Protein AF-K2DJ58-F1 (afdb_monomer_lite)

Structure (mmCIF, N/CA/C/O backbone):
data_AF-K2DJ58-F1
#
_entry.id   AF-K2DJ58-F1
#
loop_
_atom_site.group_PDB
_atom_site.id
_atom_site.type_symbol
_atom_site.label_atom_id
_atom_site.label_alt_id
_atom_site.label_comp_id
_atom_site.label_asym_id
_atom_site.label_entity_id
_atom_site.label_seq_id
_atom_site.pdbx_PDB_ins_code
_atom_site.Cartn_x
_atom_site.Cartn_y
_atom_site.Cartn_z
_atom_site.occupancy
_atom_site.B_iso_or_equiv
_atom_site.auth_seq_id
_atom_site.auth_comp_id
_atom_site.auth_asym_id
_atom_site.auth_atom_id
_atom_site.pdbx_PDB_model_num
ATOM 1 N N . ALA A 1 1 ? 18.257 40.905 2.271 1.00 40.22 1 ALA A N 1
ATOM 2 C CA . ALA A 1 1 ? 16.933 41.544 2.166 1.00 40.22 1 ALA A CA 1
ATOM 3 C C . ALA A 1 1 ? 17.021 42.927 2.792 1.00 40.22 1 ALA A C 1
ATOM 5 O O . ALA A 1 1 ? 17.542 43.051 3.895 1.00 40.22 1 ALA A O 1
ATOM 6 N N . GLU A 1 2 ? 16.616 43.940 2.031 1.00 38.38 2 GLU A N 1
ATOM 7 C CA . GLU A 1 2 ? 16.628 45.363 2.374 1.00 38.38 2 GLU A CA 1
ATOM 8 C C . GLU A 1 2 ? 15.677 45.686 3.536 1.00 38.38 2 GLU A C 1
ATOM 10 O O . GLU A 1 2 ? 14.542 45.213 3.573 1.00 38.38 2 GLU A O 1
ATOM 15 N N . TYR A 1 3 ? 16.120 46.540 4.460 1.00 45.69 3 TYR A N 1
ATOM 16 C CA . TYR A 1 3 ? 15.270 47.139 5.487 1.00 45.69 3 TYR A CA 1
ATOM 17 C C . TYR A 1 3 ? 14.525 48.346 4.899 1.00 45.69 3 TYR A C 1
ATOM 19 O O . TYR A 1 3 ? 15.061 49.452 4.859 1.00 45.69 3 TYR A O 1
ATOM 27 N N . GLN A 1 4 ? 13.278 48.155 4.461 1.00 46.12 4 GLN A N 1
ATOM 28 C CA . GLN A 1 4 ? 12.361 49.263 4.170 1.00 46.12 4 GLN A CA 1
ATOM 29 C C . GLN A 1 4 ? 11.369 49.472 5.329 1.00 46.12 4 GLN A C 1
ATOM 31 O O . GLN A 1 4 ? 10.474 48.657 5.537 1.00 46.12 4 GLN A O 1
ATOM 36 N N . GLY A 1 5 ? 11.491 50.592 6.059 1.00 51.78 5 GLY A N 1
ATOM 37 C CA . GLY A 1 5 ? 10.432 51.097 6.950 1.00 51.78 5 GLY A CA 1
ATOM 38 C C . GLY A 1 5 ? 10.895 52.035 8.079 1.00 51.78 5 GLY A C 1
ATOM 39 O O . GLY A 1 5 ? 11.454 51.590 9.071 1.00 51.78 5 GLY A O 1
ATOM 40 N N . VAL A 1 6 ? 10.580 53.336 7.985 1.00 56.66 6 VAL A N 1
ATOM 41 C CA . VAL A 1 6 ? 10.892 54.397 8.982 1.00 56.66 6 VAL A CA 1
ATOM 42 C C . VAL A 1 6 ? 9.810 54.502 10.080 1.00 56.66 6 VAL A C 1
ATOM 44 O O . VAL A 1 6 ? 9.378 55.590 10.459 1.00 56.66 6 VAL A O 1
ATOM 47 N N . LYS A 1 7 ? 9.309 53.376 10.599 1.00 59.19 7 LYS A N 1
ATOM 48 C CA . LYS A 1 7 ? 8.430 53.376 11.784 1.00 59.19 7 LYS A CA 1
ATOM 49 C C . LYS A 1 7 ? 9.218 52.861 12.982 1.00 59.19 7 LYS A C 1
ATOM 51 O O . LYS A 1 7 ? 9.812 51.793 12.908 1.00 59.19 7 LYS A O 1
ATOM 56 N N . ARG A 1 8 ? 9.215 53.624 14.084 1.00 61.03 8 ARG A N 1
ATOM 57 C CA . ARG A 1 8 ? 9.726 53.177 15.392 1.00 61.03 8 ARG A CA 1
ATOM 58 C C . ARG A 1 8 ? 9.075 51.822 15.688 1.00 61.03 8 ARG A C 1
ATOM 60 O O . ARG A 1 8 ? 7.845 51.761 15.685 1.00 61.03 8 ARG A O 1
ATOM 67 N N . GLU A 1 9 ? 9.867 50.766 15.880 1.00 60.75 9 GLU A N 1
ATOM 68 C CA . GLU A 1 9 ? 9.327 49.453 16.250 1.00 60.75 9 GLU A CA 1
ATOM 69 C C . GLU A 1 9 ? 8.385 49.628 17.443 1.00 60.75 9 GLU A C 1
ATOM 71 O O . GLU A 1 9 ? 8.731 50.285 18.433 1.00 60.75 9 GLU A O 1
ATOM 76 N N . ALA A 1 10 ? 7.167 49.098 17.325 1.00 69.38 10 ALA A N 1
ATOM 77 C CA . ALA A 1 10 ? 6.226 49.123 18.429 1.00 69.38 10 ALA A CA 1
ATOM 78 C C . ALA A 1 10 ? 6.877 48.402 19.617 1.00 69.38 10 ALA A C 1
ATOM 80 O O . ALA A 1 10 ? 7.250 47.233 19.507 1.00 69.38 10 ALA A O 1
ATOM 81 N N . GLN A 1 11 ? 7.030 49.091 20.751 1.00 75.44 11 GLN A N 1
ATOM 82 C CA . GLN A 1 11 ? 7.457 48.437 21.983 1.00 75.44 11 GLN A CA 1
ATOM 83 C C . GLN A 1 11 ? 6.322 47.526 22.444 1.00 75.44 11 GLN A C 1
ATOM 85 O O . GLN A 1 11 ? 5.367 47.974 23.078 1.00 75.44 11 GLN A O 1
ATOM 90 N N . LEU A 1 12 ? 6.410 46.249 22.076 1.00 80.56 12 LEU A N 1
ATOM 91 C CA . LEU A 1 12 ? 5.490 45.231 22.556 1.00 80.56 12 LEU A CA 1
ATOM 92 C C . LEU A 1 12 ? 5.605 45.133 24.079 1.00 80.56 12 LEU A C 1
ATOM 94 O O . LEU A 1 12 ? 6.701 45.229 24.642 1.00 80.56 12 LEU A O 1
ATOM 98 N N . TRP A 1 13 ? 4.462 44.953 24.741 1.00 87.12 13 TRP A N 1
ATOM 99 C CA . TRP A 1 13 ? 4.420 44.747 26.184 1.00 87.12 13 TRP A CA 1
ATOM 100 C C . TRP A 1 13 ? 5.291 43.543 26.572 1.00 87.12 13 TRP A C 1
ATOM 102 O O . TRP A 1 13 ? 5.230 42.491 25.935 1.00 87.12 13 TRP A O 1
ATOM 112 N N . LYS A 1 14 ? 6.102 43.707 27.623 1.00 83.31 14 LYS A N 1
ATOM 113 C CA . LYS A 1 14 ? 6.908 42.645 28.235 1.00 83.31 14 LYS A CA 1
ATOM 114 C C . LYS A 1 14 ? 6.635 42.634 29.741 1.00 83.31 14 LYS A C 1
ATOM 116 O O . LYS A 1 14 ? 6.695 43.709 30.345 1.00 83.31 14 LYS A O 1
ATOM 121 N N . PRO A 1 15 ? 6.357 41.469 30.350 1.00 88.00 15 PRO A N 1
ATOM 122 C CA . PRO A 1 15 ? 6.132 41.387 31.787 1.00 88.00 15 PRO A CA 1
ATOM 123 C C . PRO A 1 15 ? 7.414 41.748 32.540 1.00 88.00 15 PRO A C 1
ATOM 125 O O . PRO A 1 15 ? 8.502 41.288 32.186 1.00 88.00 15 PRO A O 1
ATOM 128 N N . LYS A 1 16 ? 7.295 42.544 33.605 1.00 90.19 16 LYS A N 1
ATOM 129 C CA . LYS A 1 16 ? 8.421 42.838 34.507 1.00 90.19 16 LYS A CA 1
ATOM 130 C C . LYS A 1 16 ? 8.625 41.742 35.548 1.00 90.19 16 LYS A C 1
ATOM 132 O O . LYS A 1 16 ? 9.720 41.594 36.080 1.00 90.19 16 LYS A O 1
ATOM 137 N N . THR A 1 17 ? 7.571 40.987 35.851 1.00 92.88 17 THR A N 1
ATOM 138 C CA . THR A 1 17 ? 7.582 39.891 36.826 1.00 92.88 17 THR A CA 1
ATOM 139 C C . THR A 1 17 ? 6.774 38.703 36.312 1.00 92.88 17 THR A C 1
ATOM 141 O O . THR A 1 17 ? 5.880 38.863 35.481 1.00 92.88 17 THR A O 1
ATOM 144 N N . TYR A 1 18 ? 7.030 37.509 36.854 1.00 88.62 18 TYR A N 1
ATOM 145 C CA . TYR A 1 18 ? 6.173 36.346 36.597 1.00 88.62 18 TYR A CA 1
ATOM 146 C C . TYR A 1 18 ? 4.722 36.578 37.045 1.00 88.62 18 TYR A C 1
ATOM 148 O O . TYR A 1 18 ? 3.810 36.079 36.399 1.00 88.62 18 TYR A O 1
ATOM 156 N N . GLY A 1 19 ? 4.493 37.392 38.083 1.00 91.19 19 GLY A N 1
ATOM 157 C CA . GLY A 1 19 ? 3.147 37.781 38.508 1.00 91.19 19 GLY A CA 1
ATOM 158 C C . GLY A 1 19 ? 2.387 38.556 37.429 1.00 91.19 19 GLY A C 1
ATOM 159 O O . GLY A 1 19 ? 1.254 38.201 37.123 1.00 91.19 19 GLY A O 1
ATOM 160 N N . GLU A 1 20 ? 3.030 39.541 36.789 1.00 92.88 20 GLU A N 1
ATOM 161 C CA . GLU A 1 20 ? 2.435 40.283 35.664 1.00 92.88 20 GLU A CA 1
ATOM 162 C C . GLU A 1 20 ? 2.131 39.372 34.464 1.00 92.88 20 GLU A C 1
ATOM 164 O O . GLU A 1 20 ? 1.127 39.565 33.778 1.00 92.88 20 GLU A O 1
ATOM 169 N N . LEU A 1 21 ? 2.974 38.362 34.218 1.00 92.25 21 LEU A N 1
ATOM 170 C CA . LEU A 1 21 ? 2.737 37.362 33.176 1.00 92.25 21 LEU A CA 1
ATOM 171 C C . LEU A 1 21 ? 1.533 36.467 33.506 1.00 92.25 21 LEU A C 1
ATOM 173 O O . LEU A 1 21 ? 0.671 36.260 32.654 1.00 92.25 21 LEU A O 1
ATOM 177 N N . TRP A 1 22 ? 1.441 35.961 34.738 1.00 93.38 22 TRP A N 1
ATOM 178 C CA . TRP A 1 22 ? 0.315 35.129 35.170 1.00 93.38 22 TRP A CA 1
ATOM 179 C C . TRP A 1 22 ? -1.002 35.905 35.175 1.00 93.38 22 TRP A C 1
ATOM 181 O O . TRP A 1 22 ? -2.020 35.359 34.762 1.00 93.38 22 TRP A O 1
ATOM 191 N N . ASP A 1 23 ? -0.982 37.186 35.551 1.00 92.88 23 ASP A N 1
ATOM 192 C CA . ASP A 1 23 ? -2.152 38.065 35.461 1.00 92.88 23 ASP A CA 1
ATOM 193 C C . ASP A 1 23 ? -2.607 38.258 34.008 1.00 92.88 23 ASP A C 1
ATOM 195 O O . ASP A 1 23 ? -3.807 38.322 33.734 1.00 92.88 23 ASP A O 1
ATOM 199 N N . ALA A 1 24 ? -1.668 38.335 33.059 1.00 93.06 24 ALA A N 1
ATOM 200 C CA . ALA A 1 24 ? -1.991 38.408 31.637 1.00 93.06 24 ALA A CA 1
ATOM 201 C C . ALA A 1 24 ? -2.627 37.101 31.127 1.00 93.06 24 ALA A C 1
ATOM 203 O O . ALA A 1 24 ? -3.622 37.152 30.398 1.00 93.06 24 ALA A O 1
ATOM 204 N N . TYR A 1 25 ? -2.112 35.939 31.547 1.00 94.75 25 TYR A N 1
ATOM 205 C CA . TYR A 1 25 ? -2.727 34.643 31.239 1.00 94.75 25 TYR A CA 1
ATOM 206 C C . TYR A 1 25 ? -4.127 34.518 31.836 1.00 94.75 25 TYR A C 1
ATOM 208 O O . TYR A 1 25 ? -5.053 34.158 31.113 1.00 94.75 25 TYR A O 1
ATOM 216 N N . GLN A 1 26 ? -4.300 34.889 33.108 1.00 95.06 26 GLN A N 1
ATOM 217 C CA . GLN A 1 26 ? -5.599 34.886 33.778 1.00 95.06 26 GLN A CA 1
ATOM 218 C C . GLN A 1 26 ? -6.618 35.735 33.011 1.00 95.06 26 GLN A C 1
ATOM 220 O O . GLN A 1 26 ? -7.676 35.236 32.640 1.00 95.06 26 GLN A O 1
ATOM 225 N N . LYS A 1 27 ? -6.273 36.988 32.690 1.00 94.88 27 LYS A N 1
ATOM 226 C CA . LYS A 1 27 ? -7.163 37.897 31.949 1.00 94.88 27 LYS A CA 1
ATOM 227 C C . LYS A 1 27 ? -7.537 37.359 30.572 1.00 94.88 27 LYS A C 1
ATOM 229 O O . LYS A 1 27 ? -8.680 37.501 30.150 1.00 94.88 27 LYS A O 1
ATOM 234 N N . THR A 1 28 ? -6.582 36.758 29.865 1.00 94.31 28 THR A N 1
ATOM 235 C CA . THR A 1 28 ? -6.824 36.194 28.529 1.00 94.31 28 THR A CA 1
ATOM 236 C C . THR A 1 28 ? -7.753 34.983 28.610 1.00 94.31 28 THR A C 1
ATOM 238 O O . THR A 1 28 ? -8.706 34.882 27.837 1.00 94.31 28 THR A O 1
ATOM 241 N N . TRP A 1 29 ? -7.522 34.106 29.589 1.00 96.56 29 TRP A N 1
ATOM 242 C CA . TRP A 1 29 ? -8.370 32.951 29.867 1.00 96.56 29 TRP A CA 1
ATOM 243 C C . TRP A 1 29 ? -9.799 33.366 30.230 1.00 96.56 29 TRP A C 1
ATOM 245 O O . TRP A 1 29 ? -10.753 32.889 29.620 1.00 96.56 29 TRP A O 1
ATOM 255 N N . GLU A 1 30 ? -9.959 34.290 31.180 1.00 96.19 30 GLU A N 1
ATOM 256 C CA . GLU A 1 30 ? -11.260 34.814 31.614 1.00 96.19 30 GLU A CA 1
ATOM 257 C C . GLU A 1 30 ? -12.011 35.509 30.474 1.00 96.19 30 GLU A C 1
ATOM 259 O O . GLU A 1 30 ? -13.229 35.363 30.360 1.00 96.19 30 GLU A O 1
ATOM 264 N N . LEU A 1 31 ? -11.298 36.231 29.602 1.00 95.88 31 LEU A N 1
ATOM 265 C CA . LEU A 1 31 ? -11.890 36.893 28.444 1.00 95.88 31 LEU A CA 1
ATOM 266 C C . LEU A 1 31 ? -12.473 35.882 27.458 1.00 95.88 31 LEU A C 1
ATOM 268 O O . LEU A 1 31 ? -13.620 36.046 27.041 1.00 95.88 31 LEU A O 1
ATOM 272 N N . LEU A 1 32 ? -11.721 34.835 27.110 1.00 95.75 32 LEU A N 1
ATOM 273 C CA . LEU A 1 32 ? -12.227 33.787 26.228 1.00 95.75 32 LEU A CA 1
ATOM 274 C C . LEU A 1 32 ? -13.376 33.027 26.901 1.00 95.75 32 LEU A C 1
ATOM 276 O O . LEU A 1 32 ? -14.474 32.963 26.350 1.00 95.75 32 LEU A O 1
ATOM 280 N N . TYR A 1 33 ? -13.158 32.537 28.125 1.00 95.88 33 TYR A N 1
ATOM 281 C CA . TYR A 1 33 ? -14.137 31.763 28.889 1.00 95.88 33 TYR A CA 1
ATOM 282 C C . TYR A 1 33 ? -15.466 32.509 29.076 1.00 95.88 33 TYR A C 1
ATOM 284 O O . TYR A 1 33 ? -16.543 31.960 28.831 1.00 95.88 33 TYR A O 1
ATOM 292 N N . GLY A 1 34 ? -15.402 33.792 29.443 1.00 94.81 34 GLY A N 1
ATOM 293 C CA . GLY A 1 34 ? -16.573 34.639 29.657 1.00 94.81 34 GLY A CA 1
ATOM 294 C C . GLY A 1 34 ? -17.373 34.932 28.385 1.00 94.81 34 GLY A C 1
ATOM 295 O O . GLY A 1 34 ? -18.539 35.325 28.476 1.00 94.81 34 GLY A O 1
ATOM 296 N N . LYS A 1 35 ? -16.784 34.733 27.200 1.00 95.50 35 LYS A N 1
ATOM 297 C CA . LYS A 1 35 ? -17.430 34.996 25.907 1.00 95.50 35 LYS A CA 1
ATOM 298 C C . LYS A 1 35 ? -18.032 33.757 25.257 1.00 95.50 35 LYS A C 1
ATOM 300 O O . LYS A 1 35 ? -18.937 33.932 24.451 1.00 95.50 35 LYS A O 1
ATOM 305 N N . ILE A 1 36 ? -17.644 32.540 25.650 1.00 94.75 36 ILE A N 1
ATOM 306 C CA . ILE A 1 36 ? -18.090 31.288 24.999 1.00 94.75 36 ILE A CA 1
ATOM 307 C C . ILE A 1 36 ? -19.606 31.251 24.777 1.00 94.75 36 ILE A C 1
ATOM 309 O O . ILE A 1 36 ? -20.074 30.975 23.679 1.00 94.75 36 ILE A O 1
ATOM 313 N N . LYS A 1 37 ? -20.397 31.610 25.793 1.00 93.25 37 LYS A N 1
ATOM 314 C CA . LYS A 1 37 ? -21.868 31.537 25.732 1.00 93.25 37 LYS A CA 1
ATOM 315 C C . LYS A 1 37 ? -22.506 32.378 24.622 1.00 93.25 37 LYS A C 1
ATOM 317 O O . LYS A 1 37 ? -23.626 32.069 24.231 1.00 93.25 37 LYS A O 1
ATOM 322 N N . ILE A 1 38 ? -21.843 33.443 24.172 1.00 94.62 38 ILE A N 1
ATOM 323 C CA . ILE A 1 38 ? -22.365 34.347 23.135 1.00 94.62 38 ILE A CA 1
ATOM 324 C C . ILE A 1 38 ? -21.760 34.084 21.752 1.00 94.62 38 ILE A C 1
ATOM 326 O O . ILE A 1 38 ? -22.155 34.746 20.796 1.00 94.62 38 ILE A O 1
ATOM 330 N N . LEU A 1 39 ? -20.801 33.160 21.654 1.00 93.94 39 LEU A N 1
ATOM 331 C CA . LEU A 1 39 ? -20.204 32.743 20.389 1.00 93.94 39 LEU A CA 1
ATOM 332 C C . LEU A 1 39 ? -21.157 31.829 19.612 1.00 93.94 39 LEU A C 1
ATOM 334 O O . LEU A 1 39 ? -22.042 31.190 20.194 1.00 93.94 39 LEU A O 1
ATOM 338 N N . THR A 1 40 ? -20.953 31.748 18.298 1.00 94.62 40 THR A N 1
ATOM 339 C CA . THR A 1 40 ? -21.620 30.747 17.453 1.00 94.62 40 THR A CA 1
ATOM 340 C C . THR A 1 40 ? -21.160 29.334 17.819 1.00 94.62 40 THR A C 1
ATOM 342 O O . THR A 1 40 ? -20.168 29.165 18.523 1.00 94.62 40 THR A O 1
ATOM 345 N N . ARG A 1 41 ? -21.874 28.290 17.375 1.00 89.94 41 ARG A N 1
ATOM 346 C CA . ARG A 1 41 ? -21.550 26.916 17.788 1.00 89.94 41 ARG A CA 1
ATOM 347 C C . ARG A 1 41 ? -20.129 26.493 17.392 1.00 89.94 41 ARG A C 1
ATOM 349 O O . ARG A 1 41 ? -19.417 25.949 18.229 1.00 89.94 41 ARG A O 1
ATOM 356 N N . ASP A 1 42 ? -19.711 26.805 16.171 1.00 91.12 42 ASP A N 1
ATOM 357 C CA . ASP A 1 42 ? -18.370 26.462 15.684 1.00 91.12 42 ASP A CA 1
ATOM 358 C C . ASP A 1 42 ? -17.285 27.198 16.486 1.00 91.12 42 ASP A C 1
ATOM 360 O O . ASP A 1 42 ? -16.281 26.614 16.890 1.00 91.12 42 ASP A O 1
ATOM 364 N N . GLU A 1 43 ? -17.515 28.476 16.795 1.00 94.62 43 GLU A N 1
ATOM 365 C CA . GLU A 1 43 ? -16.624 29.278 17.637 1.00 94.62 43 GLU A CA 1
ATOM 366 C C . GLU A 1 43 ? -16.625 28.815 19.105 1.00 94.62 43 GLU A C 1
ATOM 368 O O . GLU A 1 43 ? -15.604 28.931 19.778 1.00 94.62 43 GLU A O 1
ATOM 373 N N . GLN A 1 44 ? -17.742 28.281 19.619 1.00 94.38 44 GLN A N 1
ATOM 374 C CA . GLN A 1 44 ? -17.803 27.668 20.950 1.00 94.38 44 GLN A CA 1
ATOM 375 C C . GLN A 1 44 ? -16.897 26.446 21.023 1.00 94.38 44 GLN A C 1
ATOM 377 O O . GLN A 1 44 ? -16.111 26.339 21.963 1.00 94.38 44 GLN A O 1
ATOM 382 N N . ASP A 1 45 ? -16.992 25.553 20.037 1.00 90.50 45 ASP A N 1
ATOM 383 C CA . ASP A 1 45 ? -16.176 24.343 19.991 1.00 90.50 45 ASP A CA 1
ATOM 384 C C . ASP A 1 45 ? -14.681 24.714 19.864 1.00 90.50 45 ASP A C 1
ATOM 386 O O . ASP A 1 45 ? -13.860 24.208 20.631 1.00 90.50 45 ASP A O 1
ATOM 390 N N . GLN A 1 46 ? -14.330 25.694 19.018 1.00 93.88 46 GLN A N 1
ATOM 391 C CA . GLN A 1 46 ? -12.958 26.223 18.929 1.00 93.88 46 GLN A CA 1
ATOM 392 C C . GLN A 1 46 ? -12.474 26.866 20.234 1.00 93.88 46 GLN A C 1
ATOM 394 O O . GLN A 1 46 ? -11.340 26.645 20.656 1.00 93.88 46 GLN A O 1
ATOM 399 N N . ALA A 1 47 ? -13.314 27.667 20.892 1.00 94.69 47 ALA A N 1
ATOM 400 C CA . ALA A 1 47 ? -12.955 28.306 22.153 1.00 94.69 47 ALA A CA 1
ATOM 401 C C . ALA A 1 47 ? -12.708 27.270 23.257 1.00 94.69 47 ALA A C 1
ATOM 403 O O . ALA A 1 47 ? -11.762 27.415 24.032 1.00 94.69 47 ALA A O 1
ATOM 404 N N . VAL A 1 48 ? -13.530 26.218 23.320 1.00 94.44 48 VAL A N 1
ATOM 405 C CA . VAL A 1 48 ? -13.333 25.097 24.246 1.00 94.44 48 VAL A CA 1
ATOM 406 C C . VAL A 1 48 ? -12.025 24.374 23.939 1.00 94.44 48 VAL A C 1
ATOM 408 O O . VAL A 1 48 ? -11.248 24.157 24.866 1.00 94.44 48 VAL A O 1
ATOM 411 N N . ASP A 1 49 ? -11.738 24.073 22.672 1.00 93.62 49 ASP A N 1
ATOM 412 C CA . ASP A 1 49 ? -10.488 23.415 22.274 1.00 93.62 49 ASP A CA 1
ATOM 413 C C . ASP A 1 49 ? -9.263 24.256 22.671 1.00 93.62 49 ASP A C 1
ATOM 415 O O . ASP A 1 49 ? -8.354 23.745 23.324 1.00 93.62 49 ASP A O 1
ATOM 419 N N . VAL A 1 50 ? -9.282 25.572 22.424 1.00 95.12 50 VAL A N 1
ATOM 420 C CA . VAL A 1 50 ? -8.202 26.484 22.842 1.00 95.12 50 VAL A CA 1
ATOM 421 C C . VAL A 1 50 ? -8.007 26.476 24.361 1.00 95.12 50 VAL A C 1
ATOM 423 O O . VAL A 1 50 ? -6.866 26.447 24.832 1.00 95.12 50 VAL A O 1
ATOM 426 N N . LEU A 1 51 ? -9.087 26.495 25.149 1.00 95.50 51 LEU A N 1
ATOM 427 C CA . LEU A 1 51 ? -8.978 26.416 26.608 1.00 95.50 51 LEU A CA 1
ATOM 428 C C . LEU A 1 51 ? -8.406 25.067 27.059 1.00 95.50 51 LEU A C 1
ATOM 430 O O . LEU A 1 51 ? -7.538 25.039 27.930 1.00 95.50 51 LEU A O 1
ATOM 434 N N . LEU A 1 52 ? -8.847 23.953 26.472 1.00 94.56 52 LEU A N 1
ATOM 435 C CA . LEU A 1 52 ? -8.347 22.620 26.813 1.00 94.56 52 LEU A CA 1
ATOM 436 C C . LEU A 1 52 ? -6.880 22.433 26.413 1.00 94.56 52 LEU A C 1
ATOM 438 O O . LEU A 1 52 ? -6.102 21.880 27.187 1.00 94.56 52 LEU A O 1
ATOM 442 N N . ASP A 1 53 ? -6.464 22.938 25.257 1.00 91.69 53 ASP A N 1
ATOM 443 C CA . ASP A 1 53 ? -5.077 22.838 24.805 1.00 91.69 53 ASP A CA 1
ATOM 444 C C . ASP A 1 53 ? -4.116 23.612 25.705 1.00 91.69 53 ASP A C 1
ATOM 446 O O . ASP A 1 53 ? -3.034 23.124 26.042 1.00 91.69 53 ASP A O 1
ATOM 450 N N . ASN A 1 54 ? -4.541 24.788 26.166 1.00 93.44 54 ASN A N 1
ATOM 451 C CA . ASN A 1 54 ? -3.733 25.631 27.042 1.00 93.44 54 ASN A CA 1
ATOM 452 C C . ASN A 1 54 ? -3.853 25.254 28.527 1.00 93.44 54 ASN A C 1
ATOM 454 O O . ASN A 1 54 ? -3.007 25.667 29.326 1.00 93.44 54 ASN A O 1
ATOM 458 N N . SER A 1 55 ? -4.851 24.453 28.921 1.00 92.94 55 SER A N 1
ATOM 459 C CA . SER A 1 55 ? -5.063 24.098 30.328 1.00 92.94 55 SER A CA 1
ATOM 460 C C . SER A 1 55 ? -3.863 23.363 30.911 1.00 92.94 55 SER A C 1
ATOM 462 O O . SER A 1 55 ? -3.472 23.646 32.038 1.00 92.94 55 SER A O 1
ATOM 464 N N . ARG A 1 56 ? -3.210 22.496 30.134 1.00 88.94 56 ARG A N 1
ATOM 465 C CA . ARG A 1 56 ? -2.063 21.698 30.579 1.00 88.94 56 ARG A CA 1
ATOM 466 C C . ARG A 1 56 ? -0.901 22.560 31.085 1.00 88.94 56 ARG A C 1
ATOM 468 O O . ARG A 1 56 ? -0.462 22.415 32.224 1.00 88.94 56 ARG A O 1
ATOM 475 N N . GLY A 1 57 ? -0.453 23.512 30.264 1.00 87.06 57 GLY A N 1
ATOM 476 C CA . GLY A 1 57 ? 0.634 24.425 30.624 1.00 87.06 57 GLY A CA 1
ATOM 477 C C . GLY A 1 57 ? 0.260 25.362 31.773 1.00 87.06 57 GLY A C 1
ATOM 478 O O . GLY A 1 57 ? 1.069 25.604 32.668 1.00 87.06 57 GLY A O 1
ATOM 479 N N . LEU A 1 58 ? -0.983 25.850 31.789 1.00 90.94 58 LEU A N 1
ATOM 480 C CA . LEU A 1 58 ? -1.448 26.775 32.822 1.00 90.94 58 LEU A CA 1
ATOM 481 C C . LEU A 1 58 ? -1.728 26.084 34.170 1.00 90.94 58 LEU A C 1
ATOM 483 O O . LEU A 1 58 ? -1.595 26.717 35.214 1.00 90.94 58 LEU A O 1
ATOM 487 N N . SER A 1 59 ? -2.043 24.786 34.174 1.00 86.50 59 SER A N 1
ATOM 488 C CA . SER A 1 59 ? -2.333 24.008 35.392 1.00 86.50 59 SER A CA 1
ATOM 489 C C . SER A 1 59 ? -1.124 23.843 36.308 1.00 86.50 59 SER A C 1
ATOM 491 O O . SER A 1 59 ? -1.297 23.637 37.509 1.00 86.50 59 SER A O 1
ATOM 493 N N . ARG A 1 60 ? 0.091 23.981 35.760 1.00 84.44 60 ARG A N 1
ATOM 494 C CA . ARG A 1 60 ? 1.355 23.982 36.510 1.00 84.44 60 ARG A CA 1
ATOM 495 C C . ARG A 1 60 ? 1.593 25.287 37.282 1.00 84.44 60 ARG A C 1
ATOM 497 O O . ARG A 1 60 ? 2.521 25.353 38.082 1.00 84.44 60 ARG A O 1
ATOM 504 N N . ILE A 1 61 ? 0.793 26.332 37.045 1.00 88.81 61 ILE A N 1
ATOM 505 C CA . ILE A 1 61 ? 0.920 27.640 37.698 1.00 88.81 61 ILE A CA 1
ATOM 506 C C . ILE A 1 61 ? -0.056 27.689 38.885 1.00 88.81 61 ILE A C 1
ATOM 508 O O . ILE A 1 61 ? -1.249 27.896 38.655 1.00 88.81 61 ILE A O 1
ATOM 512 N N . PRO A 1 62 ? 0.408 27.599 40.152 1.00 86.44 62 PRO A N 1
ATOM 513 C CA . PRO A 1 62 ? -0.480 27.443 41.313 1.00 86.44 62 PRO A CA 1
ATOM 514 C C . PRO A 1 62 ? -1.550 28.534 41.448 1.00 86.44 62 PRO A C 1
ATOM 516 O O . PRO A 1 62 ? -2.658 28.270 41.899 1.00 86.44 62 PRO A O 1
ATOM 519 N N . LYS A 1 63 ? -1.241 29.766 41.013 1.00 89.12 63 LYS A N 1
ATOM 520 C CA . LYS A 1 63 ? -2.179 30.900 41.035 1.00 89.12 63 LYS A CA 1
ATOM 521 C C . LYS A 1 63 ? -3.387 30.706 40.104 1.00 89.12 63 LYS A C 1
ATOM 523 O O . LYS A 1 63 ? -4.435 31.290 40.353 1.00 89.12 63 LYS A O 1
ATOM 528 N N . LEU A 1 64 ? -3.236 29.938 39.024 1.00 91.56 64 LEU A N 1
ATOM 529 C CA . LEU A 1 64 ? -4.255 29.775 37.981 1.00 91.56 64 LEU A CA 1
ATOM 530 C C . LEU A 1 64 ? -5.017 28.452 38.098 1.00 91.56 64 LEU A C 1
ATOM 532 O O . LEU A 1 64 ? -6.124 28.343 37.575 1.00 91.56 64 LEU A O 1
ATOM 536 N N . THR A 1 65 ? -4.447 27.457 38.779 1.00 89.75 65 THR A N 1
ATOM 537 C CA . THR A 1 65 ? -4.967 26.087 38.814 1.00 89.75 65 THR A CA 1
ATOM 538 C C . THR A 1 65 ? -6.427 26.010 39.271 1.00 89.75 65 THR A C 1
ATOM 540 O O . THR A 1 65 ? -7.236 25.393 38.583 1.00 89.75 65 THR A O 1
ATOM 543 N N . ASP A 1 66 ? -6.799 26.658 40.379 1.00 91.38 66 ASP A N 1
ATOM 544 C CA . ASP A 1 66 ? -8.172 26.575 40.902 1.00 91.38 66 ASP A CA 1
ATOM 545 C C . ASP A 1 66 ? -9.204 27.164 39.928 1.00 91.38 66 ASP A C 1
ATOM 547 O O . ASP A 1 66 ? -10.281 26.592 39.737 1.00 91.38 66 ASP A O 1
ATOM 551 N N . MET A 1 67 ? -8.858 28.264 39.252 1.00 94.69 67 MET A N 1
ATOM 552 C CA . MET A 1 67 ? -9.695 28.855 38.205 1.00 94.69 67 MET A CA 1
ATOM 553 C C . MET A 1 67 ? -9.847 27.891 37.022 1.00 94.69 67 MET A C 1
ATOM 555 O O . MET A 1 67 ? -10.950 27.708 36.513 1.00 94.69 67 MET A O 1
ATOM 559 N N . ILE A 1 68 ? -8.756 27.260 36.585 1.00 95.00 68 ILE A N 1
ATOM 560 C CA . ILE A 1 68 ? -8.768 26.332 35.446 1.00 95.00 68 ILE A CA 1
ATOM 561 C C . ILE A 1 68 ? -9.640 25.114 35.752 1.00 95.00 68 ILE A C 1
ATOM 563 O O . ILE A 1 68 ? -10.515 24.785 34.952 1.00 95.00 68 ILE A O 1
ATOM 567 N N . ILE A 1 69 ? -9.445 24.480 36.914 1.00 94.00 69 ILE A N 1
ATOM 568 C CA . ILE A 1 69 ? -10.240 23.320 37.342 1.00 94.00 69 ILE A CA 1
ATOM 569 C C . ILE A 1 69 ? -11.716 23.707 37.433 1.00 94.00 69 ILE A C 1
ATOM 571 O O . ILE A 1 69 ? -12.565 22.988 36.909 1.00 94.00 69 ILE A O 1
ATOM 575 N N . THR A 1 70 ? -12.029 24.859 38.033 1.00 95.25 70 THR A N 1
ATOM 576 C CA . THR A 1 70 ? -13.409 25.353 38.151 1.00 95.25 70 THR A CA 1
ATOM 577 C C . THR A 1 70 ? -14.043 25.552 36.778 1.00 95.25 70 THR A C 1
ATOM 579 O O . THR A 1 70 ? -15.110 25.001 36.511 1.00 95.25 70 THR A O 1
ATOM 582 N N . ASN A 1 71 ? -13.366 26.258 35.872 1.00 94.94 71 ASN A N 1
ATOM 583 C CA . ASN A 1 71 ? -13.898 26.537 34.541 1.00 94.94 71 ASN A CA 1
ATOM 584 C C . ASN A 1 71 ? -14.076 25.252 33.727 1.00 94.94 71 ASN A C 1
ATOM 586 O O . ASN A 1 71 ? -15.101 25.089 33.075 1.00 94.94 71 ASN A O 1
ATOM 590 N N . ILE A 1 72 ? -13.134 24.308 33.784 1.00 94.62 72 ILE A N 1
ATOM 591 C CA . ILE A 1 72 ? -13.258 23.021 33.080 1.00 94.62 72 ILE A CA 1
ATOM 592 C C . ILE A 1 72 ? -14.388 22.171 33.670 1.00 94.62 72 ILE A C 1
ATOM 594 O O . ILE A 1 72 ? -15.169 21.581 32.919 1.00 94.62 72 ILE A O 1
ATOM 598 N N . THR A 1 73 ? -14.532 22.160 34.996 1.00 94.62 73 THR A N 1
ATOM 599 C CA . THR A 1 73 ? -15.663 21.508 35.670 1.00 94.62 73 THR A CA 1
ATOM 600 C C . THR A 1 73 ? -16.979 22.109 35.186 1.00 94.62 73 THR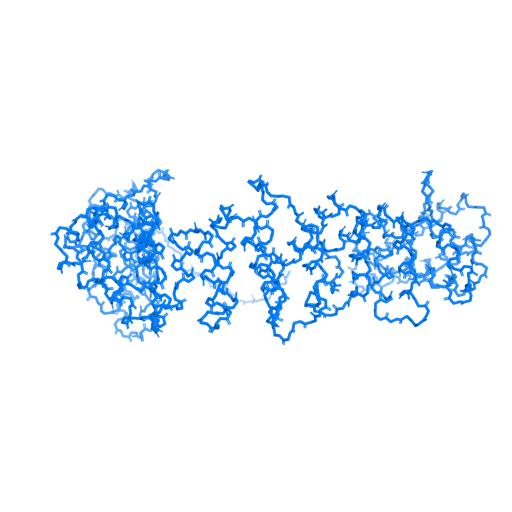 A C 1
ATOM 602 O O . THR A 1 73 ? -17.883 21.382 34.780 1.00 94.62 73 THR A O 1
ATOM 605 N N . GLU A 1 74 ? -17.083 23.436 35.138 1.00 94.19 74 GLU A N 1
ATOM 606 C CA . GLU A 1 74 ? -18.263 24.117 34.616 1.00 94.19 74 GLU A CA 1
ATOM 607 C C . GLU A 1 74 ? -18.522 23.790 33.143 1.00 94.19 74 GLU A C 1
ATOM 609 O O . GLU A 1 74 ? -19.675 23.508 32.804 1.00 94.19 74 GLU A O 1
ATOM 614 N N . LEU A 1 75 ? -17.493 23.776 32.284 1.00 93.94 75 LEU A N 1
ATOM 615 C CA . LEU A 1 75 ? -17.612 23.402 30.869 1.00 93.94 75 LEU A CA 1
ATOM 616 C C . LEU A 1 75 ? -18.228 22.016 30.709 1.00 93.94 75 LEU A C 1
ATOM 618 O O . LEU A 1 75 ? -19.114 21.859 29.875 1.00 93.94 75 LEU A O 1
ATOM 622 N N . SER A 1 76 ? -17.847 21.044 31.542 1.00 92.00 76 SER A N 1
ATOM 623 C CA . SER A 1 76 ? -18.371 19.671 31.465 1.00 92.00 76 SER A CA 1
ATOM 624 C C . SER A 1 76 ? -19.892 19.561 31.654 1.00 92.00 76 SER A C 1
ATOM 626 O O . SER A 1 76 ? -20.509 18.570 31.259 1.00 92.00 76 SER A O 1
ATOM 628 N N . THR A 1 77 ? -20.513 20.594 32.232 1.00 91.50 77 THR A N 1
ATOM 629 C CA . THR A 1 77 ? -21.966 20.684 32.444 1.00 91.50 77 THR A CA 1
ATOM 630 C C . THR A 1 77 ? -22.701 21.402 31.312 1.00 91.50 77 THR A C 1
ATOM 632 O O . THR A 1 77 ? -23.930 21.493 31.338 1.00 91.50 77 THR A O 1
ATOM 635 N N . LYS A 1 78 ? -21.981 21.973 30.338 1.00 91.88 78 LYS A N 1
ATOM 636 C CA . LYS A 1 78 ? -22.569 22.795 29.272 1.00 91.88 78 LYS A CA 1
ATOM 637 C C . LYS A 1 78 ? -22.829 21.975 28.008 1.00 91.88 78 LYS A C 1
ATOM 639 O O . LYS A 1 78 ? -22.026 21.111 27.681 1.00 91.88 78 LYS A O 1
ATOM 644 N N . PRO A 1 79 ? -23.867 22.309 27.215 1.00 87.19 79 PRO A N 1
ATOM 645 C CA . PRO A 1 79 ? -24.134 21.645 25.931 1.00 87.19 79 PRO A CA 1
ATOM 646 C C . PRO A 1 79 ? -23.007 21.777 24.892 1.00 87.19 79 PRO A C 1
ATOM 648 O O . PRO A 1 79 ? -22.958 21.025 23.922 1.00 87.19 79 PRO A O 1
ATOM 651 N N . TYR A 1 80 ? -22.133 22.772 25.045 1.00 88.06 80 TYR A N 1
ATOM 652 C CA . TYR A 1 80 ? -20.947 22.985 24.209 1.00 88.06 80 TYR A CA 1
ATOM 653 C C . TYR A 1 80 ? -19.660 22.426 24.824 1.00 88.06 80 TYR A C 1
ATOM 655 O O . TYR A 1 80 ? -18.616 22.448 24.187 1.00 88.06 80 TYR A O 1
ATOM 663 N N . GLY A 1 81 ? -19.713 21.900 26.049 1.00 87.00 81 GLY A N 1
ATOM 664 C CA . GLY A 1 81 ? -18.598 21.167 26.626 1.00 87.00 81 GLY A CA 1
ATOM 665 C C . GLY A 1 81 ? -18.640 19.717 26.176 1.00 87.00 81 GLY A C 1
ATOM 666 O O . GLY A 1 81 ? -19.499 18.950 26.611 1.00 87.00 81 GLY A O 1
ATOM 667 N N . ASN A 1 82 ? -17.703 19.320 25.320 1.00 89.38 82 ASN A N 1
ATOM 668 C CA . ASN A 1 82 ? -17.538 17.915 24.975 1.00 89.38 82 ASN A CA 1
ATOM 669 C C . ASN A 1 82 ? -16.869 17.179 26.150 1.00 89.38 82 ASN A C 1
ATOM 671 O O . ASN A 1 82 ? -15.674 17.344 26.397 1.00 89.38 82 ASN A O 1
ATOM 675 N N . LYS A 1 83 ? -17.648 16.367 26.875 1.00 90.94 83 LYS A N 1
ATOM 676 C CA . LYS A 1 83 ? -17.173 15.620 28.049 1.00 90.94 83 LYS A CA 1
ATOM 677 C C . LYS A 1 83 ? -16.005 14.684 27.739 1.00 90.94 83 LYS A C 1
ATOM 679 O O . LYS A 1 83 ? -15.098 14.599 28.558 1.00 90.94 83 LYS A O 1
ATOM 684 N N . GLU A 1 84 ? -16.001 14.023 26.582 1.00 90.56 84 GLU A N 1
ATOM 685 C CA . GLU A 1 84 ? -14.920 13.110 26.188 1.00 90.56 84 GLU A CA 1
ATOM 686 C C . GLU A 1 84 ? -13.609 13.870 25.982 1.00 90.56 84 GLU A C 1
ATOM 688 O O . GLU A 1 84 ? -12.599 13.496 26.570 1.00 90.56 84 GLU A O 1
ATOM 693 N N . LYS A 1 85 ? -13.640 14.991 25.245 1.00 92.25 85 LYS A N 1
ATOM 694 C CA . LYS A 1 85 ? -12.462 15.860 25.057 1.00 92.25 85 LYS A CA 1
ATOM 695 C C . LYS A 1 85 ? -11.943 16.422 26.382 1.00 92.25 85 LYS A C 1
ATOM 697 O O . LYS A 1 85 ? -10.737 16.507 26.605 1.00 92.25 85 LYS A O 1
ATOM 702 N N . ILE A 1 86 ? -12.856 16.823 27.269 1.00 95.06 86 ILE A N 1
ATOM 703 C CA . ILE A 1 86 ? -12.497 17.321 28.601 1.00 95.06 86 ILE A CA 1
ATOM 704 C C . ILE A 1 86 ? -11.808 16.214 29.406 1.00 95.06 86 ILE A C 1
ATOM 706 O O . ILE A 1 86 ? -10.750 16.449 29.985 1.00 95.06 86 ILE A O 1
ATOM 710 N N . LEU A 1 87 ? -12.380 15.011 29.424 1.00 95.50 87 LEU A N 1
ATOM 711 C CA . LEU A 1 87 ? -11.836 13.874 30.156 1.00 95.50 87 LEU A CA 1
ATOM 712 C C . LEU A 1 87 ? -10.481 13.424 29.603 1.00 95.50 87 LEU A C 1
ATOM 714 O O . LEU A 1 87 ? -9.557 13.218 30.385 1.00 95.50 87 LEU A O 1
ATOM 718 N N . GLU A 1 88 ? -10.336 13.347 28.281 1.00 94.69 88 GLU A N 1
ATOM 719 C CA . GLU A 1 88 ? -9.056 13.118 27.600 1.00 94.69 88 GLU A CA 1
ATOM 720 C C . GLU A 1 88 ? -7.999 14.116 28.083 1.00 94.69 88 GLU A C 1
ATOM 722 O O . GLU A 1 88 ? -6.920 13.725 28.528 1.00 94.69 88 GLU A O 1
ATOM 727 N N . ARG A 1 89 ? -8.339 15.412 28.117 1.00 95.00 89 ARG A N 1
ATOM 728 C CA . ARG A 1 89 ? -7.416 16.444 28.596 1.00 95.00 89 ARG A CA 1
ATOM 729 C C . ARG A 1 89 ? -7.057 16.287 30.073 1.00 95.00 89 ARG A C 1
ATOM 731 O O . ARG A 1 89 ? -5.896 16.467 30.433 1.00 95.00 89 ARG A O 1
ATOM 738 N N . VAL A 1 90 ? -8.026 15.964 30.928 1.00 95.06 90 VAL A N 1
ATOM 739 C CA . VAL A 1 90 ? -7.791 15.725 32.362 1.00 95.06 90 VAL A CA 1
ATOM 740 C C . VAL A 1 90 ? -6.857 14.528 32.566 1.00 95.06 90 VAL A C 1
ATOM 742 O O . VAL A 1 90 ? -5.927 14.605 33.369 1.00 95.06 90 VAL A O 1
ATOM 745 N N . VAL A 1 91 ? -7.067 13.439 31.821 1.00 94.69 91 VAL A N 1
ATOM 746 C CA . VAL A 1 91 ? -6.204 12.251 31.859 1.00 94.69 91 VAL A CA 1
ATOM 747 C C . VAL A 1 91 ? -4.784 12.598 31.403 1.00 94.69 91 VAL A C 1
ATOM 749 O O . VAL A 1 91 ? -3.834 12.238 32.098 1.00 94.69 91 VAL A O 1
ATOM 752 N N . ALA A 1 92 ? -4.633 13.366 30.321 1.00 93.19 92 ALA A N 1
ATOM 753 C CA . ALA A 1 92 ? -3.333 13.830 29.837 1.00 93.19 92 ALA A CA 1
ATOM 754 C C . ALA A 1 92 ? -2.581 14.681 30.878 1.00 93.19 92 ALA A C 1
ATOM 756 O O . ALA A 1 92 ? -1.390 14.465 31.104 1.00 93.19 92 ALA A O 1
ATOM 757 N N . ILE A 1 93 ? -3.267 15.612 31.558 1.00 92.62 93 ILE A N 1
ATOM 758 C CA . ILE A 1 93 ? -2.673 16.433 32.633 1.00 92.62 93 ILE A CA 1
ATOM 759 C C . ILE A 1 93 ? -2.170 15.547 33.774 1.00 92.62 93 ILE A C 1
ATOM 761 O O . ILE A 1 93 ? -1.032 15.683 34.226 1.00 92.62 93 ILE A O 1
ATOM 765 N N . LEU A 1 94 ? -3.007 14.619 34.242 1.00 92.62 94 LEU A N 1
ATOM 766 C CA . LEU A 1 94 ? -2.641 13.710 35.328 1.00 92.62 94 LEU A CA 1
ATOM 767 C C . LEU A 1 94 ? -1.465 12.808 34.949 1.00 92.62 94 LEU A C 1
ATOM 769 O O . LEU A 1 94 ? -0.606 12.554 35.788 1.00 92.62 94 LEU A O 1
ATOM 773 N N . HIS A 1 95 ? -1.413 12.349 33.700 1.00 91.94 95 HIS A N 1
ATOM 774 C CA . HIS A 1 95 ? -0.367 11.458 33.219 1.00 91.94 95 HIS A CA 1
ATOM 775 C C . HIS A 1 95 ? 0.976 12.172 33.029 1.00 91.94 95 HIS A C 1
ATOM 777 O O . HIS A 1 95 ? 1.990 11.723 33.560 1.00 91.94 95 HIS A O 1
ATOM 783 N N . TYR A 1 96 ? 0.996 13.289 32.297 1.00 90.62 96 TYR A N 1
ATOM 784 C CA . TYR A 1 96 ? 2.250 13.938 31.917 1.00 90.62 96 TYR A CA 1
ATOM 785 C C . TYR A 1 96 ? 2.741 14.994 32.909 1.00 90.62 96 TYR A C 1
ATOM 787 O O . TYR A 1 96 ? 3.937 15.272 32.960 1.00 90.62 96 TYR A O 1
ATOM 795 N N . ASP A 1 97 ? 1.842 15.624 33.666 1.00 89.94 97 ASP A N 1
ATOM 796 C CA . ASP A 1 97 ? 2.191 16.709 34.590 1.00 89.94 97 ASP A CA 1
ATOM 797 C C . ASP A 1 97 ? 1.988 16.309 36.052 1.00 89.94 97 ASP A C 1
ATOM 799 O O . ASP A 1 97 ? 2.484 16.992 36.945 1.00 89.94 97 ASP A O 1
ATOM 803 N N . GLY A 1 98 ? 1.319 15.182 36.321 1.00 86.94 98 GLY A N 1
ATOM 804 C CA . GLY A 1 98 ? 0.931 14.756 37.666 1.00 86.94 98 GLY A CA 1
ATOM 805 C C . GLY A 1 98 ? 2.078 14.643 38.671 1.00 86.94 98 GLY A C 1
ATOM 806 O O . GLY A 1 98 ? 1.842 14.833 39.862 1.00 86.94 98 GLY A O 1
ATOM 807 N N . LYS A 1 99 ? 3.312 14.377 38.220 1.00 86.12 99 LYS A N 1
ATOM 808 C CA . LYS A 1 99 ? 4.519 14.352 39.070 1.00 86.12 99 LYS A CA 1
ATOM 809 C C . LYS A 1 99 ? 4.999 15.748 39.488 1.00 86.12 99 LYS A C 1
ATOM 811 O O . LYS A 1 99 ? 5.615 15.887 40.539 1.00 86.12 99 LYS A O 1
ATOM 816 N N . GLU A 1 100 ? 4.732 16.768 38.675 1.00 87.00 100 GLU A N 1
ATOM 817 C CA . GLU A 1 100 ? 5.110 18.162 38.940 1.00 87.00 100 GLU A CA 1
ATOM 818 C C . GLU A 1 100 ? 4.026 18.927 39.721 1.00 87.00 100 GLU A C 1
ATOM 820 O O . GLU A 1 100 ? 4.294 19.988 40.289 1.00 87.00 100 GLU A O 1
ATOM 825 N N . LEU A 1 101 ? 2.793 18.408 39.757 1.00 87.38 101 LEU A N 1
ATOM 826 C CA . LEU A 1 101 ? 1.680 19.028 40.471 1.00 87.38 101 LEU A CA 1
ATOM 827 C C . LEU A 1 101 ? 1.819 18.871 41.991 1.00 87.38 101 LEU A C 1
ATOM 829 O O . LEU A 1 101 ? 2.197 17.823 42.512 1.00 87.38 101 LEU A O 1
ATOM 833 N N . GLN A 1 102 ? 1.419 19.910 42.727 1.00 87.94 102 GLN A N 1
ATOM 834 C CA . GLN A 1 102 ? 1.267 19.823 44.181 1.00 87.94 102 GLN A CA 1
ATOM 835 C C . GLN A 1 102 ? 0.191 18.792 44.549 1.00 87.94 102 GLN A C 1
ATOM 837 O O . GLN A 1 102 ? -0.819 18.682 43.856 1.00 87.94 102 GLN A O 1
ATOM 842 N N . ALA A 1 103 ? 0.362 18.087 45.672 1.00 88.94 103 ALA A N 1
ATOM 843 C CA . ALA A 1 103 ? -0.522 16.985 46.069 1.00 88.94 103 ALA A CA 1
ATOM 844 C C . ALA A 1 103 ? -2.012 17.378 46.121 1.00 88.94 103 ALA A C 1
ATOM 846 O O . ALA A 1 103 ? -2.855 16.659 45.594 1.00 88.94 103 ALA A O 1
ATOM 847 N N . GLU A 1 104 ? -2.337 18.549 46.681 1.00 89.12 104 GLU A N 1
ATOM 848 C CA . GLU A 1 104 ? -3.716 19.058 46.734 1.00 89.12 104 GLU A CA 1
ATOM 849 C C . GLU A 1 104 ? -4.281 19.335 45.330 1.00 89.12 104 GLU A C 1
ATOM 851 O O . GLU A 1 104 ? -5.432 19.024 45.032 1.00 89.12 104 GLU A O 1
ATOM 856 N N . THR A 1 105 ? -3.454 19.877 44.433 1.00 89.56 105 THR A N 1
ATOM 857 C CA . THR A 1 105 ? -3.834 20.124 43.037 1.00 89.56 105 THR A CA 1
ATOM 858 C C . THR A 1 105 ? -4.059 18.815 42.286 1.00 89.56 105 THR A C 1
ATOM 860 O O . THR A 1 105 ? -5.062 18.678 41.587 1.00 89.56 105 THR A O 1
ATOM 863 N N . LYS A 1 106 ? -3.163 17.834 42.456 1.00 91.88 106 LYS A N 1
ATOM 864 C CA . LYS A 1 106 ? -3.308 16.500 41.863 1.00 91.88 106 LYS A CA 1
ATOM 865 C C . LYS A 1 106 ? -4.623 15.852 42.305 1.00 91.88 106 LYS A C 1
ATOM 867 O O . LYS A 1 106 ? -5.383 15.413 41.450 1.00 91.88 106 LYS A O 1
ATOM 872 N N . GLN A 1 107 ? -4.949 15.907 43.598 1.00 93.44 107 GLN A N 1
ATOM 873 C CA . GLN A 1 107 ? -6.215 15.385 44.128 1.00 93.44 107 GLN A CA 1
ATOM 874 C C . GLN A 1 107 ? -7.450 16.068 43.523 1.00 93.44 107 GLN A C 1
ATOM 876 O O . GLN A 1 107 ? -8.443 15.399 43.247 1.00 93.44 107 GLN A O 1
ATOM 881 N N . LYS A 1 108 ? -7.411 17.386 43.283 1.00 93.31 108 LYS A N 1
ATOM 882 C CA . LYS A 1 108 ? -8.516 18.101 42.617 1.00 93.31 108 LYS A CA 1
ATOM 883 C C . LYS A 1 108 ? -8.718 17.619 41.174 1.00 93.31 108 LYS A C 1
ATOM 885 O O . LYS A 1 108 ? -9.858 17.418 40.762 1.00 93.31 108 LYS A O 1
ATOM 890 N N . TRP A 1 109 ? -7.636 17.389 40.427 1.00 94.69 109 TRP A N 1
ATOM 891 C CA . TRP A 1 109 ? -7.706 16.819 39.075 1.00 94.69 109 TRP A CA 1
ATOM 892 C C . TRP A 1 109 ? -8.165 15.359 39.063 1.00 94.69 109 TRP A C 1
ATOM 894 O O . TRP A 1 109 ? -8.974 14.991 38.216 1.00 94.69 109 TRP A O 1
ATOM 904 N N . GLU A 1 110 ? -7.694 14.536 40.003 1.00 95.25 110 GLU A N 1
ATOM 905 C CA . GLU A 1 110 ? -8.143 13.146 40.168 1.00 95.25 110 GLU A CA 1
ATOM 906 C C . GLU A 1 110 ? -9.636 13.087 40.482 1.00 95.25 110 GLU A C 1
ATOM 908 O O . GLU A 1 110 ? -10.365 12.329 39.850 1.00 95.25 110 GLU A O 1
ATOM 913 N N . LYS A 1 111 ? -10.115 13.957 41.376 1.00 95.19 111 LYS A N 1
ATOM 914 C CA . LYS A 1 111 ? -11.542 14.070 41.673 1.00 95.19 111 LYS A CA 1
ATOM 915 C C . LYS A 1 111 ? -12.350 14.474 40.440 1.00 95.19 111 LYS A C 1
ATOM 917 O O . LYS A 1 111 ? -13.359 13.844 40.153 1.00 95.19 111 LYS A O 1
ATOM 922 N N . LEU A 1 112 ? -11.897 15.483 39.690 1.00 95.19 112 LEU A N 1
ATOM 923 C CA . LEU A 1 112 ? -12.567 15.893 38.453 1.00 95.19 112 LEU A CA 1
ATOM 924 C C . LEU A 1 112 ? -12.606 14.749 37.430 1.00 95.19 112 LEU A C 1
ATOM 926 O O . LEU A 1 112 ? -13.638 14.533 36.802 1.00 95.19 112 LEU A O 1
ATOM 930 N N . ARG A 1 113 ? -11.511 13.996 37.274 1.00 95.88 113 ARG A N 1
ATOM 931 C CA . ARG A 1 113 ? -11.485 12.794 36.429 1.00 95.88 113 ARG A CA 1
ATOM 932 C C . ARG A 1 113 ? -12.562 11.806 36.870 1.00 95.88 113 ARG A C 1
ATOM 934 O O . ARG A 1 113 ? -13.327 11.351 36.030 1.00 95.88 113 ARG A O 1
ATOM 941 N N . ASP A 1 114 ? -12.617 11.479 38.155 1.00 95.31 114 ASP A N 1
ATOM 942 C CA . ASP A 1 114 ? -13.536 10.466 38.678 1.00 95.31 114 ASP A CA 1
ATOM 943 C C . ASP A 1 114 ? -15.005 10.914 38.545 1.00 95.31 114 ASP A C 1
ATOM 945 O O . ASP A 1 114 ? -15.854 10.123 38.135 1.00 95.31 114 ASP A O 1
ATOM 949 N N . ASP A 1 115 ? -15.293 12.200 38.770 1.00 93.94 115 ASP A N 1
ATOM 950 C CA . ASP A 1 115 ? -16.620 12.799 38.561 1.00 93.94 115 ASP A CA 1
ATOM 951 C C . ASP A 1 115 ? -17.038 12.779 37.074 1.00 93.94 115 ASP A C 1
ATOM 953 O O . ASP A 1 115 ? -18.208 12.561 36.754 1.00 93.94 115 ASP A O 1
ATOM 957 N N . LEU A 1 116 ? -16.089 12.989 36.151 1.00 94.00 116 LEU A N 1
ATOM 958 C CA . LEU A 1 116 ? -16.322 12.919 34.702 1.00 94.00 116 LEU A CA 1
ATOM 959 C C . LEU A 1 116 ? -16.524 11.484 34.203 1.00 94.00 116 LEU A C 1
ATOM 961 O O . LEU A 1 116 ? -17.316 11.273 33.284 1.00 94.00 116 LEU A O 1
ATOM 965 N N . VAL A 1 117 ? -15.796 10.521 34.776 1.00 94.88 117 VAL A N 1
ATOM 966 C CA . VAL A 1 117 ? -15.893 9.094 34.430 1.00 94.88 117 VAL A CA 1
ATOM 967 C C . VAL A 1 117 ? -17.176 8.479 34.974 1.00 94.88 117 VAL A C 1
ATOM 969 O O . VAL A 1 117 ? -17.743 7.619 34.312 1.00 94.88 117 VAL A O 1
ATOM 972 N N . GLY A 1 118 ? -17.631 8.892 36.158 1.00 93.56 118 GLY A N 1
ATOM 973 C CA . GLY A 1 118 ? -18.744 8.249 36.849 1.00 93.56 118 GLY A CA 1
ATOM 974 C C . GLY A 1 118 ? -18.388 6.863 37.400 1.00 93.56 118 GLY A C 1
ATOM 975 O O . GLY A 1 118 ? -17.249 6.403 37.339 1.00 93.56 118 GLY A O 1
ATOM 976 N N . SER A 1 119 ? -19.375 6.192 37.992 1.00 93.88 119 SER A N 1
ATOM 977 C CA . SER A 1 119 ? -19.181 4.898 38.668 1.00 93.88 119 SER A CA 1
ATOM 978 C C . SER A 1 119 ? -20.180 3.821 38.254 1.00 93.88 119 SER A C 1
ATOM 980 O O . SER A 1 119 ? -19.996 2.654 38.600 1.00 93.88 119 SER A O 1
ATOM 982 N N . ASP A 1 120 ? -21.232 4.187 37.522 1.00 95.19 120 ASP A N 1
ATOM 983 C CA . ASP A 1 120 ? -22.199 3.239 36.987 1.00 95.19 120 ASP A CA 1
ATOM 984 C C . ASP A 1 120 ? -21.683 2.558 35.711 1.00 95.19 120 ASP A C 1
ATOM 986 O O . ASP A 1 120 ? -20.735 3.008 35.065 1.00 95.19 120 ASP A O 1
ATOM 990 N N . PHE A 1 121 ? -22.344 1.462 35.338 1.00 96.56 121 PHE A N 1
ATOM 991 C CA . PHE A 1 121 ? -21.968 0.651 34.184 1.00 96.56 121 PHE A CA 1
ATOM 992 C C . PHE A 1 121 ? -21.882 1.462 32.884 1.00 96.56 121 PHE A C 1
ATOM 994 O O . PHE A 1 121 ? -20.916 1.306 32.142 1.00 96.56 121 PHE A O 1
ATOM 1001 N N . SER A 1 122 ? -22.850 2.345 32.619 1.00 96.38 122 SER A N 1
ATOM 1002 C CA . SER A 1 122 ? -22.909 3.112 31.370 1.00 96.38 122 SER A CA 1
ATOM 1003 C C . SER A 1 122 ? -21.748 4.099 31.284 1.00 96.38 122 SER A C 1
ATOM 1005 O O . SER A 1 122 ? -21.044 4.166 30.274 1.00 96.38 122 SER A O 1
ATOM 1007 N N . SER A 1 123 ? -21.479 4.810 32.380 1.00 95.56 123 SER A N 1
ATOM 1008 C CA . SER A 1 123 ? -20.394 5.789 32.414 1.00 95.56 123 SER A CA 1
ATOM 1009 C C . SER A 1 123 ? -19.014 5.122 32.273 1.00 95.56 123 SER A C 1
ATOM 1011 O O . SER A 1 123 ? -18.179 5.570 31.481 1.00 95.56 123 SER A O 1
ATOM 1013 N N . LEU A 1 124 ? -18.804 3.969 32.923 1.00 96.88 124 LEU A N 1
ATOM 1014 C CA . LEU A 1 124 ? -17.578 3.175 32.768 1.00 96.88 124 LEU A CA 1
ATOM 1015 C C . LEU A 1 124 ? -17.434 2.591 31.352 1.00 96.88 124 LEU A C 1
ATOM 1017 O O . LEU A 1 124 ? -16.333 2.591 30.800 1.00 96.88 124 LEU A O 1
ATOM 1021 N N . MET A 1 125 ? -18.532 2.139 30.738 1.00 97.19 125 MET A N 1
ATOM 1022 C CA . MET A 1 125 ? -18.549 1.695 29.341 1.00 97.19 125 MET A CA 1
ATOM 1023 C C . MET A 1 125 ? -18.136 2.825 28.394 1.00 97.19 125 MET A C 1
ATOM 1025 O O . MET A 1 125 ? -17.273 2.627 27.539 1.00 97.19 125 MET A O 1
ATOM 1029 N N . ARG A 1 126 ? -18.672 4.037 28.571 1.00 95.62 126 ARG A N 1
ATOM 1030 C CA . ARG A 1 126 ? -18.276 5.198 27.762 1.00 95.62 126 ARG A CA 1
ATOM 1031 C C . ARG A 1 126 ? -16.796 5.537 27.934 1.00 95.62 126 ARG A C 1
ATOM 1033 O O . ARG A 1 126 ? -16.119 5.754 26.933 1.00 95.62 126 ARG A O 1
ATOM 1040 N N . ARG A 1 127 ? -16.259 5.485 29.158 1.00 95.44 127 ARG A N 1
ATOM 1041 C CA . ARG A 1 127 ? -14.833 5.750 29.415 1.00 95.44 127 ARG A CA 1
ATOM 1042 C C . ARG A 1 127 ? -13.894 4.697 28.826 1.00 95.44 127 ARG A C 1
ATOM 1044 O O . ARG A 1 127 ? -12.872 5.061 28.251 1.00 95.44 127 ARG A O 1
ATOM 1051 N N . TYR A 1 128 ? -14.164 3.414 29.044 1.00 96.25 128 TYR A N 1
ATOM 1052 C CA . TYR A 1 128 ? -13.197 2.353 28.734 1.00 96.25 128 TYR A CA 1
ATOM 1053 C C . TYR A 1 128 ? -13.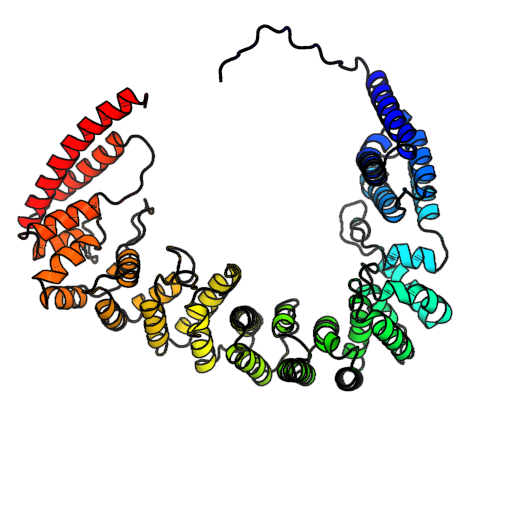436 1.681 27.383 1.00 96.25 128 TYR A C 1
ATOM 1055 O O . TYR A 1 128 ? -12.501 1.141 26.800 1.00 96.25 128 TYR A O 1
ATOM 1063 N N . VAL A 1 129 ? -14.669 1.717 26.872 1.00 96.62 129 VAL A N 1
ATOM 1064 C CA . VAL A 1 129 ? -15.037 1.119 25.579 1.00 96.62 129 VAL A CA 1
ATOM 1065 C C . VAL A 1 129 ? -15.273 2.192 24.510 1.00 96.62 129 VAL A C 1
ATOM 1067 O O . VAL A 1 129 ? -14.906 1.994 23.351 1.00 96.62 129 VAL A O 1
ATOM 1070 N N . GLY A 1 130 ? -15.844 3.340 24.887 1.00 95.38 130 GLY A N 1
ATOM 1071 C CA . GLY A 1 130 ? -16.071 4.472 23.978 1.00 95.38 130 GLY A CA 1
ATOM 1072 C C . GLY A 1 130 ? -14.815 5.287 23.658 1.00 95.38 130 GLY A C 1
ATOM 1073 O O . GLY A 1 130 ? -14.711 5.876 22.584 1.00 95.38 130 GLY A O 1
ATOM 1074 N N . MET A 1 131 ? -13.821 5.287 24.547 1.00 94.69 131 MET A N 1
ATOM 1075 C CA . MET A 1 131 ? -12.573 6.032 24.361 1.00 94.69 131 MET A CA 1
ATOM 1076 C C . MET A 1 131 ? -11.380 5.092 24.118 1.00 94.69 131 MET A C 1
ATOM 1078 O O . MET A 1 131 ? -11.388 3.928 24.518 1.00 94.69 131 MET A O 1
ATOM 1082 N N . ASP A 1 132 ? -10.354 5.618 23.450 1.00 91.81 132 ASP A N 1
ATOM 1083 C CA . ASP A 1 132 ? -9.044 4.984 23.265 1.00 91.81 132 ASP A CA 1
ATOM 1084 C C . ASP A 1 132 ? -7.989 6.069 23.501 1.00 91.81 132 ASP A C 1
ATOM 1086 O O . ASP A 1 132 ? -7.726 6.892 22.624 1.00 91.81 132 ASP A O 1
ATOM 1090 N N . LEU A 1 133 ? -7.517 6.166 24.746 1.00 93.75 133 LEU A N 1
ATOM 1091 C CA . LEU A 1 133 ? -6.577 7.199 25.176 1.00 93.75 133 LEU A CA 1
ATOM 1092 C C . LEU A 1 133 ? -5.152 6.658 25.136 1.00 93.75 133 LEU A C 1
ATOM 1094 O O . LEU A 1 133 ? -4.882 5.549 25.598 1.00 93.75 133 LEU A O 1
ATOM 1098 N N . LEU A 1 134 ? -4.213 7.467 24.647 1.00 90.44 134 LEU A N 1
ATOM 1099 C CA . LEU A 1 134 ? -2.807 7.072 24.587 1.00 90.44 134 LEU A CA 1
ATOM 1100 C C . LEU A 1 134 ? -2.261 6.776 25.991 1.00 90.44 134 LEU A C 1
ATOM 1102 O O . LEU A 1 134 ? -1.564 5.785 26.197 1.00 90.44 134 LEU A O 1
ATOM 1106 N N . GLU A 1 135 ? -2.639 7.591 26.972 1.00 92.88 135 GLU A N 1
ATOM 1107 C CA . GLU A 1 135 ? -2.218 7.522 28.374 1.00 92.88 135 GLU A CA 1
ATOM 1108 C C . GLU A 1 135 ? -2.669 6.239 29.092 1.00 92.88 135 GLU A C 1
ATOM 1110 O O . GLU A 1 135 ? -2.136 5.894 30.155 1.00 92.88 135 GLU A O 1
ATOM 1115 N N . ASP A 1 136 ? -3.637 5.514 28.529 1.00 92.50 136 ASP A N 1
ATOM 1116 C CA . ASP A 1 136 ? -4.065 4.209 29.032 1.00 92.50 136 ASP A CA 1
ATOM 1117 C C . ASP A 1 136 ? -3.067 3.094 28.672 1.00 92.50 136 ASP A C 1
ATOM 1119 O O . ASP A 1 136 ? -3.020 2.064 29.349 1.00 92.50 136 ASP A O 1
ATOM 1123 N N . SER A 1 137 ? -2.232 3.328 27.652 1.00 90.94 137 SER A N 1
ATOM 1124 C CA . SER A 1 137 ? -1.220 2.386 27.160 1.00 90.94 137 SER A CA 1
ATOM 1125 C C . SER A 1 137 ? 0.176 2.586 27.773 1.00 90.94 137 SER A C 1
ATOM 1127 O O . SER A 1 137 ? 1.095 1.826 27.457 1.00 90.94 137 SER A O 1
ATOM 1129 N N . PHE A 1 138 ? 0.366 3.601 28.625 1.00 90.25 138 PHE A N 1
ATOM 1130 C CA . PHE A 1 138 ? 1.673 3.960 29.192 1.00 90.25 138 PHE A CA 1
ATOM 1131 C C . PHE A 1 138 ? 1.590 4.311 30.679 1.00 90.25 138 PHE A C 1
ATOM 1133 O O . PHE A 1 138 ? 0.627 4.928 31.129 1.00 90.25 138 PHE A O 1
ATOM 1140 N N . ASP A 1 139 ? 2.588 3.929 31.473 1.00 87.25 139 ASP A N 1
ATOM 1141 C CA . ASP A 1 139 ? 2.733 4.382 32.859 1.00 87.25 139 ASP A CA 1
ATOM 1142 C C . ASP A 1 139 ? 3.381 5.777 32.929 1.00 87.25 139 ASP A C 1
ATOM 1144 O O . ASP A 1 139 ? 3.775 6.347 31.914 1.00 87.25 139 ASP A O 1
ATOM 1148 N N . GLU A 1 140 ? 3.471 6.363 34.127 1.00 80.81 140 GLU A N 1
ATOM 1149 C CA . GLU A 1 140 ? 4.053 7.705 34.304 1.00 80.81 140 GLU A CA 1
ATOM 1150 C C . GLU A 1 140 ? 5.562 7.775 33.970 1.00 80.81 140 GLU A C 1
ATOM 1152 O O . GLU A 1 140 ? 6.134 8.867 33.961 1.00 80.81 140 GLU A O 1
ATOM 1157 N N . ASP A 1 141 ? 6.228 6.637 33.752 1.00 83.62 141 ASP A N 1
ATOM 1158 C CA . ASP A 1 141 ? 7.639 6.538 33.360 1.00 83.62 141 ASP A CA 1
ATOM 1159 C C . ASP A 1 141 ? 7.803 6.296 31.845 1.00 83.62 141 ASP A C 1
ATOM 1161 O O . ASP A 1 141 ? 8.924 6.226 31.342 1.00 83.62 141 ASP A O 1
ATOM 1165 N N . GLY A 1 142 ? 6.693 6.211 31.102 1.00 85.31 142 GLY A N 1
ATOM 1166 C CA . GLY A 1 142 ? 6.676 5.969 29.661 1.00 85.31 142 GLY A CA 1
ATOM 1167 C C . GLY A 1 142 ? 6.824 4.496 29.276 1.00 85.31 142 GLY A C 1
ATOM 1168 O O . GLY A 1 142 ? 6.990 4.193 28.092 1.00 85.31 142 GLY A O 1
ATOM 1169 N N . ASN A 1 143 ? 6.746 3.565 30.231 1.00 89.19 143 ASN A N 1
ATOM 1170 C CA . ASN A 1 143 ? 6.717 2.140 29.918 1.00 89.19 143 ASN A CA 1
ATOM 1171 C C . ASN A 1 143 ? 5.321 1.733 29.459 1.00 89.19 143 ASN A C 1
ATOM 1173 O O . ASN A 1 143 ? 4.307 2.215 29.964 1.00 89.19 143 ASN A O 1
ATOM 1177 N N . ARG A 1 144 ? 5.265 0.791 28.519 1.00 89.69 144 ARG A N 1
ATOM 1178 C CA . ARG A 1 144 ? 3.999 0.268 28.009 1.00 89.69 144 ARG A CA 1
ATOM 1179 C C . ARG A 1 144 ? 3.290 -0.571 29.078 1.00 89.69 144 ARG A C 1
ATOM 1181 O O . ARG A 1 144 ? 3.849 -1.553 29.560 1.00 89.69 144 ARG A O 1
ATOM 1188 N N . VAL A 1 145 ? 2.045 -0.221 29.382 1.00 91.31 145 VAL A N 1
ATOM 1189 C CA . VAL A 1 145 ? 1.135 -0.950 30.286 1.00 91.31 145 VAL A CA 1
ATOM 1190 C C . VAL A 1 145 ? -0.258 -1.014 29.659 1.00 91.31 145 VAL A C 1
ATOM 1192 O O . VAL A 1 145 ? -0.526 -0.292 28.708 1.00 91.31 145 VAL A O 1
ATOM 1195 N N . ASP A 1 146 ? -1.155 -1.853 30.174 1.00 89.94 146 ASP A N 1
ATOM 1196 C CA . ASP A 1 146 ? -2.567 -1.834 29.772 1.00 89.94 146 ASP A CA 1
ATOM 1197 C C . ASP A 1 146 ? -3.442 -1.519 30.988 1.00 89.94 146 ASP A C 1
ATOM 1199 O O . ASP A 1 146 ? -3.776 -2.394 31.788 1.00 89.94 146 ASP A O 1
ATOM 1203 N N . LYS A 1 147 ? -3.764 -0.233 31.178 1.00 88.38 147 LYS A N 1
ATOM 1204 C CA . LYS A 1 147 ? -4.578 0.214 32.322 1.00 88.38 147 LYS A CA 1
ATOM 1205 C C . LYS A 1 147 ? -6.061 -0.118 32.161 1.00 88.38 147 LYS A C 1
ATOM 1207 O O . LYS A 1 147 ? -6.799 -0.049 33.145 1.00 88.38 147 LYS A O 1
ATOM 1212 N N . VAL A 1 148 ? -6.505 -0.439 30.945 1.00 91.62 148 VAL A N 1
ATOM 1213 C CA . VAL A 1 148 ? -7.926 -0.621 30.615 1.00 91.62 148 VAL A CA 1
ATOM 1214 C C . VAL A 1 148 ? -8.335 -2.085 30.527 1.00 91.62 148 VAL A C 1
ATOM 1216 O O . VAL A 1 148 ? -9.524 -2.364 30.653 1.00 91.62 148 VAL A O 1
ATOM 1219 N N . ASP A 1 149 ? -7.378 -3.009 30.431 1.00 91.62 149 ASP A N 1
ATOM 1220 C CA . ASP A 1 149 ? -7.604 -4.460 30.464 1.00 91.62 149 ASP A CA 1
ATOM 1221 C C . ASP A 1 149 ? -8.524 -4.894 31.622 1.00 91.62 149 ASP A C 1
ATOM 1223 O O . ASP A 1 149 ? -9.613 -5.435 31.413 1.00 91.62 149 ASP A O 1
ATOM 1227 N N . VAL A 1 150 ? -8.148 -4.564 32.864 1.00 94.38 150 VAL A N 1
ATOM 1228 C CA . VAL A 1 150 ? -8.920 -4.952 34.057 1.00 94.38 150 VAL A CA 1
ATOM 1229 C C . VAL A 1 150 ? -10.329 -4.328 34.076 1.00 94.38 150 VAL A C 1
ATOM 1231 O O . VAL A 1 150 ? -11.289 -5.064 34.329 1.00 94.38 150 VAL A O 1
ATOM 1234 N N . PRO A 1 151 ? -10.513 -3.010 33.838 1.00 95.31 151 PRO A N 1
ATOM 1235 C CA . PRO A 1 151 ? -11.844 -2.422 33.694 1.00 95.31 151 PRO A CA 1
ATOM 1236 C C . PRO A 1 151 ? -12.710 -3.070 32.606 1.00 95.31 151 PRO A C 1
ATOM 1238 O O . PRO A 1 151 ? -13.857 -3.417 32.887 1.00 95.31 151 PRO A O 1
ATOM 1241 N N . ILE A 1 152 ? -12.178 -3.274 31.396 1.00 97.00 152 ILE A N 1
ATOM 1242 C CA . ILE A 1 152 ? -12.921 -3.861 30.268 1.00 97.00 152 ILE A CA 1
ATOM 1243 C C . ILE A 1 152 ? -13.375 -5.281 30.614 1.00 97.00 152 ILE A C 1
ATOM 1245 O O . ILE A 1 152 ? -14.546 -5.614 30.420 1.00 97.00 152 ILE A O 1
ATOM 1249 N N . LYS A 1 153 ? -12.494 -6.094 31.204 1.00 97.06 153 LYS A N 1
ATOM 1250 C CA . LYS A 1 153 ? -12.833 -7.450 31.639 1.00 97.06 153 LYS A CA 1
ATOM 1251 C C . LYS A 1 153 ? -13.953 -7.470 32.681 1.00 97.06 153 LYS A C 1
ATOM 1253 O O . LYS A 1 153 ? -14.894 -8.251 32.558 1.00 97.06 153 LYS A O 1
ATOM 1258 N N . LYS A 1 154 ? -13.905 -6.576 33.675 1.00 97.12 154 LYS A N 1
ATOM 1259 C CA . LYS A 1 154 ? -14.975 -6.444 34.681 1.00 97.12 154 LYS A CA 1
ATOM 1260 C C . LYS A 1 154 ? -16.308 -6.033 34.056 1.00 97.12 154 LYS A C 1
ATOM 1262 O O . LYS A 1 154 ? -17.349 -6.540 34.466 1.00 97.12 154 LYS A O 1
ATOM 1267 N N . LEU A 1 155 ? -16.293 -5.127 33.077 1.00 98.00 155 LEU A N 1
ATOM 1268 C CA . LEU A 1 155 ? -17.500 -4.722 32.351 1.00 98.00 155 LEU A CA 1
ATOM 1269 C C . LEU A 1 155 ? -18.078 -5.887 31.539 1.00 98.00 155 LEU A C 1
ATOM 1271 O O . LEU A 1 155 ? -19.288 -6.096 31.551 1.00 98.00 155 LEU A O 1
ATOM 1275 N N . ALA A 1 156 ? -17.226 -6.684 30.892 1.00 97.75 156 ALA A N 1
ATOM 1276 C CA . ALA A 1 156 ? -17.649 -7.884 30.177 1.00 97.75 156 ALA A CA 1
ATOM 1277 C C . ALA A 1 156 ? -18.279 -8.921 31.126 1.00 97.75 156 ALA A C 1
ATOM 1279 O O . ALA A 1 156 ? -19.354 -9.443 30.837 1.00 97.75 156 ALA A O 1
ATOM 1280 N N . GLU A 1 157 ? -17.670 -9.166 32.291 1.00 97.38 157 GLU A N 1
ATOM 1281 C CA . GLU A 1 157 ? -18.217 -10.050 33.333 1.00 97.38 157 GLU A CA 1
ATOM 1282 C C . GLU A 1 157 ? -19.595 -9.578 33.822 1.00 97.38 157 GLU A C 1
ATOM 1284 O O . GLU A 1 157 ? -20.525 -10.381 33.930 1.00 97.38 157 GLU A O 1
ATOM 1289 N N . GLN A 1 158 ? -19.760 -8.273 34.061 1.00 97.19 158 GLN A N 1
ATOM 1290 C CA . GLN A 1 158 ? -21.048 -7.688 34.447 1.00 97.19 158 GLN A CA 1
ATOM 1291 C C . GLN A 1 158 ? -22.099 -7.825 33.340 1.00 97.19 158 GLN A C 1
ATOM 1293 O O . GLN A 1 158 ? -23.236 -8.189 33.628 1.00 97.19 158 GLN A O 1
ATOM 1298 N N . ALA A 1 159 ? -21.725 -7.583 32.081 1.00 97.06 159 ALA A N 1
ATOM 1299 C CA . ALA A 1 159 ? -22.629 -7.686 30.938 1.00 97.06 159 ALA A CA 1
ATOM 1300 C C . ALA A 1 159 ? -23.118 -9.122 30.685 1.00 97.06 159 ALA A C 1
ATOM 1302 O O . ALA A 1 159 ? -24.268 -9.312 30.295 1.00 97.06 159 ALA A O 1
ATOM 1303 N N . VAL A 1 160 ? -22.275 -10.134 30.920 1.00 96.50 160 VAL A N 1
ATOM 1304 C CA . VAL A 1 160 ? -22.684 -11.549 30.839 1.00 96.50 160 VAL A CA 1
ATOM 1305 C C . VAL A 1 160 ? -23.533 -11.947 32.049 1.00 96.50 160 VAL A C 1
ATOM 1307 O O . VAL A 1 160 ? -24.519 -12.665 31.890 1.00 96.50 160 VAL A O 1
ATOM 1310 N N . GLY A 1 161 ? -23.184 -11.464 33.247 1.00 95.75 161 GLY A N 1
ATOM 1311 C CA . GLY A 1 161 ? -23.932 -11.732 34.478 1.00 95.75 161 GLY A CA 1
ATOM 1312 C C . GLY A 1 161 ? -25.331 -11.106 34.507 1.00 95.75 161 GLY A C 1
ATOM 1313 O O . GLY A 1 161 ? -26.267 -11.729 35.010 1.00 95.75 161 GLY A O 1
ATOM 1314 N N . ASP A 1 162 ? -25.495 -9.907 33.942 1.00 96.06 162 ASP A N 1
ATOM 1315 C CA . ASP A 1 162 ? -26.788 -9.246 33.746 1.00 96.06 162 ASP A CA 1
ATOM 1316 C C . ASP A 1 162 ? -26.883 -8.592 32.351 1.00 96.06 162 ASP A C 1
ATOM 1318 O O . ASP A 1 162 ? -26.606 -7.397 32.184 1.00 96.06 162 ASP A O 1
ATOM 1322 N N . PRO A 1 163 ? -27.361 -9.335 31.333 1.00 94.19 163 PRO A N 1
ATOM 1323 C CA . PRO A 1 163 ? -27.493 -8.828 29.965 1.00 94.19 163 PRO A CA 1
ATOM 1324 C C . PRO A 1 163 ? -28.403 -7.599 29.816 1.00 94.19 163 PRO A C 1
ATOM 1326 O O . PRO A 1 163 ? -28.378 -6.930 28.779 1.00 94.19 163 PRO A O 1
ATOM 1329 N N . LYS A 1 164 ? -29.216 -7.267 30.832 1.00 95.50 164 LYS A N 1
ATOM 1330 C CA . LYS A 1 164 ? -30.043 -6.052 30.819 1.00 95.50 164 LYS A CA 1
ATOM 1331 C C . LYS A 1 164 ? -29.200 -4.783 30.903 1.00 95.50 164 LYS A C 1
ATOM 1333 O O . LYS A 1 164 ? -29.651 -3.768 30.381 1.00 95.50 164 LYS A O 1
ATOM 1338 N N . LEU A 1 165 ? -28.007 -4.848 31.501 1.00 96.19 165 LEU A N 1
ATOM 1339 C CA . LEU A 1 165 ? -27.054 -3.735 31.549 1.00 96.19 165 LEU A CA 1
ATOM 1340 C C . LEU A 1 165 ? -26.462 -3.431 30.173 1.00 96.19 165 LEU A C 1
ATOM 1342 O O . LEU A 1 165 ? -26.228 -2.276 29.847 1.00 96.19 165 LEU A O 1
ATOM 1346 N N . LEU A 1 166 ? -26.263 -4.460 29.345 1.00 95.81 166 LEU A N 1
ATOM 1347 C CA . LEU A 1 166 ? -25.682 -4.302 28.013 1.00 95.81 166 LEU A CA 1
ATOM 1348 C C . LEU A 1 166 ? -26.673 -3.687 27.018 1.00 95.81 166 LEU A C 1
ATOM 1350 O O . LEU A 1 166 ? -26.279 -2.931 26.136 1.00 95.81 166 LEU A O 1
ATOM 1354 N N . LYS A 1 167 ? -27.968 -4.001 27.146 1.00 94.06 167 LYS A N 1
ATOM 1355 C CA . LYS A 1 167 ? -28.995 -3.633 26.159 1.00 94.06 167 LYS A CA 1
ATOM 1356 C C . LYS A 1 167 ? -29.055 -2.127 25.820 1.00 94.06 167 LYS A C 1
ATOM 1358 O O . LYS A 1 167 ? -29.165 -1.843 24.629 1.00 94.06 167 LYS A O 1
ATOM 1363 N N . PRO A 1 168 ? -28.994 -1.181 26.779 1.00 95.38 168 PRO A N 1
ATOM 1364 C CA . PRO A 1 168 ? -28.965 0.256 26.486 1.00 95.38 168 PRO A CA 1
ATOM 1365 C C . PRO A 1 168 ? -27.693 0.713 25.762 1.00 95.38 168 PRO A C 1
ATOM 1367 O O . PRO A 1 168 ? -27.724 1.709 25.048 1.00 95.38 168 PRO A O 1
ATOM 1370 N N . GLU A 1 169 ? -26.590 -0.020 25.918 1.00 96.94 169 GLU A N 1
ATOM 1371 C CA . GLU A 1 169 ? -25.295 0.335 25.329 1.00 96.94 169 GLU A CA 1
ATOM 1372 C C . GLU A 1 169 ? -25.141 -0.182 23.891 1.00 96.94 169 GLU A C 1
ATOM 1374 O O . GLU A 1 169 ? -24.316 0.309 23.124 1.00 96.94 169 GLU A O 1
ATOM 1379 N N . LEU A 1 170 ? -25.950 -1.167 23.489 1.00 95.00 170 LEU A N 1
ATOM 1380 C CA . LEU A 1 170 ? -25.803 -1.835 22.195 1.00 95.00 170 LEU A CA 1
ATOM 1381 C C . LEU A 1 170 ? -25.893 -0.886 20.999 1.00 95.00 170 LEU A C 1
ATOM 1383 O O . LEU A 1 170 ? -25.183 -1.115 20.026 1.00 95.00 170 LEU A O 1
ATOM 1387 N N . ASP A 1 171 ? -26.730 0.153 21.061 1.00 92.31 171 ASP A N 1
ATOM 1388 C CA . ASP A 1 171 ? -26.984 1.041 19.920 1.00 92.31 171 ASP A CA 1
ATOM 1389 C C . ASP A 1 171 ? -25.734 1.818 19.480 1.00 92.31 171 ASP A C 1
ATOM 1391 O O . ASP A 1 171 ? -25.561 2.054 18.286 1.00 92.31 171 ASP A O 1
ATOM 1395 N N . TRP A 1 172 ? -24.842 2.169 20.413 1.00 94.94 172 TRP A N 1
ATOM 1396 C CA . TRP A 1 172 ? -23.576 2.838 20.096 1.00 94.94 172 TRP A CA 1
ATOM 1397 C C . TRP A 1 172 ? -22.390 1.868 20.019 1.00 94.94 172 TRP A C 1
ATOM 1399 O O . TRP A 1 172 ? -21.412 2.146 19.331 1.00 94.94 172 TRP A O 1
ATOM 1409 N N . LEU A 1 173 ? -22.467 0.697 20.664 1.00 96.62 173 LEU A N 1
ATOM 1410 C CA . LEU A 1 173 ? -21.408 -0.319 20.577 1.00 96.62 173 LEU A CA 1
ATOM 1411 C C . LEU A 1 173 ? -21.196 -0.859 19.157 1.00 96.62 173 LEU A C 1
ATOM 1413 O O . LEU A 1 173 ? -20.099 -1.295 18.813 1.00 96.62 173 LEU A O 1
ATOM 1417 N N . VAL A 1 174 ? -22.240 -0.830 18.330 1.00 95.06 174 VAL A N 1
ATOM 1418 C CA . VAL A 1 174 ? -22.205 -1.237 16.916 1.00 95.06 174 VAL A CA 1
ATOM 1419 C C . VAL A 1 174 ? -21.883 -0.075 15.966 1.00 95.06 174 VAL A C 1
ATOM 1421 O O . VAL A 1 174 ? -22.172 -0.152 14.771 1.00 95.06 174 VAL A O 1
ATOM 1424 N N . THR A 1 175 ? -21.322 1.025 16.476 1.00 95.19 175 THR A N 1
ATOM 1425 C CA . THR A 1 175 ? -20.925 2.203 15.689 1.00 95.19 175 THR A CA 1
ATOM 1426 C C . THR A 1 175 ? -19.455 2.556 15.911 1.00 95.19 175 THR A C 1
ATOM 1428 O O . THR A 1 175 ? -18.768 1.948 16.736 1.00 95.19 175 THR A O 1
ATOM 1431 N N . HIS A 1 176 ? -18.938 3.537 15.168 1.00 92.56 176 HIS A N 1
ATOM 1432 C CA . HIS A 1 176 ? -17.579 4.043 15.384 1.00 92.56 176 HIS A CA 1
ATOM 1433 C C . HIS A 1 176 ? -17.403 4.819 16.703 1.00 92.56 176 HIS A C 1
ATOM 1435 O O . HIS A 1 176 ? -16.276 5.177 17.039 1.00 92.56 176 HIS A O 1
ATOM 1441 N N . GLU A 1 177 ? -18.473 5.041 17.479 1.00 93.31 177 GLU A N 1
ATOM 1442 C CA . GLU A 1 177 ? -18.359 5.579 18.843 1.00 93.31 177 GLU A CA 1
ATOM 1443 C C . GLU A 1 177 ? -17.617 4.615 19.778 1.00 93.31 177 GLU A C 1
ATOM 1445 O O . GLU A 1 177 ? -16.958 5.049 20.716 1.00 93.31 177 GLU A O 1
ATOM 1450 N N . ALA A 1 178 ? -17.670 3.305 19.520 1.00 95.44 178 ALA A N 1
ATOM 1451 C CA . ALA A 1 178 ? -16.944 2.309 20.297 1.00 95.44 178 ALA A CA 1
ATOM 1452 C C . ALA A 1 178 ? -15.500 2.146 19.819 1.00 95.44 178 ALA A C 1
ATOM 1454 O O . ALA A 1 178 ? -15.145 1.138 19.202 1.00 95.44 178 ALA A O 1
ATOM 1455 N N . LYS A 1 179 ? -14.647 3.129 20.138 1.00 94.50 179 LYS A N 1
ATOM 1456 C CA . LYS A 1 179 ? -13.219 3.129 19.765 1.00 94.50 179 LYS A CA 1
ATOM 1457 C C . LYS A 1 179 ? -12.486 1.866 20.234 1.00 94.50 179 LYS A C 1
ATOM 1459 O O . LYS A 1 179 ? -11.734 1.269 19.468 1.00 94.50 179 LYS A O 1
ATOM 1464 N N . SER A 1 180 ? -12.797 1.390 21.440 1.00 95.19 180 SER A N 1
ATOM 1465 C CA . SER A 1 180 ? -12.276 0.142 22.017 1.00 95.19 180 SER A CA 1
ATOM 1466 C C . SER A 1 180 ? -13.256 -1.035 21.880 1.00 95.19 180 SER A C 1
ATOM 1468 O O . SER A 1 180 ? -13.132 -2.051 22.569 1.00 95.19 180 SER A O 1
ATOM 1470 N N . GLY A 1 181 ? -14.224 -0.940 20.959 1.00 96.50 181 GLY A N 1
ATOM 1471 C CA . GLY A 1 181 ? -15.288 -1.926 20.767 1.00 96.50 181 GLY A CA 1
ATOM 1472 C C . GLY A 1 181 ? -14.764 -3.332 20.485 1.00 96.50 181 GLY A C 1
ATOM 1473 O O . GLY A 1 181 ? -15.257 -4.288 21.075 1.00 96.50 181 GLY A O 1
ATOM 1474 N N . TYR A 1 182 ? -13.722 -3.475 19.658 1.00 96.69 182 TYR A N 1
ATOM 1475 C CA . TYR A 1 182 ? -13.121 -4.787 19.375 1.00 96.69 182 TYR A CA 1
ATOM 1476 C C . TYR A 1 182 ? -12.569 -5.464 20.638 1.00 96.69 182 TYR A C 1
ATOM 1478 O O . TYR A 1 182 ? -12.808 -6.653 20.846 1.00 96.69 182 TYR A O 1
ATOM 1486 N N . ARG A 1 183 ? -11.875 -4.711 21.506 1.00 96.19 183 ARG A N 1
ATOM 1487 C CA . ARG A 1 183 ? -11.329 -5.243 22.767 1.00 96.19 183 ARG A CA 1
ATOM 1488 C C . ARG A 1 183 ? -12.450 -5.702 23.695 1.00 96.19 183 ARG A C 1
ATOM 1490 O O . ARG A 1 183 ? -12.423 -6.832 24.169 1.00 96.19 183 ARG A O 1
ATOM 1497 N N . PHE A 1 184 ? -13.468 -4.861 23.884 1.00 98.12 184 PHE A N 1
ATOM 1498 C CA . PHE A 1 184 ? -14.626 -5.217 24.704 1.00 98.12 184 PHE A CA 1
ATOM 1499 C C . PHE A 1 184 ? -15.397 -6.415 24.141 1.00 98.12 184 PHE A C 1
ATOM 1501 O O . PHE A 1 184 ? -15.780 -7.304 24.893 1.00 98.12 184 PHE A O 1
ATOM 1508 N N . GLY A 1 185 ? -15.587 -6.479 22.821 1.00 98.00 185 GLY A N 1
ATOM 1509 C CA . GLY A 1 185 ? -16.212 -7.618 22.155 1.00 98.00 185 GLY A CA 1
ATOM 1510 C C . GLY A 1 185 ? -15.459 -8.920 22.400 1.00 98.00 185 GLY A C 1
ATOM 1511 O O . GLY A 1 185 ? -16.085 -9.933 22.705 1.00 98.00 185 GLY A O 1
ATOM 1512 N N . ASN A 1 186 ? -14.124 -8.884 22.326 1.00 98.00 186 ASN A N 1
ATOM 1513 C CA . ASN A 1 186 ? -13.284 -10.038 22.632 1.00 98.00 186 ASN A CA 1
ATOM 1514 C C . ASN A 1 186 ? -13.473 -10.496 24.084 1.00 98.00 186 ASN A C 1
ATOM 1516 O O . ASN A 1 186 ? -13.860 -11.640 24.306 1.00 98.00 186 ASN A O 1
ATOM 1520 N N . GLU A 1 187 ? -13.326 -9.600 25.063 1.00 97.94 187 GLU A N 1
ATOM 1521 C CA . GLU A 1 187 ? -13.539 -9.944 26.477 1.00 97.94 187 GLU A CA 1
ATOM 1522 C C . GLU A 1 187 ? -14.960 -10.465 26.741 1.00 97.94 187 GLU A C 1
ATOM 1524 O O . GLU A 1 187 ? -15.144 -11.461 27.442 1.00 97.94 187 GLU A O 1
ATOM 1529 N N . LEU A 1 188 ? -15.980 -9.875 26.110 1.00 98.19 188 LEU A N 1
ATOM 1530 C CA . LEU A 1 188 ? -17.360 -10.349 26.208 1.00 98.19 188 LEU A CA 1
ATOM 1531 C C . LEU A 1 188 ? -17.509 -11.786 25.681 1.00 98.19 188 LEU A C 1
ATOM 1533 O O . LEU A 1 188 ? -18.151 -12.612 26.329 1.00 98.19 188 LEU A O 1
ATOM 1537 N N . GLY A 1 189 ? -16.876 -12.112 24.550 1.00 97.44 189 GLY A N 1
ATOM 1538 C CA . GLY A 1 189 ? -16.845 -13.473 24.003 1.00 97.44 189 GLY A CA 1
ATOM 1539 C C . GLY A 1 189 ? -16.024 -14.450 24.853 1.00 97.44 189 GLY A C 1
ATOM 1540 O O . GLY A 1 189 ? -16.307 -15.651 24.882 1.00 97.44 189 GLY A O 1
ATOM 1541 N N . GLN A 1 190 ? -15.017 -13.967 25.589 1.00 97.50 190 GLN A N 1
ATOM 1542 C CA . GLN A 1 190 ? -14.281 -14.808 26.534 1.00 97.50 190 GLN A CA 1
ATOM 1543 C C . GLN A 1 190 ? -15.161 -15.251 27.704 1.00 97.50 190 GLN A C 1
ATOM 1545 O O . GLN A 1 190 ? -15.085 -16.418 28.103 1.00 97.50 190 GLN A O 1
ATOM 1550 N N . GLN A 1 191 ? -16.008 -14.347 28.200 1.00 96.94 191 GLN A N 1
ATOM 1551 C CA . GLN A 1 191 ? -16.868 -14.562 29.364 1.00 96.94 191 GLN A CA 1
ATOM 1552 C C . GLN A 1 191 ? -18.184 -15.287 29.021 1.00 96.94 191 GLN A C 1
ATOM 1554 O O . GLN A 1 191 ? -18.644 -16.126 29.799 1.00 96.94 191 GLN A O 1
ATOM 1559 N N . ASP A 1 192 ? -18.775 -15.034 27.848 1.00 96.94 192 ASP A N 1
ATOM 1560 C CA . ASP A 1 192 ? -20.001 -15.694 27.372 1.00 96.94 192 ASP A CA 1
ATOM 1561 C C . ASP A 1 192 ? -19.713 -17.090 26.791 1.00 96.94 192 ASP A C 1
ATOM 1563 O O . ASP A 1 192 ? -19.660 -17.294 25.578 1.00 96.94 192 ASP A O 1
ATOM 1567 N N . LYS A 1 193 ? -19.505 -18.069 27.679 1.00 92.88 193 LYS A N 1
ATOM 1568 C CA . LYS A 1 193 ? -19.045 -19.429 27.332 1.00 92.88 193 LYS A CA 1
ATOM 1569 C C . LYS A 1 193 ? -19.901 -20.146 26.284 1.00 92.88 193 LYS A C 1
ATOM 1571 O O . LYS A 1 193 ? -19.348 -20.866 25.458 1.00 92.88 193 LYS A O 1
ATOM 1576 N N . ASP A 1 194 ? -21.216 -19.941 26.309 1.00 93.75 194 ASP A N 1
ATOM 1577 C CA . ASP A 1 194 ? -22.162 -20.609 25.403 1.00 93.75 194 ASP A CA 1
ATOM 1578 C C . ASP A 1 194 ? -22.505 -19.761 24.165 1.00 93.75 194 ASP A C 1
ATOM 1580 O O . ASP A 1 194 ? -23.235 -20.204 23.268 1.00 93.75 194 ASP A O 1
ATOM 1584 N N . PHE A 1 195 ? -21.946 -18.550 24.084 1.00 96.25 195 PHE A N 1
ATOM 1585 C CA . PHE A 1 195 ? -22.268 -17.531 23.088 1.00 96.25 195 PHE A CA 1
ATOM 1586 C C . PHE A 1 195 ? -23.764 -17.177 23.061 1.00 96.25 195 PHE A C 1
ATOM 1588 O O . PHE A 1 195 ? -24.386 -17.036 22.003 1.00 96.25 195 PHE A O 1
ATOM 1595 N N . SER A 1 196 ? -24.361 -17.079 24.248 1.00 95.94 196 SER A N 1
ATOM 1596 C CA . SER A 1 196 ? -25.791 -16.839 24.462 1.00 95.94 196 SER A CA 1
ATOM 1597 C C . SER A 1 196 ? -26.237 -15.430 24.054 1.00 95.94 196 SER A C 1
ATOM 1599 O O . SER A 1 196 ? -27.399 -15.226 23.689 1.00 95.94 196 SER A O 1
ATOM 1601 N N . LEU A 1 197 ? -25.315 -14.463 24.054 1.00 96.88 197 LEU A N 1
ATOM 1602 C CA . LEU A 1 197 ? -25.571 -13.075 23.672 1.00 96.88 197 LEU A CA 1
ATOM 1603 C C . LEU A 1 197 ? -25.594 -12.880 22.152 1.00 96.88 197 LEU A C 1
ATOM 1605 O O . LEU A 1 197 ? -26.177 -11.906 21.671 1.00 96.88 197 LEU A O 1
ATOM 1609 N N . LEU A 1 198 ? -25.022 -13.809 21.379 1.00 96.38 198 LEU A N 1
ATOM 1610 C CA . LEU A 1 198 ? -24.849 -13.686 19.930 1.00 96.38 198 LEU A CA 1
ATOM 1611 C C . LEU A 1 198 ? -26.139 -13.305 19.169 1.00 96.38 198 LEU A C 1
ATOM 1613 O O . LEU A 1 198 ? -26.077 -12.375 18.357 1.00 96.38 198 LEU A O 1
ATOM 1617 N N . PRO A 1 199 ? -27.322 -13.916 19.417 1.00 96.06 199 PRO A N 1
ATOM 1618 C CA . PRO A 1 199 ? -28.550 -13.519 18.726 1.00 96.06 199 PRO A CA 1
ATOM 1619 C C . PRO A 1 199 ? -28.932 -12.058 18.983 1.00 96.06 199 PRO A C 1
ATOM 1621 O O . PRO A 1 199 ? -29.400 -11.369 18.077 1.00 96.06 199 PRO A O 1
ATOM 1624 N N . MET A 1 200 ? -28.715 -11.568 20.207 1.00 96.06 200 MET A N 1
ATOM 1625 C CA . MET A 1 200 ? -28.972 -10.175 20.567 1.00 96.06 200 MET A CA 1
ATOM 1626 C C . MET A 1 200 ? -28.015 -9.239 19.822 1.00 96.06 200 MET A C 1
ATOM 1628 O O . MET A 1 200 ? -28.479 -8.266 19.229 1.00 96.06 200 MET A O 1
ATOM 1632 N N . LEU A 1 201 ? -26.717 -9.563 19.786 1.00 96.56 201 LEU A N 1
ATOM 1633 C CA . LEU A 1 201 ? -25.704 -8.749 19.103 1.00 96.56 201 LEU A CA 1
ATOM 1634 C C . LEU A 1 201 ? -25.976 -8.656 17.594 1.00 96.56 201 LEU A C 1
ATOM 1636 O O . LEU A 1 201 ? -26.001 -7.562 17.030 1.00 96.56 201 LEU A O 1
ATOM 1640 N N . LEU A 1 202 ? -26.276 -9.788 16.947 1.00 95.88 202 LEU A N 1
ATOM 1641 C CA . LEU A 1 202 ? -26.612 -9.832 15.519 1.00 95.88 202 LEU A CA 1
ATOM 1642 C C . LEU A 1 202 ? -27.902 -9.077 15.196 1.00 95.88 202 LEU A C 1
ATOM 1644 O O . LEU A 1 202 ? -28.002 -8.435 14.150 1.00 95.88 202 LEU A O 1
ATOM 1648 N N . ASN A 1 203 ? -28.903 -9.141 16.077 1.00 95.25 203 ASN A N 1
ATOM 1649 C CA . ASN A 1 203 ? -30.139 -8.383 15.900 1.00 95.25 203 ASN A CA 1
ATOM 1650 C C . ASN A 1 203 ? -29.899 -6.873 15.992 1.00 95.25 203 ASN A C 1
ATOM 1652 O O . ASN A 1 203 ? -30.523 -6.122 15.241 1.00 95.25 203 ASN A O 1
ATOM 1656 N N . THR A 1 204 ? -28.998 -6.420 16.865 1.00 94.56 204 THR A N 1
ATOM 1657 C CA . THR A 1 204 ? -28.589 -5.011 16.911 1.00 94.56 204 THR A CA 1
ATOM 1658 C C . THR A 1 204 ? -27.832 -4.624 15.643 1.00 94.56 204 THR A C 1
ATOM 1660 O O . THR A 1 204 ? -28.233 -3.662 14.987 1.00 94.56 204 THR A O 1
ATOM 1663 N N . GLN A 1 205 ? -26.840 -5.415 15.212 1.00 94.31 205 GLN A N 1
ATOM 1664 C CA . GLN A 1 205 ? -26.099 -5.145 13.972 1.00 94.31 205 GLN A CA 1
ATOM 1665 C C . GLN A 1 205 ? -27.043 -5.030 12.765 1.00 94.31 205 GLN A C 1
ATOM 1667 O O . GLN A 1 205 ? -26.930 -4.106 11.964 1.00 94.31 205 GLN A O 1
ATOM 1672 N N . ARG A 1 206 ? -28.052 -5.908 12.661 1.00 93.94 206 ARG A N 1
ATOM 1673 C CA . ARG A 1 206 ? -29.068 -5.845 11.593 1.00 93.94 206 ARG A CA 1
ATOM 1674 C C . ARG A 1 206 ? -29.822 -4.521 11.555 1.00 93.94 206 ARG A C 1
ATOM 1676 O O . ARG A 1 206 ? -30.156 -4.055 10.465 1.00 93.94 206 ARG A O 1
ATOM 1683 N N . LYS A 1 207 ? -30.134 -3.925 12.709 1.00 91.69 207 LYS A N 1
ATOM 1684 C CA . LYS A 1 207 ? -30.874 -2.653 12.775 1.00 91.69 207 LYS A CA 1
ATOM 1685 C C . LYS A 1 207 ? -30.048 -1.488 12.250 1.00 91.69 207 LYS A C 1
ATOM 1687 O O . LYS A 1 207 ? -30.615 -0.607 11.609 1.00 91.69 207 LYS A O 1
ATOM 1692 N N . VAL A 1 208 ? -28.740 -1.512 12.495 1.00 87.75 208 VAL A N 1
ATOM 1693 C CA . VAL A 1 208 ? -27.846 -0.420 12.110 1.00 87.75 208 VAL A CA 1
ATOM 1694 C C . VAL A 1 208 ? -27.172 -0.638 10.761 1.00 87.75 208 VAL A C 1
ATOM 1696 O O . VAL A 1 208 ? -26.828 0.347 10.150 1.00 87.75 208 VAL A O 1
ATOM 1699 N N . SER A 1 209 ? -27.088 -1.869 10.242 1.00 82.88 209 SER A N 1
ATOM 1700 C CA . SER A 1 209 ? -26.329 -2.313 9.045 1.00 82.88 209 SER A CA 1
ATOM 1701 C C . SER A 1 209 ? -26.288 -1.420 7.790 1.00 82.88 209 SER A C 1
ATOM 1703 O O . SER A 1 209 ? -25.423 -1.628 6.944 1.00 82.88 209 SER A O 1
ATOM 1705 N N . ARG A 1 210 ? -27.209 -0.462 7.630 1.00 82.25 210 ARG A N 1
ATOM 1706 C CA . ARG A 1 210 ? -27.274 0.497 6.511 1.00 82.25 210 ARG A CA 1
ATOM 1707 C C . ARG A 1 210 ? -26.991 1.949 6.921 1.00 82.25 210 ARG A C 1
ATOM 1709 O O . ARG A 1 210 ? -27.203 2.858 6.124 1.00 82.25 210 ARG A O 1
ATOM 1716 N N . GLN A 1 211 ? -26.590 2.187 8.164 1.00 87.44 211 GLN A N 1
ATOM 1717 C CA . GLN A 1 211 ? -26.287 3.510 8.686 1.00 87.44 211 GLN A CA 1
ATOM 1718 C C . GLN A 1 211 ? -24.809 3.839 8.436 1.00 87.44 211 GLN A C 1
ATOM 1720 O O . GLN A 1 211 ? -23.957 2.977 8.645 1.00 87.44 211 GLN A O 1
ATOM 1725 N N . PRO A 1 212 ? -24.474 5.085 8.054 1.00 86.00 212 PRO A N 1
ATOM 1726 C CA . PRO A 1 212 ? -23.092 5.469 7.760 1.00 86.00 212 PRO A CA 1
ATOM 1727 C C . PRO A 1 212 ? -22.111 5.291 8.926 1.00 86.00 212 PRO A C 1
ATOM 1729 O O . PRO A 1 212 ? -20.925 5.116 8.691 1.00 86.00 212 PRO A O 1
ATOM 1732 N N . ASN A 1 213 ? -22.594 5.351 10.172 1.00 89.38 213 ASN A N 1
ATOM 1733 C CA . ASN A 1 213 ? -21.748 5.257 11.364 1.00 89.38 213 ASN A CA 1
ATOM 1734 C C . ASN A 1 213 ? -21.595 3.818 11.895 1.00 89.38 213 ASN A C 1
ATOM 1736 O O . ASN A 1 213 ? -21.016 3.622 12.959 1.00 89.38 213 ASN A O 1
ATOM 1740 N N . SER A 1 214 ? -22.167 2.811 11.229 1.00 92.44 214 SER A N 1
ATOM 1741 C CA . SER A 1 214 ? -22.097 1.425 11.700 1.00 92.44 214 SER A CA 1
ATOM 1742 C C . SER A 1 214 ? -20.684 0.860 11.640 1.00 92.44 214 SER A C 1
ATOM 1744 O O . SER A 1 214 ? -19.939 1.115 10.705 1.00 92.44 214 SER A O 1
ATOM 1746 N N . SER A 1 215 ? -20.355 0.027 12.620 1.00 93.44 215 SER A N 1
ATOM 1747 C CA . SER A 1 215 ? -19.046 -0.590 12.788 1.00 93.44 215 SER A CA 1
ATOM 1748 C C . SER A 1 215 ? -19.200 -2.073 13.099 1.00 93.44 215 SER A C 1
ATOM 1750 O O . SER A 1 215 ? -20.139 -2.496 13.774 1.00 93.44 215 SER A O 1
ATOM 1752 N N . ASP A 1 216 ? -18.258 -2.874 12.620 1.00 92.44 216 ASP A N 1
ATOM 1753 C CA . ASP A 1 216 ? -18.138 -4.301 12.902 1.00 92.44 216 ASP A CA 1
ATOM 1754 C C . ASP A 1 216 ? -17.040 -4.623 13.918 1.00 92.44 216 ASP A C 1
ATOM 1756 O O . ASP A 1 216 ? -16.779 -5.791 14.193 1.00 92.44 216 ASP A O 1
ATOM 1760 N N . TYR A 1 217 ? -16.404 -3.612 14.515 1.00 94.69 217 TYR A N 1
ATOM 1761 C CA . TYR A 1 217 ? -15.311 -3.810 15.468 1.00 94.69 217 TYR A CA 1
ATOM 1762 C C . TYR A 1 217 ? -15.760 -4.640 16.669 1.00 94.69 217 TYR A C 1
ATOM 1764 O O . TYR A 1 217 ? -15.151 -5.663 16.975 1.00 94.69 217 TYR A O 1
ATOM 1772 N N . PHE A 1 218 ? -16.841 -4.217 17.328 1.00 97.38 218 PHE A N 1
ATOM 1773 C CA . PHE A 1 218 ? -17.354 -4.879 18.523 1.00 97.38 218 PHE A CA 1
ATOM 1774 C C . PHE A 1 218 ? -17.755 -6.329 18.257 1.00 97.38 218 PHE A C 1
ATOM 1776 O O . PHE A 1 218 ? -17.262 -7.249 18.912 1.00 97.38 218 PHE A O 1
ATOM 1783 N N . ILE A 1 219 ? -18.600 -6.552 17.251 1.00 97.12 219 ILE A N 1
ATOM 1784 C CA . ILE A 1 219 ? -19.038 -7.904 16.917 1.00 97.12 219 ILE A CA 1
ATOM 1785 C C . ILE A 1 219 ? -17.888 -8.755 16.361 1.00 97.12 219 ILE A C 1
ATOM 1787 O O . ILE A 1 219 ? -17.797 -9.933 16.690 1.00 97.12 219 ILE A O 1
ATOM 1791 N N . GLY A 1 220 ? -16.962 -8.172 15.597 1.00 97.00 220 GLY A N 1
ATOM 1792 C CA . GLY A 1 220 ? -15.767 -8.845 15.093 1.00 97.00 220 GLY A CA 1
ATOM 1793 C C . GLY A 1 220 ? -14.871 -9.352 16.221 1.00 97.00 220 GLY A C 1
ATOM 1794 O O . GLY A 1 220 ? -14.413 -10.491 16.164 1.00 97.00 220 GLY A O 1
ATOM 1795 N N . GLY A 1 221 ? -14.696 -8.561 17.286 1.00 97.69 221 GLY A N 1
ATOM 1796 C CA . GLY A 1 221 ? -13.975 -8.974 18.492 1.00 97.69 221 GLY A CA 1
ATOM 1797 C C . GLY A 1 221 ? -14.650 -10.137 19.220 1.00 97.69 221 GLY A C 1
ATOM 1798 O O . GLY A 1 221 ? -13.983 -11.084 19.627 1.00 97.69 221 GLY A O 1
ATOM 1799 N N . TYR A 1 222 ? -15.979 -10.126 19.318 1.00 98.44 222 TYR A N 1
ATOM 1800 C CA . TYR A 1 222 ? -16.736 -11.233 19.911 1.00 98.44 222 TYR A CA 1
ATOM 1801 C C . TYR A 1 222 ? -16.645 -12.512 19.062 1.00 98.44 222 TYR A C 1
ATOM 1803 O O . TYR A 1 222 ? -16.381 -13.602 19.575 1.00 98.44 222 TYR A O 1
ATOM 1811 N N . LEU A 1 223 ? -16.784 -12.384 17.738 1.00 98.25 223 LEU A N 1
ATOM 1812 C CA . LEU A 1 223 ? -16.647 -13.501 16.803 1.00 98.25 223 LEU A CA 1
ATOM 1813 C C . LEU A 1 223 ? -15.217 -14.038 16.724 1.00 98.25 223 LEU A C 1
ATOM 1815 O O . LEU A 1 223 ? -15.045 -15.216 16.421 1.00 98.25 223 LEU A O 1
ATOM 1819 N N . ARG A 1 224 ? -14.197 -13.222 17.024 1.00 97.75 224 ARG A N 1
ATOM 1820 C CA . ARG A 1 224 ? -12.810 -13.687 17.139 1.00 97.75 224 ARG A CA 1
ATOM 1821 C C . ARG A 1 224 ? -12.692 -14.803 18.173 1.00 97.75 224 ARG A C 1
ATOM 1823 O O . ARG A 1 224 ? -12.074 -15.826 17.898 1.00 97.75 224 ARG A O 1
ATOM 1830 N N . VAL A 1 225 ? -13.333 -14.639 19.328 1.00 98.25 225 VAL A N 1
ATOM 1831 C CA . VAL A 1 225 ? -13.324 -15.671 20.371 1.00 98.25 225 VAL A CA 1
ATOM 1832 C C . VAL A 1 225 ? -14.117 -16.903 19.946 1.00 98.25 225 VAL A C 1
ATOM 1834 O O . VAL A 1 225 ? -13.706 -18.024 20.243 1.00 98.25 225 VAL A O 1
ATOM 1837 N N . LEU A 1 226 ? -15.221 -16.722 19.213 1.00 98.12 226 LEU A N 1
ATOM 1838 C CA . LEU A 1 226 ? -15.963 -17.846 18.640 1.00 98.12 226 LEU A CA 1
ATOM 1839 C C . LEU A 1 226 ? -15.090 -18.652 17.671 1.00 98.12 226 LEU A C 1
ATOM 1841 O O . LEU A 1 226 ? -15.049 -19.870 17.782 1.00 98.12 226 LEU A O 1
ATOM 1845 N N . PHE A 1 227 ? -14.344 -17.988 16.787 1.00 97.56 227 PHE A N 1
ATOM 1846 C CA . PHE A 1 227 ? -13.397 -18.641 15.882 1.00 97.56 227 PHE A CA 1
ATOM 1847 C C . PHE A 1 227 ? -12.315 -19.430 16.636 1.00 97.56 227 PHE A C 1
ATOM 1849 O O . PHE A 1 227 ? -11.998 -20.556 16.256 1.00 97.56 227 PHE A O 1
ATOM 1856 N N . GLU A 1 228 ? -11.761 -18.856 17.707 1.00 96.69 228 GLU A N 1
ATOM 1857 C CA . GLU A 1 228 ? -10.696 -19.483 18.500 1.00 96.69 228 GLU A CA 1
ATOM 1858 C C . GLU A 1 228 ? -11.184 -20.683 19.328 1.00 96.69 228 GLU A C 1
ATOM 1860 O O . GLU A 1 228 ? -10.439 -21.649 19.493 1.00 96.69 228 GLU A O 1
ATOM 1865 N N . LYS A 1 229 ? -12.422 -20.643 19.842 1.00 97.06 229 LYS A N 1
ATOM 1866 C CA . LYS A 1 229 ? -12.989 -21.708 20.689 1.00 97.06 229 LYS A CA 1
ATOM 1867 C C . LYS A 1 229 ? -13.738 -22.786 19.904 1.00 97.06 229 LYS A C 1
ATOM 1869 O O . LYS A 1 229 ? -13.674 -23.954 20.277 1.00 97.06 229 LYS A O 1
ATOM 1874 N N . ASP A 1 230 ? -14.463 -22.404 18.856 1.00 96.88 230 ASP A N 1
ATOM 1875 C CA . ASP A 1 230 ? -15.321 -23.288 18.062 1.00 96.88 230 ASP A CA 1
ATOM 1876 C C . ASP A 1 230 ? -15.404 -22.804 16.605 1.00 96.88 230 ASP A C 1
ATOM 1878 O O . ASP A 1 230 ? -16.357 -22.150 16.161 1.00 96.88 230 ASP A O 1
ATOM 1882 N N . LYS A 1 231 ? -14.362 -23.148 15.843 1.00 96.88 231 LYS A N 1
ATOM 1883 C CA . LYS A 1 231 ? -14.236 -22.785 14.429 1.00 96.88 231 LYS A CA 1
ATOM 1884 C C . LYS A 1 231 ? -15.404 -23.293 13.578 1.00 96.88 231 LYS A C 1
ATOM 1886 O O . LYS A 1 231 ? -15.831 -22.581 12.677 1.00 96.88 231 LYS A O 1
ATOM 1891 N N . GLU A 1 232 ? -15.948 -24.479 13.851 1.00 97.75 232 GLU A N 1
ATOM 1892 C CA . GLU A 1 232 ? -17.063 -25.025 13.064 1.00 97.75 232 GLU A CA 1
ATOM 1893 C C . GLU A 1 232 ? -18.361 -24.245 13.298 1.00 97.75 232 GLU A C 1
ATOM 1895 O O . GLU A 1 232 ? -19.068 -23.918 12.340 1.00 97.75 232 GLU A O 1
ATOM 1900 N N . LYS A 1 233 ? -18.656 -23.868 14.549 1.00 97.19 233 LYS A N 1
ATOM 1901 C CA . LYS A 1 233 ? -19.799 -22.995 14.856 1.00 97.19 233 LYS A CA 1
ATOM 1902 C C . LYS A 1 233 ? -19.630 -21.606 14.241 1.00 97.19 233 LYS A C 1
ATOM 1904 O O . LYS A 1 233 ? -20.603 -21.047 13.736 1.00 97.19 233 LYS A O 1
ATOM 1909 N N . TRP A 1 234 ? -18.411 -21.065 14.240 1.00 98.25 234 TRP A N 1
ATOM 1910 C CA . TRP A 1 234 ? -18.093 -19.814 13.546 1.00 98.25 234 TRP A CA 1
ATOM 1911 C C . TRP A 1 234 ? -18.331 -19.911 12.029 1.00 98.25 234 TRP A C 1
ATOM 1913 O O . TRP A 1 234 ? -18.979 -19.039 11.452 1.00 98.25 234 TRP A O 1
ATOM 1923 N N . GLU A 1 235 ? -17.881 -20.991 11.382 1.00 98.19 235 GLU A N 1
ATOM 1924 C CA . GLU A 1 235 ? -18.114 -21.219 9.950 1.00 98.19 235 GLU A CA 1
ATOM 1925 C C . GLU A 1 235 ? -19.598 -21.318 9.607 1.00 98.19 235 GLU A C 1
ATOM 1927 O O . GLU A 1 235 ? -20.064 -20.676 8.664 1.00 98.19 235 GLU A O 1
ATOM 1932 N N . ALA A 1 236 ? -20.343 -22.115 10.376 1.00 97.81 236 ALA A N 1
ATOM 1933 C CA . ALA A 1 236 ? -21.777 -22.283 10.183 1.00 97.81 236 ALA A CA 1
ATOM 1934 C C . ALA A 1 236 ? -22.521 -20.950 10.345 1.00 97.81 236 ALA A C 1
ATOM 1936 O O . ALA A 1 236 ? -23.384 -20.621 9.531 1.00 97.81 236 ALA A O 1
ATOM 1937 N N . LEU A 1 237 ? -22.133 -20.149 11.343 1.00 97.69 237 LEU A N 1
ATOM 1938 C CA . LEU A 1 237 ? -22.677 -18.811 11.532 1.00 97.69 237 LEU A CA 1
ATOM 1939 C C . LEU A 1 237 ? -22.439 -17.934 10.300 1.00 97.69 237 LEU A C 1
ATOM 1941 O O . LEU A 1 237 ? -23.383 -17.328 9.800 1.00 97.69 237 LEU A O 1
ATOM 1945 N N . LEU A 1 238 ? -21.202 -17.851 9.806 1.00 97.94 238 LEU A N 1
ATOM 1946 C CA . LEU A 1 238 ? -20.896 -17.018 8.643 1.00 97.94 238 LEU A CA 1
ATOM 1947 C C . LEU A 1 238 ? -21.632 -17.487 7.381 1.00 97.94 238 LEU A C 1
ATOM 1949 O O . LEU A 1 238 ? -22.068 -16.645 6.597 1.00 97.94 238 LEU A O 1
ATOM 1953 N N . ASP A 1 239 ? -21.832 -18.797 7.198 1.00 97.50 239 ASP A N 1
ATOM 1954 C CA . ASP A 1 239 ? -22.683 -19.321 6.123 1.00 97.50 239 ASP A CA 1
ATOM 1955 C C . ASP A 1 239 ? -24.129 -18.847 6.244 1.00 97.50 239 ASP A C 1
ATOM 1957 O O . ASP A 1 239 ? -24.736 -18.463 5.243 1.00 97.50 239 ASP A O 1
ATOM 1961 N N . ASP A 1 240 ? -24.686 -18.831 7.451 1.00 97.06 240 ASP A N 1
ATOM 1962 C CA . ASP A 1 240 ? -26.037 -18.326 7.670 1.00 97.06 240 ASP A CA 1
ATOM 1963 C C . ASP A 1 240 ? -26.127 -16.813 7.456 1.00 97.06 240 ASP A C 1
ATOM 1965 O O . ASP A 1 240 ? -27.099 -16.341 6.862 1.00 97.06 240 ASP A O 1
ATOM 1969 N N . LEU A 1 241 ? -25.091 -16.053 7.825 1.00 96.94 241 LEU A N 1
ATOM 1970 C CA . LEU A 1 241 ? -25.036 -14.614 7.558 1.00 96.94 241 LEU A CA 1
ATOM 1971 C C . LEU A 1 241 ? -25.001 -14.287 6.062 1.00 96.94 241 LEU A C 1
ATOM 1973 O O . LEU A 1 241 ? -25.542 -13.256 5.670 1.00 96.94 241 LEU A O 1
ATOM 1977 N N . THR A 1 242 ? -24.465 -15.163 5.203 1.00 96.50 242 THR A N 1
ATOM 1978 C CA . THR A 1 242 ? -24.539 -14.946 3.742 1.00 96.50 242 THR A CA 1
ATOM 1979 C C . THR A 1 242 ? -25.960 -14.966 3.185 1.00 96.50 242 THR A C 1
ATOM 1981 O O . THR A 1 242 ? -26.198 -14.445 2.096 1.00 96.50 242 THR A O 1
ATOM 1984 N N . LYS A 1 243 ? -26.903 -15.575 3.914 1.00 95.50 243 LYS A N 1
ATOM 1985 C CA . LYS A 1 243 ? -28.320 -15.663 3.538 1.00 95.50 243 LYS A CA 1
ATOM 1986 C C . LYS A 1 243 ? -29.130 -14.485 4.088 1.00 95.50 243 LYS A C 1
ATOM 1988 O O . LYS A 1 243 ? -30.297 -14.339 3.737 1.00 95.50 243 LYS A O 1
ATOM 1993 N N . ASP A 1 244 ? -28.542 -13.666 4.960 1.00 94.75 244 ASP A N 1
ATOM 1994 C CA . ASP A 1 244 ? -29.196 -12.508 5.562 1.00 94.75 244 ASP A CA 1
ATOM 1995 C C . ASP A 1 244 ? -29.001 -11.265 4.686 1.00 94.75 244 ASP A C 1
ATOM 1997 O O . ASP A 1 244 ? -27.896 -10.744 4.563 1.00 94.75 244 ASP A O 1
ATOM 2001 N N . GLU A 1 245 ? -30.086 -10.740 4.115 1.00 91.38 245 GLU A N 1
ATOM 2002 C CA . GLU A 1 245 ? -30.054 -9.579 3.209 1.00 91.38 245 GLU A CA 1
ATOM 2003 C C . GLU A 1 245 ? -29.426 -8.310 3.810 1.00 91.38 245 GLU A C 1
ATOM 2005 O O . GLU A 1 245 ? -29.043 -7.400 3.072 1.00 91.38 245 GLU A O 1
ATOM 2010 N N . LYS A 1 246 ? -29.357 -8.198 5.142 1.00 92.62 246 LYS A N 1
ATOM 2011 C CA . LYS A 1 246 ? -28.782 -7.037 5.831 1.00 92.62 246 LYS A CA 1
ATOM 2012 C C . LYS A 1 246 ? -27.335 -7.253 6.253 1.00 92.62 246 LYS A C 1
ATOM 2014 O O . LYS A 1 246 ? -26.598 -6.278 6.349 1.00 92.62 246 LYS A O 1
ATOM 2019 N N . LEU A 1 247 ? -26.942 -8.494 6.537 1.00 94.81 247 LEU A N 1
ATOM 2020 C CA . LEU A 1 247 ? -25.609 -8.813 7.058 1.00 94.81 247 LEU A CA 1
ATOM 2021 C C . LEU A 1 247 ? -24.685 -9.480 6.039 1.00 94.81 247 LEU A C 1
ATOM 2023 O O . LEU A 1 247 ? -23.484 -9.525 6.283 1.00 94.81 247 LEU A O 1
ATOM 2027 N N . ALA A 1 248 ? -25.186 -9.949 4.895 1.00 95.19 248 ALA A N 1
ATOM 2028 C CA . ALA A 1 248 ? -24.363 -10.644 3.908 1.00 95.19 248 ALA A CA 1
ATOM 2029 C C . ALA A 1 248 ? -23.176 -9.798 3.412 1.00 95.19 248 ALA A C 1
ATOM 2031 O O . ALA A 1 248 ? -22.086 -10.334 3.225 1.00 95.19 248 ALA A O 1
ATOM 2032 N N . SER A 1 249 ? -23.350 -8.479 3.266 1.00 93.00 249 SER A N 1
ATOM 2033 C CA . SER A 1 249 ? -22.268 -7.561 2.874 1.00 93.00 249 SER A CA 1
ATOM 2034 C C . SER A 1 249 ? -21.185 -7.397 3.943 1.00 93.00 249 SER A C 1
ATOM 2036 O O . SER A 1 249 ? -20.065 -7.039 3.618 1.00 93.00 249 SER A O 1
ATOM 2038 N N . TRP A 1 250 ? -21.500 -7.680 5.209 1.00 93.69 250 TRP A N 1
ATOM 2039 C CA . TRP A 1 250 ? -20.569 -7.563 6.334 1.00 93.69 250 TRP A CA 1
ATOM 2040 C C . TRP A 1 250 ? -19.692 -8.807 6.505 1.00 93.69 250 TRP A C 1
ATOM 2042 O O . TRP A 1 250 ? -18.736 -8.794 7.274 1.00 93.69 250 TRP A O 1
ATOM 2052 N N . VAL A 1 251 ? -20.003 -9.906 5.810 1.00 96.06 251 VAL A N 1
ATOM 2053 C CA . VAL A 1 251 ? -19.307 -11.187 5.992 1.00 96.06 251 VAL A CA 1
ATOM 2054 C C . VAL A 1 251 ? -17.819 -11.088 5.644 1.00 96.06 251 VAL A C 1
ATOM 2056 O O . VAL A 1 251 ? -17.020 -11.746 6.310 1.00 96.06 251 VAL A O 1
ATOM 2059 N N . SER A 1 252 ? -17.420 -10.270 4.662 1.00 95.12 252 SER A N 1
ATOM 2060 C CA . SER A 1 252 ? -15.998 -10.049 4.350 1.00 95.12 252 SER A CA 1
ATOM 2061 C C . SER A 1 252 ? -15.248 -9.444 5.531 1.00 95.12 252 SER A C 1
ATOM 2063 O O . SER A 1 252 ? -14.213 -9.969 5.939 1.00 95.12 252 SER A O 1
ATOM 2065 N N . ASP A 1 253 ? -15.805 -8.394 6.123 1.00 93.50 253 ASP A N 1
ATOM 2066 C CA . ASP A 1 253 ? -15.133 -7.619 7.163 1.00 93.50 253 ASP A CA 1
ATOM 2067 C C . ASP A 1 253 ? -15.138 -8.395 8.484 1.00 93.50 253 ASP A C 1
ATOM 2069 O O . ASP A 1 253 ? -14.108 -8.518 9.148 1.00 93.50 253 ASP A O 1
ATOM 2073 N N . LEU A 1 254 ? -16.253 -9.070 8.792 1.00 95.81 254 LEU A N 1
ATOM 2074 C CA . LEU A 1 254 ? -16.337 -10.003 9.913 1.00 95.81 254 LEU A CA 1
ATOM 2075 C C . LEU A 1 254 ? -15.342 -11.152 9.766 1.00 95.81 254 LEU A C 1
ATOM 2077 O O . LEU A 1 254 ? -14.708 -11.514 10.755 1.00 95.81 254 LEU A O 1
ATOM 2081 N N . THR A 1 255 ? -15.165 -11.705 8.561 1.00 96.25 255 THR A N 1
ATOM 2082 C CA . THR A 1 255 ? -14.131 -12.719 8.300 1.00 96.25 255 THR A CA 1
ATOM 2083 C C . THR A 1 255 ? -12.759 -12.132 8.609 1.00 96.25 255 THR A C 1
ATOM 2085 O O . THR A 1 255 ? -12.055 -12.646 9.471 1.00 96.25 255 THR A O 1
ATOM 2088 N N . TRP A 1 256 ? -12.404 -10.995 8.007 1.00 95.19 256 TRP A N 1
ATOM 2089 C CA . TRP A 1 256 ? -11.114 -10.353 8.255 1.00 95.19 256 TRP A CA 1
ATOM 2090 C C . TRP A 1 256 ? -10.831 -10.105 9.746 1.00 95.19 256 TRP A C 1
ATOM 2092 O O . TRP A 1 256 ? -9.732 -10.398 10.218 1.00 95.19 256 TRP A O 1
ATOM 2102 N N . ARG A 1 257 ? -11.815 -9.616 10.508 1.00 93.44 257 ARG A N 1
ATOM 2103 C CA . ARG A 1 257 ? -11.630 -9.286 11.931 1.00 93.44 257 ARG A CA 1
ATOM 2104 C C . ARG A 1 257 ? -11.614 -10.487 12.859 1.00 93.44 257 ARG A C 1
ATOM 2106 O O . ARG A 1 257 ? -10.927 -10.448 13.875 1.00 93.44 257 ARG A O 1
ATOM 2113 N N . SER A 1 258 ? -12.402 -11.516 12.564 1.00 95.50 258 SER A N 1
ATOM 2114 C CA . SER A 1 258 ? -12.585 -12.638 13.487 1.00 95.50 258 SER A CA 1
ATOM 2115 C C . SER A 1 258 ? -11.685 -13.828 13.173 1.00 95.50 258 SER A C 1
ATOM 2117 O O . SER A 1 258 ? -11.119 -14.422 14.087 1.00 95.50 258 SER A O 1
ATOM 2119 N N . GLY A 1 259 ? -11.461 -14.170 11.908 1.00 94.12 259 GLY A N 1
ATOM 2120 C CA . GLY A 1 259 ? -10.660 -15.340 11.574 1.00 94.12 259 GLY A CA 1
ATOM 2121 C C . GLY A 1 259 ? -10.706 -15.713 10.104 1.00 94.12 259 GLY A C 1
ATOM 2122 O O . GLY A 1 259 ? -11.571 -15.284 9.352 1.00 94.12 259 GLY A O 1
ATOM 2123 N N . MET A 1 260 ? -9.761 -16.549 9.686 1.00 95.25 260 MET A N 1
ATOM 2124 C CA . MET A 1 260 ? -9.649 -16.975 8.297 1.00 95.25 260 MET A CA 1
ATOM 2125 C C . MET A 1 260 ? -9.571 -18.497 8.195 1.00 95.25 260 MET A C 1
ATOM 2127 O O . MET A 1 260 ? -8.933 -19.178 9.003 1.00 95.25 260 MET A O 1
ATOM 2131 N N . SER A 1 261 ? -10.233 -19.032 7.175 1.00 96.12 261 SER A N 1
ATOM 2132 C CA . SER A 1 261 ? -10.128 -20.419 6.738 1.00 96.12 261 SER A CA 1
ATOM 2133 C C . SER A 1 261 ? -10.347 -20.491 5.228 1.00 96.12 261 SER A C 1
ATOM 2135 O O . SER A 1 261 ? -10.908 -19.572 4.634 1.00 96.12 261 SER A O 1
ATOM 2137 N N . ASP A 1 262 ? -10.016 -21.629 4.628 1.00 97.38 262 ASP A N 1
ATOM 2138 C CA . ASP A 1 262 ? -10.335 -21.917 3.231 1.00 97.38 262 ASP A CA 1
ATOM 2139 C C . ASP A 1 262 ? -11.840 -21.814 2.914 1.00 97.38 262 ASP A C 1
ATOM 2141 O O . ASP A 1 262 ? -12.218 -21.280 1.870 1.00 97.38 262 ASP A O 1
ATOM 2145 N N . ARG A 1 263 ? -12.722 -22.269 3.819 1.00 97.19 263 ARG A N 1
ATOM 2146 C CA . ARG A 1 263 ? -14.185 -22.170 3.651 1.00 97.19 263 ARG A CA 1
ATOM 2147 C C . ARG A 1 263 ? -14.643 -20.715 3.712 1.00 97.19 263 ARG A C 1
ATOM 2149 O O . ARG A 1 263 ? -15.448 -20.300 2.880 1.00 97.19 263 ARG A O 1
ATOM 2156 N N . ALA A 1 264 ? -14.091 -19.931 4.636 1.00 97.31 264 ALA A N 1
ATOM 2157 C CA . ALA A 1 264 ? -14.384 -18.507 4.741 1.00 97.31 264 ALA A CA 1
ATOM 2158 C C . ALA A 1 264 ? -13.865 -17.722 3.530 1.00 97.31 264 ALA A C 1
ATOM 2160 O O . ALA A 1 264 ? -14.577 -16.874 2.992 1.00 97.31 264 ALA A O 1
ATOM 2161 N N . ALA A 1 265 ? -12.681 -18.061 3.023 1.00 97.56 265 ALA A N 1
ATOM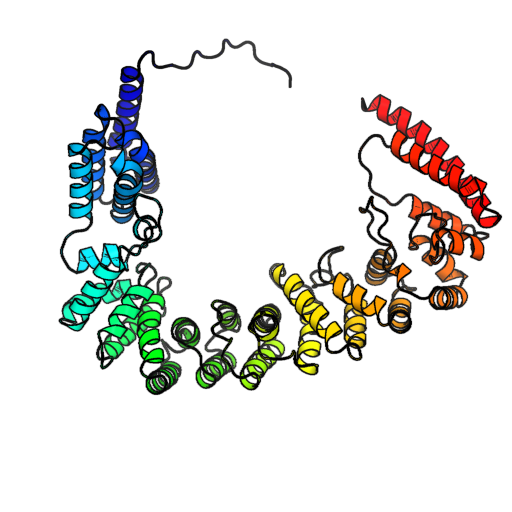 2162 C CA . ALA A 1 265 ? -12.141 -17.443 1.824 1.00 97.56 265 ALA A CA 1
ATOM 2163 C C . ALA A 1 265 ? -12.987 -17.754 0.578 1.00 97.56 265 ALA A C 1
ATOM 2165 O O . ALA A 1 265 ? -13.285 -16.858 -0.217 1.00 97.56 265 ALA A O 1
ATOM 2166 N N . LEU A 1 266 ? -13.444 -19.001 0.421 1.00 98.00 266 LEU A N 1
ATOM 2167 C CA . LEU A 1 266 ? -14.390 -19.365 -0.638 1.00 98.00 266 LEU A CA 1
ATOM 2168 C C . LEU A 1 266 ? -15.719 -18.621 -0.496 1.00 98.00 266 LEU A C 1
ATOM 2170 O O . LEU A 1 266 ? -16.266 -18.157 -1.491 1.00 98.00 266 LEU A O 1
ATOM 2174 N N . ARG A 1 267 ? -16.223 -18.454 0.728 1.00 97.75 267 ARG A N 1
ATOM 2175 C CA . ARG A 1 267 ? -17.448 -17.694 0.998 1.00 97.75 267 ARG A CA 1
ATOM 2176 C C . ARG A 1 267 ? -17.331 -16.241 0.534 1.00 97.75 267 ARG A C 1
ATOM 2178 O O . ARG A 1 267 ? -18.223 -15.763 -0.162 1.00 97.75 267 ARG A O 1
ATOM 2185 N N . VAL A 1 268 ? -16.232 -15.561 0.868 1.00 97.81 268 VAL A N 1
ATOM 2186 C CA . VAL A 1 268 ? -15.950 -14.188 0.407 1.00 97.81 268 VAL A CA 1
ATOM 2187 C C . VAL A 1 268 ? -15.906 -14.128 -1.122 1.00 97.81 268 VAL A C 1
ATOM 2189 O O . VAL A 1 268 ? -16.552 -13.271 -1.725 1.00 97.81 268 VAL A O 1
ATOM 2192 N N . LEU A 1 269 ? -15.226 -15.084 -1.760 1.00 97.88 269 LEU A N 1
ATOM 2193 C CA . LEU A 1 269 ? -15.176 -15.189 -3.218 1.00 97.88 269 LEU A CA 1
ATOM 2194 C C . LEU A 1 269 ? -16.571 -15.344 -3.845 1.00 97.88 269 LEU A C 1
ATOM 2196 O O . LEU A 1 269 ? -16.897 -14.659 -4.813 1.00 97.88 269 LEU A O 1
ATOM 2200 N N . GLU A 1 270 ? -17.417 -16.210 -3.292 1.00 97.75 270 GLU A N 1
ATOM 2201 C CA . GLU A 1 270 ? -18.774 -16.421 -3.803 1.00 97.75 270 GLU A CA 1
ATOM 2202 C C . GLU A 1 270 ? -19.681 -15.197 -3.600 1.00 97.75 270 GLU A C 1
ATOM 2204 O O . GLU A 1 270 ? -20.509 -14.900 -4.464 1.00 97.75 270 GLU A O 1
ATOM 2209 N N . LEU A 1 271 ? -19.513 -14.444 -2.508 1.00 97.44 271 LEU A N 1
ATOM 2210 C CA . LEU A 1 271 ? -20.219 -13.173 -2.306 1.00 97.44 271 LEU A CA 1
ATOM 2211 C C . LEU A 1 271 ? -19.823 -12.132 -3.358 1.00 97.44 271 LEU A C 1
ATOM 2213 O O . LEU A 1 271 ? -20.693 -11.427 -3.875 1.00 97.44 271 LEU A O 1
ATOM 2217 N N . ALA A 1 272 ? -18.539 -12.064 -3.712 1.00 96.75 272 ALA A N 1
ATOM 2218 C CA . ALA A 1 272 ? -18.044 -11.155 -4.739 1.00 96.75 272 ALA A CA 1
ATOM 2219 C C . ALA A 1 272 ? -18.546 -11.538 -6.138 1.00 96.75 272 ALA A C 1
ATOM 2221 O O . ALA A 1 272 ? -19.061 -10.688 -6.862 1.00 96.75 272 ALA A O 1
ATOM 2222 N N . LYS A 1 273 ? -18.517 -12.831 -6.495 1.00 96.06 273 LYS A N 1
ATOM 2223 C CA . LYS A 1 273 ? -19.097 -13.331 -7.757 1.00 96.06 273 LYS A CA 1
ATOM 2224 C C . LYS A 1 273 ? -20.590 -13.025 -7.882 1.00 96.06 273 LYS A C 1
ATOM 2226 O O . LYS A 1 273 ? -21.069 -12.701 -8.965 1.00 96.06 273 LYS A O 1
ATOM 2231 N N . LYS A 1 274 ? -21.328 -13.095 -6.769 1.00 95.69 274 LYS A N 1
ATOM 2232 C CA . LYS A 1 274 ? -22.753 -12.726 -6.692 1.00 95.69 274 LYS A CA 1
ATOM 2233 C C . LYS A 1 274 ? -22.990 -11.214 -6.604 1.00 95.69 274 LYS A C 1
ATOM 2235 O O . LYS A 1 274 ? -24.144 -10.802 -6.537 1.00 95.69 274 LYS A O 1
ATOM 2240 N N . LYS A 1 275 ? -21.928 -10.399 -6.605 1.00 95.12 275 LYS A N 1
ATOM 2241 C CA . LYS A 1 275 ? -21.962 -8.933 -6.472 1.00 95.12 275 LYS A CA 1
ATOM 2242 C C . LYS A 1 275 ? -22.644 -8.442 -5.188 1.00 95.12 275 LYS A C 1
ATOM 2244 O O . LYS A 1 275 ? -23.183 -7.340 -5.158 1.00 95.12 275 LYS A O 1
ATOM 2249 N N . VAL A 1 276 ? -22.623 -9.256 -4.129 1.00 95.50 276 VAL A N 1
ATOM 2250 C CA . VAL A 1 276 ? -23.083 -8.854 -2.786 1.00 95.50 276 VAL A CA 1
ATOM 2251 C C . VAL A 1 276 ? -22.054 -7.937 -2.127 1.00 95.50 276 VAL A C 1
ATOM 2253 O O . VAL A 1 276 ? -22.418 -6.989 -1.437 1.00 95.50 276 VAL A O 1
ATOM 2256 N N . ILE A 1 277 ? -20.773 -8.208 -2.381 1.00 94.94 277 ILE A N 1
ATOM 2257 C CA . ILE A 1 277 ? -19.644 -7.341 -2.037 1.00 94.94 277 ILE A CA 1
ATOM 2258 C C . ILE A 1 277 ? -18.917 -6.925 -3.318 1.00 94.94 277 ILE A C 1
ATOM 2260 O O . ILE A 1 277 ? -19.000 -7.601 -4.345 1.00 94.94 277 ILE A O 1
ATOM 2264 N N . THR A 1 278 ? -18.195 -5.811 -3.255 1.00 94.12 278 THR A N 1
ATOM 2265 C CA . THR A 1 278 ? -17.359 -5.322 -4.361 1.00 94.12 278 THR A CA 1
ATOM 2266 C C . THR A 1 278 ? -15.950 -5.909 -4.286 1.00 94.12 278 THR A C 1
ATOM 2268 O O . THR A 1 278 ? -15.492 -6.293 -3.209 1.00 94.12 278 THR A O 1
ATOM 2271 N N . VAL A 1 279 ? -15.220 -5.897 -5.405 1.00 93.31 279 VAL A N 1
ATOM 2272 C CA . VAL A 1 279 ? -13.806 -6.321 -5.455 1.00 93.31 279 VAL A CA 1
ATOM 2273 C C . VAL A 1 279 ? -12.917 -5.553 -4.464 1.00 93.31 279 VAL A C 1
ATOM 2275 O O . VAL A 1 279 ? -11.966 -6.116 -3.931 1.00 93.31 279 VAL A O 1
ATOM 2278 N N . GLY A 1 280 ? -13.279 -4.312 -4.117 1.00 92.25 280 GLY A N 1
ATOM 2279 C CA . GLY A 1 280 ? -12.585 -3.506 -3.108 1.00 92.25 280 GLY A CA 1
ATOM 2280 C C . GLY A 1 280 ? -12.505 -4.159 -1.721 1.00 92.25 280 GLY A C 1
ATOM 2281 O O . GLY A 1 280 ? -11.544 -3.916 -0.994 1.00 92.25 280 GLY A O 1
ATOM 2282 N N . HIS A 1 281 ? -13.442 -5.053 -1.377 1.00 93.31 281 HIS A N 1
ATOM 2283 C CA . HIS A 1 281 ? -13.430 -5.785 -0.103 1.00 93.31 281 HIS A CA 1
ATOM 2284 C C . HIS A 1 281 ? -12.284 -6.806 -0.011 1.00 93.31 281 HIS A C 1
ATOM 2286 O O . HIS A 1 281 ? -11.992 -7.296 1.073 1.00 93.31 281 HIS A O 1
ATOM 2292 N N . PHE A 1 282 ? -11.589 -7.127 -1.108 1.00 95.44 282 PHE A N 1
ATOM 2293 C CA . PHE A 1 282 ? -10.398 -7.979 -1.040 1.00 95.44 282 PHE A CA 1
ATOM 2294 C C . PHE A 1 282 ? -9.177 -7.242 -0.475 1.00 95.44 282 PHE A C 1
ATOM 2296 O O . PHE A 1 282 ? -8.292 -7.869 0.105 1.00 95.44 282 PHE A O 1
ATOM 2303 N N . ARG A 1 283 ? -9.138 -5.906 -0.586 1.00 92.00 283 ARG A N 1
ATOM 2304 C CA . ARG A 1 283 ? -7.980 -5.086 -0.196 1.00 92.00 283 ARG A CA 1
ATOM 2305 C C . ARG A 1 283 ? -7.630 -5.221 1.283 1.00 92.00 283 ARG A C 1
ATOM 2307 O O . ARG A 1 283 ? -6.461 -5.288 1.653 1.00 92.00 283 ARG A O 1
ATOM 2314 N N . VAL A 1 284 ? -8.650 -5.299 2.131 1.00 90.12 284 VAL A N 1
ATOM 2315 C CA . VAL A 1 284 ? -8.498 -5.418 3.584 1.00 90.12 284 VAL A CA 1
ATOM 2316 C C . VAL A 1 284 ? -7.762 -6.705 3.994 1.00 90.12 284 VAL A C 1
ATOM 2318 O O . VAL A 1 284 ? -7.029 -6.701 4.982 1.00 90.12 284 VAL A O 1
ATOM 2321 N N . PHE A 1 285 ? -7.829 -7.775 3.195 1.00 93.06 285 PHE A N 1
ATOM 2322 C CA . PHE A 1 285 ? -7.107 -9.024 3.465 1.00 93.06 285 PHE A CA 1
ATOM 2323 C C . PHE A 1 285 ? -5.593 -8.947 3.202 1.00 93.06 285 PHE A C 1
ATOM 2325 O O . PHE A 1 285 ? -4.854 -9.806 3.686 1.00 93.06 285 PHE A O 1
ATOM 2332 N N . GLY A 1 286 ? -5.114 -7.902 2.517 1.00 85.56 286 GLY A N 1
ATOM 2333 C CA . GLY A 1 286 ? -3.686 -7.567 2.460 1.00 85.56 286 GLY A CA 1
ATOM 2334 C C . GLY A 1 286 ? -3.140 -7.052 3.801 1.00 85.56 286 GLY A C 1
ATOM 2335 O O . GLY A 1 286 ? -1.931 -6.994 4.009 1.00 85.56 286 GLY A O 1
ATOM 2336 N N . LEU A 1 287 ? -4.018 -6.718 4.754 1.00 82.12 287 LEU A N 1
ATOM 2337 C CA . LEU A 1 287 ? -3.659 -6.211 6.076 1.00 82.12 287 LEU A CA 1
ATOM 2338 C C . LEU A 1 287 ? -3.745 -7.314 7.142 1.00 82.12 287 LEU A C 1
ATOM 2340 O O . LEU A 1 287 ? -4.589 -8.207 7.093 1.00 82.12 287 LEU A O 1
ATOM 2344 N N . GLY A 1 288 ? -2.885 -7.240 8.163 1.00 75.12 288 GLY A N 1
ATOM 2345 C CA . GLY A 1 288 ? -3.004 -8.087 9.361 1.00 75.12 288 GLY A CA 1
ATOM 2346 C C . GLY A 1 288 ? -2.612 -9.561 9.186 1.00 75.12 288 GLY A C 1
ATOM 2347 O O . GLY A 1 288 ? -2.749 -10.338 10.124 1.00 75.12 288 GLY A O 1
ATOM 2348 N N . SER A 1 289 ? -2.062 -9.952 8.030 1.00 82.69 289 SER A N 1
ATOM 2349 C CA . SER A 1 289 ? -1.544 -11.308 7.748 1.00 82.69 289 SER A CA 1
ATOM 2350 C C . SER A 1 289 ? -2.583 -12.437 7.822 1.00 82.69 289 SER A C 1
ATOM 2352 O O . SER A 1 289 ? -2.204 -13.601 7.933 1.00 82.69 289 SER A O 1
ATOM 2354 N N . VAL A 1 290 ? -3.881 -12.125 7.748 1.00 88.19 290 VAL A N 1
ATOM 2355 C CA . VAL A 1 290 ? -4.955 -13.126 7.903 1.00 88.19 290 VAL A CA 1
ATOM 2356 C C . VAL A 1 290 ? -4.959 -14.185 6.797 1.00 88.19 290 VAL A C 1
ATOM 2358 O O . VAL A 1 290 ? -5.406 -15.303 7.021 1.00 88.19 290 VAL A O 1
ATOM 2361 N N . ILE A 1 291 ? -4.419 -13.857 5.620 1.00 91.75 291 ILE A N 1
ATOM 2362 C CA . ILE A 1 291 ? -4.311 -14.772 4.475 1.00 91.75 291 ILE A CA 1
ATOM 2363 C C . ILE A 1 291 ? -3.131 -15.742 4.573 1.00 91.75 291 ILE A C 1
ATOM 2365 O O . ILE A 1 291 ? -3.036 -16.648 3.757 1.00 91.75 291 ILE A O 1
ATOM 2369 N N . ARG A 1 292 ? -2.223 -15.568 5.544 1.00 87.31 292 ARG A N 1
ATOM 2370 C CA . ARG A 1 292 ? -0.976 -16.349 5.640 1.00 87.31 292 ARG A CA 1
ATOM 2371 C C . ARG A 1 292 ? -1.224 -17.853 5.738 1.00 87.31 292 ARG A C 1
ATOM 2373 O O . ARG A 1 292 ? -0.437 -18.635 5.220 1.00 87.31 292 ARG A O 1
ATOM 2380 N N . ASP A 1 293 ? -2.290 -18.236 6.434 1.00 87.31 293 ASP A N 1
ATOM 2381 C CA . ASP A 1 293 ? -2.588 -19.632 6.749 1.00 87.31 293 ASP A CA 1
ATOM 2382 C C . ASP A 1 293 ? -3.614 -20.247 5.766 1.00 87.31 293 ASP A C 1
ATOM 2384 O O . ASP A 1 293 ? -4.088 -21.360 5.994 1.00 87.31 293 ASP A O 1
ATOM 2388 N N . LEU A 1 294 ? -3.962 -19.538 4.680 1.00 93.69 294 LEU A N 1
ATOM 2389 C CA . LEU A 1 294 ? -4.793 -20.075 3.596 1.00 93.69 294 LEU A CA 1
ATOM 2390 C C . LEU A 1 294 ? -4.030 -21.109 2.774 1.00 93.69 294 LEU A C 1
ATOM 2392 O O . LEU A 1 294 ? -2.828 -20.971 2.540 1.00 93.69 294 LEU A O 1
ATOM 2396 N N . SER A 1 295 ? -4.742 -22.114 2.262 1.00 95.25 295 SER A N 1
ATOM 2397 C CA . SER A 1 295 ? -4.139 -22.994 1.267 1.00 95.25 295 SER A CA 1
ATOM 2398 C C . SER A 1 295 ? -3.893 -22.255 -0.048 1.00 95.25 295 SER A C 1
ATOM 2400 O O . SER A 1 295 ? -4.670 -21.402 -0.493 1.00 95.25 295 SER A O 1
ATOM 2402 N N . GLU A 1 296 ? -2.795 -22.621 -0.704 1.00 95.81 296 GLU A N 1
ATOM 2403 C CA . GLU A 1 296 ? -2.374 -22.003 -1.958 1.00 95.81 296 GLU A CA 1
ATOM 2404 C C . GLU A 1 296 ? -3.433 -22.140 -3.061 1.00 95.81 296 GLU A C 1
ATOM 2406 O O . GLU A 1 296 ? -3.625 -21.221 -3.849 1.00 95.81 296 GLU A O 1
ATOM 2411 N N . ASP A 1 297 ? -4.163 -23.257 -3.102 1.00 96.62 297 ASP A N 1
ATOM 2412 C CA . ASP A 1 297 ? -5.212 -23.492 -4.099 1.00 96.62 297 ASP A CA 1
ATOM 2413 C C . ASP A 1 297 ? -6.386 -22.520 -3.948 1.00 96.62 297 ASP A C 1
ATOM 2415 O O . ASP A 1 297 ? -6.973 -22.086 -4.941 1.00 96.62 297 ASP A O 1
ATOM 2419 N N . ILE A 1 298 ? -6.739 -22.157 -2.713 1.00 97.44 298 ILE A N 1
ATOM 2420 C CA . ILE A 1 298 ? -7.799 -21.181 -2.449 1.00 97.44 298 ILE A CA 1
ATOM 2421 C C . ILE A 1 298 ? -7.306 -19.766 -2.728 1.00 97.44 298 ILE A C 1
ATOM 2423 O O . ILE A 1 298 ? -8.025 -18.989 -3.358 1.00 97.44 298 ILE A O 1
ATOM 2427 N N . PHE A 1 299 ? -6.064 -19.457 -2.352 1.00 97.25 299 PHE A N 1
ATOM 2428 C CA . PHE A 1 299 ? -5.443 -18.180 -2.686 1.00 97.25 299 PHE A CA 1
ATOM 2429 C C . PHE A 1 299 ? -5.374 -17.956 -4.206 1.00 97.25 299 PHE A C 1
ATOM 2431 O O . PHE A 1 299 ? -5.777 -16.905 -4.699 1.00 97.25 299 PHE A O 1
ATOM 2438 N N . LYS A 1 300 ? -4.972 -18.972 -4.981 1.00 97.81 300 LYS A N 1
ATOM 2439 C CA . LYS A 1 300 ? -4.968 -18.915 -6.453 1.00 97.81 300 LYS A CA 1
ATOM 2440 C C . LYS A 1 300 ? -6.344 -18.586 -7.027 1.00 97.81 300 LYS A C 1
ATOM 2442 O O . LYS A 1 300 ? -6.430 -17.744 -7.911 1.00 97.81 300 LYS A O 1
ATOM 2447 N N . LYS A 1 301 ? -7.425 -19.161 -6.481 1.00 98.19 301 LYS A N 1
ATOM 2448 C CA . LYS A 1 301 ? -8.801 -18.841 -6.913 1.00 98.19 301 LYS A CA 1
ATOM 2449 C C . LYS A 1 301 ? -9.171 -17.376 -6.686 1.00 98.19 301 LYS A C 1
ATOM 2451 O O . LYS A 1 301 ? -9.922 -16.824 -7.485 1.00 98.19 301 LYS A O 1
ATOM 2456 N N . TRP A 1 302 ? -8.684 -16.755 -5.609 1.00 98.00 302 TRP A N 1
ATOM 2457 C CA . TRP A 1 302 ? -8.869 -15.317 -5.388 1.00 98.00 302 TRP A CA 1
ATOM 2458 C C . TRP A 1 302 ? -8.142 -14.497 -6.448 1.00 98.00 302 TRP A C 1
ATOM 2460 O O . TRP A 1 302 ? -8.741 -13.603 -7.038 1.00 98.00 302 TRP A O 1
ATOM 2470 N N . ILE A 1 303 ? -6.877 -14.825 -6.717 1.00 98.19 303 ILE A N 1
ATOM 2471 C CA . ILE A 1 303 ? -6.075 -14.112 -7.716 1.00 98.19 303 ILE A CA 1
ATOM 2472 C C . ILE A 1 303 ? -6.662 -14.286 -9.118 1.00 98.19 303 ILE A C 1
ATOM 2474 O O . ILE A 1 303 ? -6.816 -13.297 -9.825 1.00 98.19 303 ILE A O 1
ATOM 2478 N N . ASP A 1 304 ? -7.059 -15.497 -9.511 1.00 98.00 304 ASP A N 1
ATOM 2479 C CA . ASP A 1 304 ? -7.698 -15.728 -10.809 1.00 98.00 304 ASP A CA 1
ATOM 2480 C C . ASP A 1 304 ? -8.993 -14.926 -10.962 1.00 98.00 304 ASP A C 1
ATOM 2482 O O . ASP A 1 304 ? -9.183 -14.285 -11.991 1.00 98.00 304 ASP A O 1
ATOM 2486 N N . PHE A 1 305 ? -9.834 -14.882 -9.924 1.00 97.81 305 PHE A N 1
ATOM 2487 C CA . PHE A 1 305 ? -11.031 -14.041 -9.926 1.00 97.81 305 PHE A CA 1
ATOM 2488 C C . PHE A 1 305 ? -10.694 -12.556 -10.098 1.00 97.81 305 PHE A C 1
ATOM 2490 O O . PHE A 1 305 ? -11.290 -11.895 -10.941 1.00 97.81 305 PHE A O 1
ATOM 2497 N N . LEU A 1 306 ? -9.718 -12.033 -9.347 1.00 97.62 306 LEU A N 1
ATOM 2498 C CA . LEU A 1 306 ? -9.307 -10.628 -9.446 1.00 97.62 306 LEU A CA 1
ATOM 2499 C C . LEU A 1 306 ? -8.726 -10.276 -10.824 1.00 97.62 306 LEU A C 1
ATOM 2501 O O . LEU A 1 306 ? -8.930 -9.162 -11.294 1.00 97.62 306 LEU A O 1
ATOM 2505 N N . LEU A 1 307 ? -8.038 -11.214 -11.481 1.00 96.88 307 LEU A N 1
ATOM 2506 C CA . LEU A 1 307 ? -7.500 -11.035 -12.835 1.00 96.88 307 LEU A CA 1
ATOM 2507 C C . LEU A 1 307 ? -8.566 -11.156 -13.935 1.00 96.88 307 LEU A C 1
ATOM 2509 O O . LEU A 1 307 ? -8.331 -10.735 -15.060 1.00 96.88 307 LEU A O 1
ATOM 2513 N N . GLU A 1 308 ? -9.724 -11.746 -13.646 1.00 95.81 308 GLU A N 1
ATOM 2514 C CA . GLU A 1 308 ? -10.857 -11.826 -14.581 1.00 95.81 308 GLU A CA 1
ATOM 2515 C C . GLU A 1 308 ? -11.838 -10.654 -14.418 1.00 95.81 308 GLU A C 1
ATOM 2517 O O . GLU A 1 308 ? -12.690 -10.421 -15.281 1.00 95.81 308 GLU A O 1
ATOM 2522 N N . CYS A 1 309 ? -11.719 -9.905 -13.322 1.00 93.06 309 CYS A N 1
ATOM 2523 C CA . CYS A 1 309 ? -12.558 -8.755 -13.029 1.00 93.06 309 CYS A CA 1
ATOM 2524 C C . CYS A 1 309 ? -12.249 -7.568 -13.963 1.00 93.06 309 CYS A C 1
ATOM 2526 O O . CYS A 1 309 ? -11.085 -7.201 -14.142 1.00 93.06 309 CYS A O 1
ATOM 2528 N N . PRO A 1 310 ? -13.275 -6.920 -14.548 1.00 88.62 310 PRO A N 1
ATOM 2529 C CA . PRO A 1 310 ? -13.081 -5.763 -15.420 1.00 88.62 310 PRO A CA 1
ATOM 2530 C C . PRO A 1 310 ? -12.665 -4.491 -14.664 1.00 88.62 310 PRO A C 1
ATOM 2532 O O . PRO A 1 310 ? -12.198 -3.539 -15.291 1.00 88.62 310 PRO A O 1
ATOM 2535 N N . GLU A 1 311 ? -12.856 -4.435 -13.342 1.00 88.31 311 GLU A N 1
ATOM 2536 C CA . GLU A 1 311 ? -12.500 -3.282 -12.520 1.00 88.31 311 GLU A CA 1
ATOM 2537 C C . GLU A 1 311 ? -10.982 -3.049 -12.495 1.00 88.31 311 GLU A C 1
ATOM 2539 O O . GLU A 1 311 ? -10.204 -3.905 -12.081 1.00 88.31 311 GLU A O 1
ATOM 2544 N N . GLU A 1 312 ? -10.543 -1.846 -12.869 1.00 80.31 312 GLU A N 1
ATOM 2545 C CA . GLU A 1 312 ? -9.115 -1.563 -13.085 1.00 80.31 312 GLU A CA 1
ATOM 2546 C C . GLU A 1 312 ? -8.253 -1.722 -11.824 1.00 80.31 312 GLU A C 1
ATOM 2548 O O . GLU A 1 312 ? -7.103 -2.150 -11.905 1.00 80.31 312 GLU A O 1
ATOM 2553 N N . HIS A 1 313 ? -8.825 -1.452 -10.648 1.00 87.56 313 HIS A N 1
ATOM 2554 C CA . HIS A 1 313 ? -8.143 -1.593 -9.362 1.00 87.56 313 HIS A CA 1
ATOM 2555 C C . HIS A 1 313 ? -8.082 -3.043 -8.844 1.00 87.56 313 HIS A C 1
ATOM 2557 O O . HIS A 1 313 ? -7.405 -3.294 -7.848 1.00 87.56 313 HIS A O 1
ATOM 2563 N N . ALA A 1 314 ? -8.746 -4.011 -9.493 1.00 93.56 314 ALA A N 1
ATOM 2564 C CA . ALA A 1 314 ? -8.699 -5.414 -9.072 1.00 93.56 314 ALA A CA 1
ATOM 2565 C C . ALA A 1 314 ? -7.280 -5.995 -9.177 1.00 93.56 314 ALA A C 1
ATOM 2567 O O . ALA A 1 314 ? -6.852 -6.752 -8.307 1.00 93.56 314 ALA A O 1
ATOM 2568 N N . VAL A 1 315 ? -6.515 -5.577 -10.190 1.00 94.19 315 VAL A N 1
ATOM 2569 C CA . VAL A 1 315 ? -5.129 -6.028 -10.386 1.00 94.19 315 VAL A CA 1
ATOM 2570 C C . VAL A 1 315 ? -4.167 -5.405 -9.380 1.00 94.19 315 VAL A C 1
ATOM 2572 O O . VAL A 1 315 ? -3.259 -6.091 -8.924 1.00 94.19 315 VAL A O 1
ATOM 2575 N N . SER A 1 316 ? -4.400 -4.158 -8.961 1.00 92.56 316 SER A N 1
ATOM 2576 C CA . SER A 1 316 ? -3.664 -3.544 -7.843 1.00 92.56 316 SER A CA 1
ATOM 2577 C C . SER A 1 316 ? -3.871 -4.353 -6.555 1.00 92.56 316 SER A C 1
ATOM 2579 O O . SER A 1 316 ? -2.909 -4.764 -5.912 1.00 92.56 316 SER A O 1
ATOM 2581 N N . ILE A 1 317 ? -5.119 -4.733 -6.248 1.00 94.81 317 ILE A N 1
ATOM 2582 C CA . ILE A 1 317 ? -5.414 -5.617 -5.108 1.00 94.81 317 ILE A CA 1
ATOM 2583 C C . ILE A 1 317 ? -4.739 -6.987 -5.275 1.00 94.81 317 ILE A C 1
ATOM 2585 O O . ILE A 1 317 ? -4.228 -7.544 -4.304 1.00 94.81 317 ILE A O 1
ATOM 2589 N N . ALA A 1 318 ? -4.725 -7.540 -6.491 1.00 96.88 318 ALA A N 1
ATOM 2590 C CA . ALA A 1 318 ? -4.044 -8.799 -6.760 1.00 96.88 318 ALA A CA 1
ATOM 2591 C C . ALA A 1 318 ? -2.537 -8.689 -6.486 1.00 96.88 318 ALA A C 1
ATOM 2593 O O . ALA A 1 318 ? -2.014 -9.566 -5.809 1.00 96.88 318 ALA A O 1
ATOM 2594 N N . LEU A 1 319 ? -1.861 -7.623 -6.935 1.00 95.31 319 LEU A N 1
ATOM 2595 C CA . LEU A 1 319 ? -0.438 -7.375 -6.659 1.00 95.31 319 LEU A CA 1
ATOM 2596 C C . LEU A 1 319 ? -0.154 -7.315 -5.153 1.00 95.31 319 LEU A C 1
ATOM 2598 O O . LEU A 1 319 ? 0.735 -8.032 -4.685 1.00 95.31 319 LEU A O 1
ATOM 2602 N N . ASP A 1 320 ? -0.942 -6.537 -4.403 1.00 93.81 320 ASP A N 1
ATOM 2603 C CA . ASP A 1 320 ? -0.824 -6.418 -2.944 1.00 93.81 320 ASP A CA 1
ATOM 2604 C C . ASP A 1 320 ? -0.916 -7.803 -2.281 1.00 93.81 320 ASP A C 1
ATOM 2606 O O . ASP A 1 320 ? -0.010 -8.241 -1.565 1.00 93.81 320 ASP A O 1
ATOM 2610 N N . LEU A 1 321 ? -2.002 -8.539 -2.549 1.00 95.44 321 LEU A N 1
ATOM 2611 C CA . LEU A 1 321 ? -2.232 -9.864 -1.968 1.00 95.44 321 LEU A CA 1
ATOM 2612 C C . LEU A 1 321 ? -1.127 -10.853 -2.354 1.00 95.44 321 LEU A C 1
ATOM 2614 O O . LEU A 1 321 ? -0.678 -11.633 -1.512 1.00 95.44 321 LEU A O 1
ATOM 2618 N N . TYR A 1 322 ? -0.690 -10.829 -3.614 1.00 96.25 322 TYR A N 1
ATOM 2619 C CA . TYR A 1 322 ? 0.326 -11.735 -4.145 1.00 96.25 322 TYR A CA 1
ATOM 2620 C C . TYR A 1 322 ? 1.680 -11.518 -3.475 1.00 96.25 322 TYR A C 1
ATOM 2622 O O . TYR A 1 322 ? 2.337 -12.487 -3.083 1.00 96.25 322 TYR A O 1
ATOM 2630 N N . GLN A 1 323 ? 2.073 -10.254 -3.286 1.00 94.06 323 GLN A N 1
ATOM 2631 C CA . GLN A 1 323 ? 3.284 -9.904 -2.553 1.00 94.06 323 GLN A CA 1
ATOM 2632 C C . GLN A 1 323 ? 3.191 -10.387 -1.101 1.00 94.06 323 GLN A C 1
ATOM 2634 O O . GLN A 1 323 ? 4.102 -11.066 -0.616 1.00 94.06 323 GLN A O 1
ATOM 2639 N N . PHE A 1 324 ? 2.063 -10.131 -0.432 1.00 91.94 324 PHE A N 1
ATOM 2640 C CA . PHE A 1 324 ? 1.881 -10.517 0.965 1.00 91.94 324 PHE A CA 1
ATOM 2641 C C . PHE A 1 324 ? 1.891 -12.029 1.190 1.00 91.94 324 PHE A C 1
ATOM 2643 O O . PHE A 1 324 ? 2.454 -12.486 2.189 1.00 91.94 324 PHE A O 1
ATOM 2650 N N . PHE A 1 325 ? 1.282 -12.796 0.286 1.00 94.38 325 PHE A N 1
ATOM 2651 C CA . PHE A 1 325 ? 1.170 -14.245 0.413 1.00 94.38 325 PHE A CA 1
ATOM 2652 C C . PHE A 1 325 ? 2.472 -14.967 0.050 1.00 94.38 325 PHE A C 1
ATOM 2654 O O . PHE A 1 325 ? 2.881 -15.875 0.771 1.00 94.38 325 PHE A O 1
ATOM 2661 N N . TYR A 1 326 ? 3.147 -14.563 -1.033 1.00 95.00 326 TYR A N 1
ATOM 2662 C CA . TYR A 1 326 ? 4.295 -15.309 -1.554 1.00 95.00 326 TYR A CA 1
ATOM 2663 C C . TYR A 1 326 ? 5.671 -14.756 -1.155 1.00 95.00 326 TYR A C 1
ATOM 2665 O O . TYR A 1 326 ? 6.600 -15.553 -1.026 1.00 95.00 326 TYR A O 1
ATOM 2673 N N . LEU A 1 327 ? 5.840 -13.436 -0.990 1.00 92.81 327 LEU A N 1
ATOM 2674 C CA . LEU A 1 327 ? 7.172 -12.804 -0.884 1.00 92.81 327 LEU A CA 1
ATOM 2675 C C . LEU A 1 327 ? 7.597 -12.467 0.545 1.00 92.81 327 LEU A C 1
ATOM 2677 O O . LEU A 1 327 ? 8.780 -12.219 0.790 1.00 92.81 327 LEU A O 1
ATOM 2681 N N . ARG A 1 328 ? 6.671 -12.461 1.507 1.00 86.81 328 ARG A N 1
ATOM 2682 C CA . ARG A 1 328 ? 7.032 -12.268 2.914 1.00 86.81 328 ARG A CA 1
ATOM 2683 C C . ARG A 1 328 ? 7.953 -13.382 3.407 1.00 86.81 328 ARG A C 1
ATOM 2685 O O . ARG A 1 328 ? 7.833 -14.532 2.994 1.00 86.81 328 ARG A O 1
ATOM 2692 N N . LYS A 1 329 ? 8.856 -13.043 4.333 1.00 80.88 329 LYS A N 1
ATOM 2693 C CA . LYS A 1 329 ? 9.882 -13.964 4.859 1.00 80.88 329 LYS A CA 1
ATOM 2694 C C . LYS A 1 329 ? 9.291 -15.237 5.465 1.00 80.88 329 LYS A C 1
ATOM 2696 O O . LYS A 1 329 ? 9.939 -16.275 5.454 1.00 80.88 329 LYS A O 1
ATOM 2701 N N . GLU A 1 330 ? 8.079 -15.150 5.999 1.00 80.88 330 GLU A N 1
ATOM 2702 C CA . GLU A 1 330 ? 7.360 -16.253 6.630 1.00 80.88 330 GLU A CA 1
ATOM 2703 C C . GLU A 1 330 ? 6.589 -17.132 5.630 1.00 80.88 330 GLU A C 1
ATOM 2705 O O . GLU A 1 330 ? 6.002 -18.139 6.037 1.00 80.88 330 GLU A O 1
ATOM 2710 N N . SER A 1 331 ? 6.561 -16.765 4.342 1.00 84.94 331 SER A N 1
ATOM 2711 C CA . SER A 1 331 ? 5.902 -17.550 3.298 1.00 84.94 331 SER A CA 1
ATOM 2712 C C . SER A 1 331 ? 6.554 -18.923 3.157 1.00 84.94 331 SER A C 1
ATOM 2714 O O . SER A 1 331 ? 7.776 -19.067 3.103 1.00 84.94 331 SER A O 1
ATOM 2716 N N . LYS A 1 332 ? 5.708 -19.949 3.057 1.00 85.94 332 LYS A N 1
ATOM 2717 C CA . LYS A 1 332 ? 6.114 -21.335 2.780 1.00 85.94 332 LYS A CA 1
ATOM 2718 C C . LYS A 1 332 ? 5.915 -21.712 1.312 1.00 85.94 332 LYS A C 1
ATOM 2720 O O . LYS A 1 332 ? 6.261 -22.824 0.919 1.00 85.94 332 LYS A O 1
ATOM 2725 N N . HIS A 1 333 ? 5.337 -20.811 0.519 1.00 90.25 333 HIS A N 1
ATOM 2726 C CA . HIS A 1 333 ? 4.916 -21.083 -0.846 1.00 90.25 333 HIS A CA 1
ATOM 2727 C C . HIS A 1 333 ? 5.902 -20.493 -1.847 1.00 90.25 333 HIS A C 1
ATOM 2729 O O . HIS A 1 333 ? 6.336 -19.348 -1.729 1.00 90.25 333 HIS A O 1
ATOM 2735 N N . LYS A 1 334 ? 6.230 -21.280 -2.872 1.00 91.06 334 LYS A N 1
ATOM 2736 C CA . LYS A 1 334 ? 6.980 -20.789 -4.027 1.00 91.06 334 LYS A CA 1
ATOM 2737 C C . LYS A 1 334 ? 6.019 -20.054 -4.961 1.00 91.06 334 LYS A C 1
ATOM 2739 O O . LYS A 1 334 ? 4.894 -20.502 -5.153 1.00 91.06 334 LYS A O 1
ATOM 2744 N N . LEU A 1 335 ? 6.486 -18.975 -5.587 1.00 94.75 335 LEU A N 1
ATOM 2745 C CA . LEU A 1 335 ? 5.739 -18.278 -6.635 1.00 94.75 335 LEU A CA 1
ATOM 2746 C C . LEU A 1 335 ? 5.266 -19.252 -7.727 1.00 94.75 335 LEU A C 1
ATOM 2748 O O . LEU A 1 335 ? 6.125 -19.914 -8.311 1.00 94.75 335 LEU A O 1
ATOM 2752 N N . PRO A 1 336 ? 3.972 -19.340 -8.066 1.00 96.44 336 PRO A N 1
ATOM 2753 C CA . PRO A 1 336 ? 3.513 -20.175 -9.171 1.00 96.44 336 PRO A CA 1
ATOM 2754 C C . PRO A 1 336 ? 3.835 -19.522 -10.521 1.00 96.44 336 PRO A C 1
ATOM 2756 O O . PRO A 1 336 ? 3.378 -18.420 -10.807 1.00 96.44 336 PRO A O 1
ATOM 2759 N N . GLU A 1 337 ? 4.596 -20.214 -11.369 1.00 95.94 337 GLU A N 1
ATOM 2760 C CA . GLU A 1 337 ? 5.130 -19.696 -12.643 1.00 95.94 337 GLU A CA 1
ATOM 2761 C C . GLU A 1 337 ? 4.057 -19.051 -13.544 1.00 95.94 337 GLU A C 1
ATOM 2763 O O . GLU A 1 337 ? 4.092 -17.845 -13.781 1.00 95.94 337 GLU A O 1
ATOM 2768 N N . ASN A 1 338 ? 3.071 -19.832 -14.002 1.00 96.12 338 ASN A N 1
ATOM 2769 C CA . ASN A 1 338 ? 2.073 -19.370 -14.977 1.00 96.12 338 ASN A CA 1
ATOM 2770 C C . ASN A 1 338 ? 1.179 -18.246 -14.436 1.00 96.12 338 ASN A C 1
ATOM 2772 O O . ASN A 1 338 ? 0.869 -17.302 -15.159 1.00 96.12 338 ASN A O 1
ATOM 2776 N N . LEU A 1 339 ? 0.765 -18.343 -13.169 1.00 97.69 339 LEU A N 1
ATOM 2777 C CA . LEU A 1 339 ? -0.090 -17.332 -12.548 1.00 97.69 339 LEU A CA 1
ATOM 2778 C C . LEU A 1 339 ? 0.679 -16.029 -12.306 1.00 97.69 339 LEU A C 1
ATOM 2780 O O . LEU A 1 339 ? 0.126 -14.955 -12.521 1.00 97.69 339 LEU A O 1
ATOM 2784 N N . THR A 1 340 ? 1.962 -16.118 -11.935 1.00 98.00 340 THR A N 1
ATOM 2785 C CA . THR A 1 340 ? 2.814 -14.930 -11.798 1.00 98.00 340 THR A CA 1
ATOM 2786 C C . THR A 1 340 ? 2.957 -14.223 -13.137 1.00 98.00 340 THR A C 1
ATOM 2788 O O . THR A 1 340 ? 2.775 -13.012 -13.201 1.00 98.00 340 THR A O 1
ATOM 2791 N N . LEU A 1 341 ? 3.253 -14.967 -14.210 1.00 97.06 341 LEU A N 1
ATOM 2792 C CA . LEU A 1 341 ? 3.391 -14.370 -15.534 1.00 97.06 341 LEU A CA 1
ATOM 2793 C C . LEU A 1 341 ? 2.081 -13.691 -15.957 1.00 97.06 341 LEU A C 1
ATOM 2795 O O . LEU A 1 341 ? 2.114 -12.525 -16.328 1.00 97.06 341 LEU A O 1
ATOM 2799 N N . LYS A 1 342 ? 0.932 -14.366 -15.787 1.00 96.94 342 LYS A N 1
ATOM 2800 C CA . LYS A 1 342 ? -0.407 -13.806 -16.056 1.00 96.94 342 LYS A CA 1
ATOM 2801 C C . LYS A 1 342 ? -0.662 -12.497 -15.295 1.00 96.94 342 LYS A C 1
ATOM 2803 O O . LYS A 1 342 ? -1.223 -11.572 -15.873 1.00 96.94 342 LYS A O 1
ATOM 2808 N N . LEU A 1 343 ? -0.261 -12.418 -14.023 1.00 97.44 343 LEU A N 1
ATOM 2809 C CA . LEU A 1 343 ? -0.376 -11.209 -13.201 1.00 97.44 343 LEU A CA 1
ATOM 2810 C C . LEU A 1 343 ? 0.532 -10.085 -13.720 1.00 97.44 343 LEU A C 1
ATOM 2812 O O . LEU A 1 343 ? 0.059 -8.974 -13.941 1.00 97.44 343 LEU A O 1
ATOM 2816 N N . LEU A 1 344 ? 1.821 -10.370 -13.935 1.00 96.25 344 LEU A N 1
ATOM 2817 C CA . LEU A 1 344 ? 2.813 -9.372 -14.349 1.00 96.25 344 LEU A CA 1
ATOM 2818 C C . LEU A 1 344 ? 2.555 -8.824 -15.755 1.00 96.25 344 LEU A C 1
ATOM 2820 O O . LEU A 1 344 ? 2.894 -7.671 -16.013 1.00 96.25 344 LEU A O 1
ATOM 2824 N N . THR A 1 345 ? 1.949 -9.622 -16.639 1.00 95.38 345 THR A N 1
ATOM 2825 C CA . THR A 1 345 ? 1.609 -9.238 -18.016 1.00 95.38 345 THR A CA 1
ATOM 2826 C C . THR A 1 345 ? 0.133 -8.865 -18.187 1.00 95.38 345 THR A C 1
ATOM 2828 O O . THR A 1 345 ? -0.377 -8.882 -19.307 1.00 95.38 345 THR A O 1
ATOM 2831 N N . HIS A 1 346 ? -0.593 -8.565 -17.107 1.00 95.31 346 HIS A N 1
ATOM 2832 C CA . HIS A 1 346 ? -2.014 -8.252 -17.220 1.00 95.31 346 HIS A CA 1
ATOM 2833 C C . HIS A 1 346 ? -2.244 -6.908 -17.953 1.00 95.31 346 HIS A C 1
ATOM 2835 O O . HIS A 1 346 ? -1.683 -5.896 -17.529 1.00 95.31 346 HIS A O 1
ATOM 2841 N N . PRO A 1 347 ? -3.114 -6.828 -18.986 1.00 92.00 347 PRO A N 1
ATOM 2842 C CA . PRO A 1 347 ? -3.270 -5.625 -19.818 1.00 92.00 347 PRO A CA 1
ATOM 2843 C C . PRO A 1 347 ? -3.641 -4.342 -19.063 1.00 92.00 347 PRO A C 1
ATOM 2845 O O . PRO A 1 347 ? -3.287 -3.246 -19.488 1.00 92.00 347 PRO A O 1
ATOM 2848 N N . SER A 1 348 ? -4.342 -4.448 -17.928 1.00 90.31 348 SER A N 1
ATOM 2849 C CA . SER A 1 348 ? -4.684 -3.273 -17.109 1.00 90.31 348 SER A CA 1
ATOM 2850 C C . SER A 1 348 ? -3.460 -2.553 -16.535 1.00 90.31 348 SER A C 1
ATOM 2852 O O . SER A 1 348 ? -3.535 -1.362 -16.235 1.00 90.31 348 SER A O 1
ATOM 2854 N N . LEU A 1 349 ? -2.322 -3.242 -16.411 1.00 90.31 349 LEU A N 1
ATOM 2855 C CA . LEU A 1 349 ? -1.082 -2.634 -15.944 1.00 90.31 349 LEU A CA 1
ATOM 2856 C C . LEU A 1 349 ? -0.469 -1.700 -16.990 1.00 90.31 349 LEU A C 1
ATOM 2858 O O . LEU A 1 349 ? 0.240 -0.771 -16.608 1.00 90.31 349 LEU A O 1
ATOM 2862 N N . PHE A 1 350 ? -0.797 -1.902 -18.265 1.00 89.25 350 PHE A N 1
ATOM 2863 C CA . PHE A 1 350 ? -0.188 -1.230 -19.414 1.00 89.25 350 PHE A CA 1
ATOM 2864 C C . PHE A 1 350 ? -1.118 -0.237 -20.108 1.00 89.25 350 PHE A C 1
ATOM 2866 O O . PHE A 1 350 ? -0.920 0.097 -21.268 1.00 89.25 350 PHE A O 1
ATOM 2873 N N . LYS A 1 351 ? -2.160 0.221 -19.415 1.00 86.38 351 LYS A N 1
ATOM 2874 C CA . LYS A 1 351 ? -3.074 1.246 -19.914 1.00 86.38 351 LYS A CA 1
ATOM 2875 C C . LYS A 1 351 ? -3.290 2.321 -18.860 1.00 86.38 351 LYS A C 1
ATOM 2877 O O . LYS A 1 351 ? -3.215 2.049 -17.657 1.00 86.38 351 LYS A O 1
ATOM 2882 N N . LYS A 1 352 ? -3.640 3.517 -19.325 1.00 83.25 352 LYS A N 1
ATOM 2883 C CA . LYS A 1 352 ? -4.114 4.603 -18.474 1.00 83.25 352 LYS A CA 1
ATOM 2884 C C . LYS A 1 352 ? -5.388 4.202 -17.736 1.00 83.25 352 LYS A C 1
ATOM 2886 O O . LYS A 1 352 ? -6.325 3.689 -18.348 1.00 83.25 352 LYS A O 1
ATOM 2891 N N . LEU A 1 353 ? -5.423 4.477 -16.435 1.00 77.25 353 LEU A N 1
ATOM 2892 C CA . LEU A 1 353 ? -6.636 4.326 -15.638 1.00 77.25 353 LEU A CA 1
ATOM 2893 C C . LEU A 1 353 ? -7.704 5.317 -16.114 1.00 77.25 353 LEU A C 1
ATOM 2895 O O . LEU A 1 353 ? -7.419 6.485 -16.385 1.00 77.25 353 LEU A O 1
ATOM 2899 N N . SER A 1 354 ? -8.938 4.834 -16.198 1.00 72.12 354 SER A N 1
ATOM 2900 C CA . SER A 1 354 ? -10.123 5.619 -16.544 1.00 72.12 354 SER A CA 1
ATOM 2901 C C . SER A 1 354 ? -10.435 6.698 -15.502 1.00 72.12 354 SER A C 1
ATOM 2903 O O . SER A 1 354 ? -10.874 7.790 -15.863 1.00 72.12 354 SER A O 1
ATOM 2905 N N . GLU A 1 355 ? -10.150 6.425 -14.226 1.00 65.69 355 GLU A N 1
ATOM 2906 C CA . GLU A 1 355 ? -10.346 7.345 -13.106 1.00 65.69 355 GLU A CA 1
ATOM 2907 C C . GLU A 1 355 ? -9.193 7.244 -12.090 1.00 65.69 355 GLU A C 1
ATOM 2909 O O . GLU A 1 355 ? -8.727 6.156 -11.752 1.00 65.69 355 GLU A O 1
ATOM 2914 N N . GLY A 1 356 ? -8.756 8.389 -11.551 1.00 64.75 356 GLY A N 1
ATOM 2915 C CA . GLY A 1 356 ? -7.741 8.458 -10.495 1.00 64.75 356 GLY A CA 1
ATOM 2916 C C . GLY A 1 356 ? -6.287 8.396 -10.980 1.00 64.75 356 GLY A C 1
ATOM 2917 O O . GLY A 1 356 ? -5.981 8.609 -12.151 1.00 64.75 356 GLY A O 1
ATOM 2918 N N . ARG A 1 357 ? -5.369 8.170 -10.033 1.00 64.38 357 ARG A N 1
ATOM 2919 C CA . ARG A 1 357 ? -3.939 7.927 -10.282 1.00 64.38 357 ARG A CA 1
ATOM 2920 C C . ARG A 1 357 ? -3.581 6.528 -9.791 1.00 64.38 357 ARG A C 1
ATOM 2922 O O . ARG A 1 357 ? -4.171 6.058 -8.818 1.00 64.38 357 ARG A O 1
ATOM 2929 N N . ARG A 1 358 ? -2.611 5.894 -10.451 1.00 73.00 358 ARG A N 1
ATOM 2930 C CA . ARG A 1 358 ? -2.062 4.595 -10.044 1.00 73.00 358 ARG A CA 1
ATOM 2931 C C . ARG A 1 358 ? -1.442 4.694 -8.649 1.00 73.00 358 ARG A C 1
ATOM 2933 O O . ARG A 1 358 ? -0.925 5.746 -8.267 1.00 73.00 358 ARG A O 1
ATOM 2940 N N . ASN A 1 359 ? -1.541 3.621 -7.872 1.00 75.62 359 ASN A N 1
ATOM 2941 C CA . ASN A 1 359 ? -0.967 3.576 -6.535 1.00 75.62 359 ASN A CA 1
ATOM 2942 C C . ASN A 1 359 ? 0.542 3.327 -6.654 1.00 75.62 359 ASN A C 1
ATOM 2944 O O . ASN A 1 359 ? 0.941 2.345 -7.264 1.00 75.62 359 ASN A O 1
ATOM 2948 N N . GLN A 1 360 ? 1.382 4.165 -6.040 1.00 74.06 360 GLN A N 1
ATOM 2949 C CA . GLN A 1 360 ? 2.846 3.989 -6.067 1.00 74.06 360 GLN A CA 1
ATOM 2950 C C . GLN A 1 360 ? 3.300 2.637 -5.487 1.00 74.06 360 GLN A C 1
ATOM 2952 O O . GLN A 1 360 ? 4.3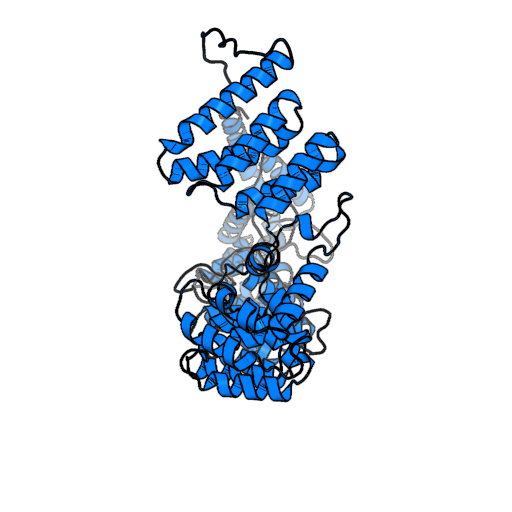70 2.139 -5.826 1.00 74.06 360 GLN A O 1
ATOM 2957 N N . MET A 1 361 ? 2.489 2.021 -4.619 1.00 85.31 361 MET A N 1
ATOM 2958 C CA . MET A 1 361 ? 2.760 0.668 -4.122 1.00 85.31 361 MET A CA 1
ATOM 2959 C C . MET A 1 361 ? 2.634 -0.409 -5.210 1.00 85.31 361 MET A C 1
ATOM 2961 O O . MET A 1 361 ? 3.268 -1.454 -5.076 1.00 85.31 361 MET A O 1
ATOM 2965 N N . ASP A 1 362 ? 1.884 -0.159 -6.290 1.00 88.69 362 ASP A N 1
ATOM 2966 C CA . ASP A 1 362 ? 1.745 -1.101 -7.406 1.00 88.69 362 ASP A CA 1
ATOM 2967 C C . ASP A 1 362 ? 3.103 -1.320 -8.088 1.00 88.69 362 ASP A C 1
ATOM 2969 O O . ASP A 1 362 ? 3.492 -2.463 -8.321 1.00 88.69 362 ASP A O 1
ATOM 2973 N N . ASP A 1 363 ? 3.860 -0.246 -8.330 1.00 88.19 363 ASP A N 1
ATOM 2974 C CA . ASP A 1 363 ? 5.191 -0.283 -8.952 1.00 88.19 363 ASP A CA 1
ATOM 2975 C C . ASP A 1 363 ? 6.181 -1.073 -8.084 1.00 88.19 363 ASP A C 1
ATOM 2977 O O . ASP A 1 363 ? 6.946 -1.912 -8.575 1.00 88.19 363 ASP A O 1
ATOM 2981 N N . PHE A 1 364 ? 6.106 -0.860 -6.766 1.00 89.88 364 PHE A N 1
ATOM 2982 C CA . PHE A 1 364 ? 6.913 -1.573 -5.782 1.00 89.88 364 PHE A CA 1
ATOM 2983 C C . PHE A 1 364 ? 6.610 -3.069 -5.771 1.00 89.88 364 PHE A C 1
ATOM 2985 O O . PHE A 1 364 ? 7.527 -3.883 -5.919 1.00 89.88 364 PHE A O 1
ATOM 2992 N N . HIS A 1 365 ? 5.337 -3.442 -5.630 1.00 92.81 365 HIS A N 1
ATOM 2993 C CA . HIS A 1 365 ? 4.925 -4.841 -5.589 1.00 92.81 365 HIS A CA 1
ATOM 2994 C C . HIS A 1 365 ? 5.186 -5.548 -6.919 1.00 92.81 365 HIS A C 1
ATOM 2996 O O . HIS A 1 365 ? 5.725 -6.656 -6.920 1.00 92.81 365 HIS A O 1
ATOM 3002 N N . TRP A 1 366 ? 4.892 -4.902 -8.049 1.00 94.56 366 TRP A N 1
ATOM 3003 C CA . TRP A 1 366 ? 5.164 -5.451 -9.375 1.00 94.56 366 TRP A CA 1
ATOM 3004 C C . TRP A 1 366 ? 6.657 -5.714 -9.580 1.00 94.56 366 TRP A C 1
ATOM 3006 O O . TRP A 1 366 ? 7.020 -6.809 -10.012 1.00 94.56 366 TRP A O 1
ATOM 3016 N N . LYS A 1 367 ? 7.537 -4.779 -9.189 1.00 93.44 367 LYS A N 1
ATOM 3017 C CA . LYS A 1 367 ? 8.989 -4.994 -9.234 1.00 93.44 367 LYS A CA 1
ATOM 3018 C C . LYS A 1 367 ? 9.409 -6.177 -8.367 1.00 93.44 367 LYS A C 1
ATOM 3020 O O . LYS A 1 367 ? 10.141 -7.042 -8.843 1.00 93.44 367 LYS A O 1
ATOM 3025 N N . GLU A 1 368 ? 9.008 -6.215 -7.094 1.00 94.75 368 GLU A N 1
ATOM 3026 C CA . GLU A 1 368 ? 9.435 -7.292 -6.190 1.00 94.75 368 GLU A CA 1
ATOM 3027 C C . GLU A 1 368 ? 9.010 -8.669 -6.720 1.00 94.75 368 GLU A C 1
ATOM 3029 O O . GLU A 1 368 ? 9.814 -9.607 -6.744 1.00 94.75 368 GLU A O 1
ATOM 3034 N N . ILE A 1 369 ? 7.768 -8.774 -7.205 1.00 96.69 369 ILE A N 1
ATOM 3035 C CA . ILE A 1 369 ? 7.231 -9.989 -7.824 1.00 96.69 369 ILE A CA 1
ATOM 3036 C C . ILE A 1 369 ? 8.014 -10.323 -9.105 1.00 96.69 369 ILE A C 1
ATOM 3038 O O . ILE A 1 369 ? 8.414 -11.474 -9.281 1.00 96.69 369 ILE A O 1
ATOM 3042 N N . GLY A 1 370 ? 8.282 -9.337 -9.965 1.00 96.25 370 GLY A N 1
ATOM 3043 C CA . GLY A 1 370 ? 9.035 -9.486 -11.215 1.00 96.25 370 GLY A CA 1
ATOM 3044 C C . GLY A 1 370 ? 10.468 -9.972 -11.004 1.00 96.25 370 GLY A C 1
ATOM 3045 O O . GLY A 1 370 ? 10.873 -10.978 -11.585 1.00 96.25 370 GLY A O 1
ATOM 3046 N N . ASN A 1 371 ? 11.217 -9.339 -10.103 1.00 95.06 371 ASN A N 1
ATOM 3047 C CA . ASN A 1 371 ? 12.577 -9.756 -9.759 1.00 95.06 371 ASN A CA 1
ATOM 3048 C C . ASN A 1 371 ? 12.600 -11.180 -9.193 1.00 95.06 371 ASN A C 1
ATOM 3050 O O . ASN A 1 371 ? 13.425 -12.003 -9.604 1.00 95.06 371 ASN A O 1
ATOM 3054 N N . LYS A 1 372 ? 11.656 -11.513 -8.299 1.00 96.06 372 LYS A N 1
ATOM 3055 C CA . LYS A 1 372 ? 11.561 -12.872 -7.755 1.00 96.06 372 LYS A CA 1
ATOM 3056 C C . LYS A 1 372 ? 11.184 -13.894 -8.828 1.00 96.06 372 LYS A C 1
ATOM 3058 O O . LYS A 1 372 ? 11.696 -15.013 -8.815 1.00 96.06 372 LYS A O 1
ATOM 3063 N N . PHE A 1 373 ? 10.325 -13.520 -9.774 1.00 97.00 373 PHE A N 1
ATOM 3064 C CA . PHE A 1 373 ? 9.972 -14.354 -10.919 1.00 97.00 373 PHE A CA 1
ATOM 3065 C C . PHE A 1 373 ? 11.191 -14.651 -11.799 1.00 97.00 373 PHE A C 1
ATOM 3067 O O . PHE A 1 373 ? 11.435 -15.814 -12.111 1.00 97.00 373 PHE A O 1
ATOM 3074 N N . ILE A 1 374 ? 11.999 -13.640 -12.131 1.00 95.88 374 ILE A N 1
ATOM 3075 C CA . ILE A 1 374 ? 13.221 -13.801 -12.935 1.00 95.88 374 ILE A CA 1
ATOM 3076 C C . ILE A 1 374 ? 14.253 -14.681 -12.217 1.00 95.88 374 ILE A C 1
ATOM 3078 O O . ILE A 1 374 ? 14.905 -15.517 -12.844 1.00 95.88 374 ILE A O 1
ATOM 3082 N N . GLU A 1 375 ? 14.398 -14.526 -10.898 1.00 94.50 375 GLU A N 1
ATOM 3083 C CA . GLU A 1 375 ? 15.266 -15.374 -10.075 1.00 94.50 375 GLU A CA 1
ATOM 3084 C C . GLU A 1 375 ? 14.852 -16.852 -10.151 1.00 94.50 375 GLU A C 1
ATOM 3086 O O . GLU A 1 375 ? 15.699 -17.720 -10.360 1.00 94.50 375 GLU A O 1
ATOM 3091 N N . LEU A 1 376 ? 13.555 -17.141 -10.005 1.00 95.00 376 LEU A N 1
ATOM 3092 C CA . LEU A 1 376 ? 13.037 -18.509 -9.914 1.00 95.00 376 LEU A CA 1
ATOM 3093 C C . LEU A 1 376 ? 12.803 -19.182 -11.273 1.00 95.00 376 LEU A C 1
ATOM 3095 O O . LEU A 1 376 ? 12.884 -20.410 -11.355 1.00 95.00 376 LEU A O 1
ATOM 3099 N N . TYR A 1 377 ? 12.487 -18.400 -12.307 1.00 95.38 377 TYR A N 1
ATOM 3100 C CA . TYR A 1 377 ? 12.051 -18.865 -13.627 1.00 95.38 377 TYR A CA 1
ATOM 3101 C C . TYR A 1 377 ? 12.755 -18.104 -14.764 1.00 95.38 377 TYR A C 1
ATOM 3103 O O . TYR A 1 377 ? 12.092 -17.525 -15.627 1.00 95.38 377 TYR A O 1
ATOM 3111 N N . PRO A 1 378 ? 14.101 -18.114 -14.823 1.00 90.88 378 PRO A N 1
ATOM 3112 C CA . PRO A 1 378 ? 14.846 -17.311 -15.792 1.00 90.88 378 PRO A CA 1
ATOM 3113 C C . PRO A 1 378 ? 14.445 -17.623 -17.244 1.00 90.88 378 PRO A C 1
ATOM 3115 O O . PRO A 1 378 ? 14.207 -16.708 -18.021 1.00 90.88 378 PRO A O 1
ATOM 3118 N N . GLY A 1 379 ? 14.220 -18.895 -17.598 1.00 88.25 379 GLY A N 1
ATOM 3119 C CA . GLY A 1 379 ? 13.804 -19.291 -18.955 1.00 88.25 379 GLY A CA 1
ATOM 3120 C C . GLY A 1 379 ? 12.404 -18.824 -19.387 1.00 88.25 379 GLY A C 1
ATOM 3121 O O . GLY A 1 379 ? 11.969 -19.146 -20.490 1.00 88.25 379 GLY A O 1
ATOM 3122 N N . LYS A 1 380 ? 11.675 -18.113 -18.521 1.00 90.25 380 LYS A N 1
ATOM 3123 C CA . LYS A 1 380 ? 10.311 -17.616 -18.751 1.00 90.25 380 LYS A CA 1
ATOM 3124 C C . LYS A 1 380 ? 10.204 -16.101 -18.627 1.00 90.25 380 LYS A C 1
ATOM 3126 O O . LYS A 1 380 ? 9.098 -15.572 -18.675 1.00 90.25 380 LYS A O 1
ATOM 3131 N N . SER A 1 381 ? 11.326 -15.400 -18.490 1.00 93.00 381 SER A N 1
ATOM 3132 C CA . SER A 1 381 ? 11.332 -13.944 -18.376 1.00 93.00 381 SER A CA 1
ATOM 3133 C C . SER A 1 381 ? 11.272 -13.217 -19.724 1.00 93.00 381 SER A C 1
ATOM 3135 O O . SER A 1 381 ? 10.873 -12.059 -19.761 1.00 93.00 381 SER A O 1
ATOM 3137 N N . LEU A 1 382 ? 11.590 -13.880 -20.843 1.00 94.94 382 LEU A N 1
ATOM 3138 C CA . LEU A 1 382 ? 11.518 -13.265 -22.177 1.00 94.94 382 LEU A CA 1
ATOM 3139 C C . LEU A 1 382 ? 10.106 -12.781 -22.565 1.00 94.94 382 LEU A C 1
ATOM 3141 O O . LEU A 1 382 ? 10.002 -11.632 -22.982 1.00 94.94 382 LEU A O 1
ATOM 3145 N N . PRO A 1 383 ? 9.015 -13.551 -22.358 1.00 95.06 383 PRO A N 1
ATOM 3146 C CA . PRO A 1 383 ? 7.658 -13.039 -22.569 1.00 95.06 383 PRO A CA 1
ATOM 3147 C C . PRO A 1 383 ? 7.337 -11.785 -21.746 1.00 95.06 383 PRO A C 1
ATOM 3149 O O . PRO A 1 383 ? 6.614 -10.907 -22.204 1.00 95.06 383 PRO A O 1
ATOM 3152 N N . LEU A 1 384 ? 7.890 -11.676 -20.532 1.00 94.62 384 LEU A N 1
ATOM 3153 C CA . LEU A 1 384 ? 7.732 -10.476 -19.713 1.00 94.62 384 LEU A CA 1
ATOM 3154 C C . LEU A 1 384 ? 8.483 -9.287 -20.334 1.00 94.62 384 LEU A C 1
ATOM 3156 O O . LEU A 1 384 ? 7.929 -8.195 -20.399 1.00 94.62 384 LEU A O 1
ATOM 3160 N N . ALA A 1 385 ? 9.700 -9.496 -20.847 1.00 94.81 385 ALA A N 1
ATOM 3161 C CA . ALA A 1 385 ? 10.434 -8.459 -21.573 1.00 94.81 385 ALA A CA 1
ATOM 3162 C C . ALA A 1 385 ? 9.725 -8.008 -22.858 1.00 94.81 385 ALA A C 1
ATOM 3164 O O . ALA A 1 385 ? 9.726 -6.814 -23.147 1.00 94.81 385 ALA A O 1
ATOM 3165 N N . GLU A 1 386 ? 9.099 -8.925 -23.602 1.00 94.62 386 GLU A N 1
ATOM 3166 C CA . GLU A 1 386 ? 8.302 -8.586 -24.788 1.00 94.62 386 GLU A CA 1
ATOM 3167 C C . GLU A 1 386 ? 7.177 -7.609 -24.442 1.00 94.62 386 GLU A C 1
ATOM 3169 O O . GLU A 1 386 ? 7.081 -6.557 -25.071 1.00 94.62 386 GLU A O 1
ATOM 3174 N N . VAL A 1 387 ? 6.396 -7.911 -23.400 1.00 94.00 387 VAL A N 1
ATOM 3175 C CA . VAL A 1 387 ? 5.281 -7.061 -22.953 1.00 94.00 387 VAL A CA 1
ATOM 3176 C C . VAL A 1 387 ? 5.778 -5.723 -22.400 1.00 94.00 387 VAL A C 1
ATOM 3178 O O . VAL A 1 387 ? 5.204 -4.682 -22.714 1.00 94.00 387 VAL A O 1
ATOM 3181 N N . ILE A 1 388 ? 6.865 -5.720 -21.616 1.00 93.00 388 ILE A N 1
ATOM 3182 C CA . ILE A 1 388 ? 7.449 -4.471 -21.102 1.00 93.00 388 ILE A CA 1
ATOM 3183 C C . ILE A 1 388 ? 7.879 -3.568 -22.260 1.00 93.00 388 ILE A C 1
ATOM 3185 O O . ILE A 1 388 ? 7.534 -2.392 -22.281 1.00 93.00 388 ILE A O 1
ATOM 3189 N N . LEU A 1 389 ? 8.623 -4.106 -23.229 1.00 92.62 389 LEU A N 1
ATOM 3190 C CA . LEU A 1 389 ? 9.129 -3.324 -24.357 1.00 92.62 389 LEU A CA 1
ATOM 3191 C C . LEU A 1 389 ? 8.016 -2.903 -25.321 1.00 92.62 389 LEU A C 1
ATOM 3193 O O . LEU A 1 389 ? 8.124 -1.839 -25.922 1.00 92.62 389 LEU A O 1
ATOM 3197 N N . GLU A 1 390 ? 6.949 -3.693 -25.454 1.00 92.62 390 GLU A N 1
ATOM 3198 C CA . GLU A 1 390 ? 5.775 -3.342 -26.257 1.00 92.62 390 GLU A CA 1
ATOM 3199 C C . GLU A 1 390 ? 5.049 -2.100 -25.724 1.00 92.62 390 GLU A C 1
ATOM 3201 O O . GLU A 1 390 ? 4.602 -1.289 -26.539 1.00 92.62 390 GLU A O 1
ATOM 3206 N N . HIS A 1 391 ? 4.987 -1.937 -24.398 1.00 91.44 391 HIS A N 1
ATOM 3207 C CA . HIS A 1 391 ? 4.240 -0.883 -23.698 1.00 91.44 391 HIS A CA 1
ATOM 3208 C C . HIS A 1 391 ? 5.122 0.163 -22.993 1.00 91.44 391 HIS A C 1
ATOM 3210 O O . HIS A 1 391 ? 4.633 0.946 -22.176 1.00 91.44 391 HIS A O 1
ATOM 3216 N N . LEU A 1 392 ? 6.429 0.174 -23.262 1.00 89.44 392 LEU A N 1
ATOM 3217 C CA . LEU A 1 392 ? 7.356 1.078 -22.588 1.00 89.44 392 LEU A CA 1
ATOM 3218 C C . LEU A 1 392 ? 7.021 2.540 -22.914 1.00 89.44 392 LEU A C 1
ATOM 3220 O O . LEU A 1 392 ? 7.021 2.927 -24.085 1.00 89.44 392 LEU A O 1
ATOM 3224 N N . GLY A 1 393 ? 6.793 3.350 -21.876 1.00 85.38 393 GLY A N 1
ATOM 3225 C CA . GLY A 1 393 ? 6.430 4.756 -22.028 1.00 85.38 393 GLY A CA 1
ATOM 3226 C C . GLY A 1 393 ? 4.958 5.024 -22.322 1.00 85.38 393 GLY A C 1
ATOM 3227 O O . GLY A 1 393 ? 4.618 6.130 -22.722 1.00 85.38 393 GLY A O 1
ATOM 3228 N N . GLU A 1 394 ? 4.080 4.031 -22.173 1.00 87.88 394 GLU A N 1
ATOM 3229 C CA . GLU A 1 394 ? 2.642 4.247 -22.329 1.00 87.88 394 GLU A CA 1
ATOM 3230 C C . GLU A 1 394 ? 2.100 5.119 -21.179 1.00 87.88 394 GLU A C 1
ATOM 3232 O O . GLU A 1 394 ? 2.232 4.761 -20.003 1.00 87.88 394 GLU A O 1
ATOM 3237 N N . ASP A 1 395 ? 1.459 6.242 -21.512 1.00 83.31 395 ASP A N 1
ATOM 3238 C CA . ASP A 1 395 ? 0.893 7.192 -20.545 1.00 83.31 395 ASP A CA 1
ATOM 3239 C C . ASP A 1 395 ? -0.081 6.512 -19.559 1.00 83.31 395 ASP A C 1
ATOM 3241 O O . ASP A 1 395 ? -0.984 5.762 -19.940 1.00 83.31 395 ASP A O 1
ATOM 3245 N N . GLY A 1 396 ? 0.040 6.815 -18.266 1.00 79.81 396 GLY A N 1
ATOM 3246 C CA . GLY A 1 396 ? -0.783 6.261 -17.187 1.00 79.81 396 GLY A CA 1
ATOM 3247 C C . GLY A 1 396 ? -0.558 4.776 -16.873 1.00 79.81 396 GLY A C 1
ATOM 3248 O O . GLY A 1 396 ? -1.323 4.194 -16.086 1.00 79.81 396 GLY A O 1
ATOM 3249 N N . SER A 1 397 ? 0.441 4.141 -17.491 1.00 86.56 397 SER A N 1
ATOM 3250 C CA . SER A 1 397 ? 0.817 2.749 -17.233 1.00 86.56 397 SER A CA 1
ATOM 3251 C C . SER A 1 397 ? 1.834 2.607 -16.092 1.00 86.56 397 SER A C 1
ATOM 3253 O O . SER A 1 397 ? 2.393 3.586 -15.610 1.00 86.56 397 SER A O 1
ATOM 3255 N N . ILE A 1 398 ? 2.127 1.364 -15.690 1.00 85.06 398 ILE A N 1
ATOM 3256 C CA . ILE A 1 398 ? 3.249 1.041 -14.781 1.00 85.06 398 ILE A CA 1
ATOM 3257 C C . ILE A 1 398 ? 4.634 1.327 -15.402 1.00 85.06 398 ILE A C 1
ATOM 3259 O O . ILE A 1 398 ? 5.664 1.188 -14.747 1.00 85.06 398 ILE A O 1
ATOM 3263 N N . LEU A 1 399 ? 4.663 1.686 -16.690 1.00 84.81 399 LEU A N 1
ATOM 3264 C CA . LEU A 1 399 ? 5.861 1.921 -17.494 1.00 84.81 399 LEU A CA 1
ATOM 3265 C C . LEU A 1 399 ? 5.949 3.368 -18.018 1.00 84.81 399 LEU A C 1
ATOM 3267 O O . LEU A 1 399 ? 6.764 3.624 -18.903 1.00 84.81 399 LEU A O 1
ATOM 3271 N N . GLU A 1 400 ? 5.108 4.286 -17.521 1.00 77.50 400 GLU A N 1
ATOM 3272 C CA . GLU A 1 400 ? 5.041 5.689 -17.968 1.00 77.50 400 GLU A CA 1
ATOM 3273 C C . GLU A 1 400 ? 6.324 6.470 -17.637 1.00 77.50 400 GLU A C 1
ATOM 3275 O O . GLU A 1 400 ? 6.912 7.114 -18.507 1.00 77.50 400 GLU A O 1
ATOM 3280 N N . GLU A 1 401 ? 6.769 6.434 -16.377 1.00 66.88 401 GLU A N 1
ATOM 3281 C CA . GLU A 1 401 ? 7.823 7.332 -15.900 1.00 66.88 401 GLU A CA 1
ATOM 3282 C C . GLU A 1 401 ? 9.246 6.815 -16.169 1.00 66.88 401 GLU A C 1
ATOM 3284 O O . GLU A 1 401 ? 9.582 5.635 -16.017 1.00 66.88 401 GLU A O 1
ATOM 3289 N N . TYR A 1 402 ? 10.130 7.757 -16.512 1.00 56.22 402 TYR A N 1
ATOM 3290 C CA . TYR A 1 402 ? 11.571 7.544 -16.493 1.00 56.22 402 TYR A CA 1
ATOM 3291 C C . TYR A 1 402 ? 12.046 7.503 -15.047 1.00 56.22 402 TYR A C 1
ATOM 3293 O O . TYR A 1 402 ? 11.926 8.490 -14.329 1.00 56.22 402 TYR A O 1
ATOM 3301 N N . HIS A 1 403 ? 12.647 6.380 -14.658 1.00 54.16 403 HIS A N 1
ATOM 3302 C CA . HIS A 1 403 ? 13.118 6.108 -13.300 1.00 54.16 403 HIS A CA 1
ATOM 3303 C C . HIS A 1 403 ? 12.001 5.894 -12.276 1.00 54.16 403 HIS A C 1
ATOM 3305 O O . HIS A 1 403 ? 11.595 6.812 -11.580 1.00 54.16 403 HIS A O 1
ATOM 3311 N N . SER A 1 404 ? 11.638 4.637 -12.038 1.00 64.06 404 SER A N 1
ATOM 3312 C CA . SER A 1 404 ? 11.710 4.048 -10.694 1.00 64.06 404 SER A CA 1
ATOM 3313 C C . SER A 1 404 ? 11.188 2.616 -10.727 1.00 64.06 404 SER A C 1
ATOM 3315 O O . SER A 1 404 ? 10.171 2.327 -11.335 1.00 64.06 404 SER A O 1
ATOM 3317 N N . GLN A 1 405 ? 11.923 1.711 -10.078 1.00 65.75 405 GLN A N 1
ATOM 3318 C CA . GLN A 1 405 ? 11.528 0.345 -9.710 1.00 65.75 405 GLN A CA 1
ATOM 3319 C C . GLN A 1 405 ? 11.190 -0.642 -10.850 1.00 65.75 405 GLN A C 1
ATOM 3321 O O . GLN A 1 405 ? 11.761 -1.724 -10.873 1.00 65.75 405 GLN A O 1
ATOM 3326 N N . THR A 1 406 ? 10.341 -0.311 -11.817 1.00 76.38 406 THR A N 1
ATOM 3327 C CA . THR A 1 406 ? 9.862 -1.231 -12.864 1.00 76.38 406 THR A CA 1
ATOM 3328 C C . THR A 1 406 ? 10.907 -1.471 -13.957 1.00 76.38 406 THR A C 1
ATOM 3330 O O . THR A 1 406 ? 11.048 -2.594 -14.441 1.00 76.38 406 THR A O 1
ATOM 3333 N N . GLN A 1 407 ? 11.736 -0.464 -14.266 1.00 83.12 407 GLN A N 1
ATOM 3334 C CA . GLN A 1 407 ? 12.886 -0.601 -15.177 1.00 83.12 407 GLN A CA 1
ATOM 3335 C C . GLN A 1 407 ? 13.928 -1.618 -14.682 1.00 83.12 407 GLN A C 1
ATOM 3337 O O . GLN A 1 407 ? 14.602 -2.256 -15.485 1.00 83.12 407 GLN A O 1
ATOM 3342 N N . GLU A 1 408 ? 14.031 -1.823 -13.366 1.00 87.00 408 GLU A N 1
ATOM 3343 C CA . GLU A 1 408 ? 14.950 -2.805 -12.778 1.00 87.00 408 GLU A CA 1
ATOM 3344 C C . GLU A 1 408 ? 14.659 -4.227 -13.287 1.00 87.00 408 GLU A C 1
ATOM 3346 O O . GLU A 1 408 ? 15.579 -5.016 -13.501 1.00 87.00 408 GLU A O 1
ATOM 3351 N N . VAL A 1 409 ? 13.382 -4.523 -13.551 1.00 91.75 409 VAL A N 1
ATOM 3352 C CA . VAL A 1 409 ? 12.934 -5.824 -14.051 1.00 91.75 409 VAL A CA 1
ATOM 3353 C C . VAL A 1 409 ? 13.432 -6.052 -15.480 1.00 91.75 409 VAL A C 1
ATOM 3355 O O . VAL A 1 409 ? 14.005 -7.104 -15.754 1.00 91.75 409 VAL A O 1
ATOM 3358 N N . ILE A 1 410 ? 13.275 -5.084 -16.394 1.00 92.19 410 ILE A N 1
ATOM 3359 C CA . ILE A 1 410 ? 13.772 -5.240 -17.775 1.00 92.19 410 ILE A CA 1
ATOM 3360 C C . ILE A 1 410 ? 15.301 -5.233 -17.837 1.00 92.19 410 ILE A C 1
ATOM 3362 O O . ILE A 1 410 ? 15.877 -6.005 -18.601 1.00 92.19 410 ILE A O 1
ATOM 3366 N N . ASP A 1 411 ? 15.962 -4.445 -16.989 1.00 91.69 411 ASP A N 1
ATOM 3367 C CA . ASP A 1 411 ? 17.416 -4.448 -16.830 1.00 91.69 411 ASP A CA 1
ATOM 3368 C C . ASP A 1 411 ? 17.943 -5.835 -16.442 1.00 91.69 411 ASP A C 1
ATOM 3370 O O . ASP A 1 411 ? 18.903 -6.335 -17.031 1.00 91.69 411 ASP A O 1
ATOM 3374 N N . GLU A 1 412 ? 17.311 -6.479 -15.460 1.00 92.69 412 GLU A N 1
ATOM 3375 C CA . GLU A 1 412 ? 17.702 -7.814 -15.010 1.00 92.69 412 GLU A CA 1
ATOM 3376 C C . GLU A 1 412 ? 17.489 -8.869 -16.107 1.00 92.69 412 GLU A C 1
ATOM 3378 O O . GLU A 1 412 ? 18.328 -9.755 -16.290 1.00 92.69 412 GLU A O 1
ATOM 3383 N N . ILE A 1 413 ? 16.411 -8.758 -16.891 1.00 95.50 413 ILE A N 1
ATOM 3384 C CA . ILE A 1 413 ? 16.173 -9.661 -18.027 1.00 95.50 413 ILE A CA 1
ATOM 3385 C C . ILE A 1 413 ? 17.210 -9.425 -19.129 1.00 95.50 413 ILE A C 1
ATOM 3387 O O . ILE A 1 413 ? 17.788 -10.391 -19.629 1.00 95.50 413 ILE A O 1
ATOM 3391 N N . ALA A 1 414 ? 17.493 -8.164 -19.464 1.00 94.75 414 ALA A N 1
ATOM 3392 C CA . ALA A 1 414 ? 18.473 -7.785 -20.477 1.00 94.75 414 ALA A CA 1
ATOM 3393 C C . ALA A 1 414 ? 19.886 -8.264 -20.122 1.00 94.75 414 ALA A C 1
ATOM 3395 O O . ALA A 1 414 ? 20.592 -8.755 -20.994 1.00 94.75 414 ALA A O 1
ATOM 3396 N N . ARG A 1 415 ? 20.295 -8.210 -18.847 1.00 93.25 415 ARG A N 1
ATOM 3397 C CA . ARG A 1 415 ? 21.600 -8.744 -18.412 1.00 93.25 415 ARG A CA 1
ATOM 3398 C C . ARG A 1 415 ? 21.707 -10.262 -18.555 1.00 93.25 415 ARG A C 1
ATOM 3400 O O . ARG A 1 415 ? 22.800 -10.770 -18.790 1.00 93.25 415 ARG A O 1
ATOM 3407 N N . ARG A 1 416 ? 20.599 -10.991 -18.395 1.00 94.62 416 ARG A N 1
ATOM 3408 C CA . ARG A 1 416 ? 20.573 -12.462 -18.487 1.00 94.62 416 ARG A CA 1
ATOM 3409 C C . ARG A 1 416 ? 20.436 -12.972 -19.920 1.00 94.62 416 ARG A C 1
ATOM 3411 O O . ARG A 1 416 ? 21.042 -13.989 -20.245 1.00 94.62 416 ARG A O 1
ATOM 3418 N N . TYR A 1 417 ? 19.661 -12.276 -20.748 1.00 95.81 417 TYR A N 1
ATOM 3419 C CA . TYR A 1 417 ? 19.334 -12.662 -22.126 1.00 95.81 417 TYR A CA 1
ATOM 3420 C C . TYR A 1 417 ? 19.581 -11.511 -23.104 1.00 95.81 417 TYR A C 1
ATOM 3422 O O . TYR A 1 417 ? 18.651 -11.020 -23.750 1.00 95.81 417 TYR A O 1
ATOM 3430 N N . PRO A 1 418 ? 20.822 -11.013 -23.201 1.00 95.50 418 PRO A N 1
ATOM 3431 C CA . PRO A 1 418 ? 21.064 -9.765 -23.900 1.00 95.50 418 PRO A CA 1
ATOM 3432 C C . PRO A 1 418 ? 20.823 -9.888 -25.409 1.00 95.50 418 PRO A C 1
ATOM 3434 O O . PRO A 1 418 ? 20.263 -8.980 -26.014 1.00 95.50 418 PRO A O 1
ATOM 3437 N N . SER A 1 419 ? 21.167 -11.016 -26.036 1.00 95.94 419 SER A N 1
ATOM 3438 C CA . SER A 1 419 ? 20.955 -11.182 -27.482 1.00 95.94 419 SER A CA 1
ATOM 3439 C C . SER A 1 419 ? 19.469 -11.226 -27.836 1.00 95.94 419 SER A C 1
ATOM 3441 O O . SER A 1 419 ? 19.029 -10.565 -28.771 1.00 95.94 419 SER A O 1
ATOM 3443 N N . GLU A 1 420 ? 18.693 -11.980 -27.066 1.00 96.62 420 GLU A N 1
ATOM 3444 C CA . GLU A 1 420 ? 17.265 -12.179 -27.275 1.00 96.62 420 GLU A CA 1
ATOM 3445 C C . GLU A 1 420 ? 16.478 -10.899 -26.988 1.00 96.62 420 GLU A C 1
ATOM 3447 O O . GLU A 1 420 ? 15.584 -10.535 -27.750 1.00 96.62 420 GLU A O 1
ATOM 3452 N N . VAL A 1 421 ? 16.836 -10.173 -25.923 1.00 96.62 421 VAL A N 1
ATOM 3453 C CA . VAL A 1 421 ? 16.212 -8.883 -25.607 1.00 96.62 421 VAL A CA 1
ATOM 3454 C C . VAL A 1 421 ? 16.564 -7.836 -26.661 1.00 96.62 421 VAL A C 1
ATOM 3456 O O . VAL A 1 421 ? 15.681 -7.080 -27.066 1.00 96.62 421 VAL A O 1
ATOM 3459 N N . TRP A 1 422 ? 17.798 -7.817 -27.178 1.00 96.56 422 TRP A N 1
ATOM 3460 C CA . TRP A 1 422 ? 18.155 -6.935 -28.293 1.00 96.56 422 TRP A CA 1
ATOM 3461 C C . TRP A 1 422 ? 17.292 -7.194 -29.533 1.00 96.56 422 TRP A C 1
ATOM 3463 O O . TRP A 1 422 ? 16.796 -6.249 -30.147 1.00 96.56 422 TRP A O 1
ATOM 3473 N N . ASP A 1 423 ? 17.046 -8.463 -29.869 1.00 95.31 423 ASP A N 1
ATOM 3474 C CA . ASP A 1 423 ? 16.194 -8.830 -31.004 1.00 95.31 423 ASP A CA 1
ATOM 3475 C C . ASP A 1 423 ? 14.739 -8.329 -30.826 1.00 95.31 423 ASP A C 1
ATOM 3477 O O . ASP A 1 423 ? 14.047 -8.081 -31.817 1.00 95.31 423 ASP A O 1
ATOM 3481 N N . ILE A 1 424 ? 14.267 -8.126 -29.587 1.00 95.44 424 ILE A N 1
ATOM 3482 C CA . ILE A 1 424 ? 12.980 -7.471 -29.286 1.00 95.44 424 ILE A CA 1
ATOM 3483 C C . ILE A 1 424 ? 13.103 -5.948 -29.429 1.00 95.44 424 ILE A C 1
ATOM 3485 O O . ILE A 1 424 ? 12.321 -5.337 -30.156 1.00 95.44 424 ILE A O 1
ATOM 3489 N N . VAL A 1 425 ? 14.104 -5.339 -28.786 1.00 95.06 425 VAL A N 1
ATOM 3490 C CA . VAL A 1 425 ? 14.380 -3.889 -28.815 1.00 95.06 425 VAL A CA 1
ATOM 3491 C C . VAL A 1 425 ? 14.480 -3.362 -30.248 1.00 95.06 425 VAL A C 1
ATOM 3493 O O . VAL A 1 425 ? 13.855 -2.359 -30.601 1.00 95.06 425 VAL A O 1
ATOM 3496 N N . ALA A 1 426 ? 15.213 -4.073 -31.106 1.00 93.50 426 ALA A N 1
ATOM 3497 C CA . ALA A 1 426 ? 15.454 -3.706 -32.496 1.00 93.50 426 ALA A CA 1
ATOM 3498 C C . ALA A 1 426 ? 14.168 -3.548 -33.331 1.00 93.50 426 ALA A C 1
ATOM 3500 O O . ALA A 1 426 ? 14.182 -2.821 -34.328 1.00 93.50 426 ALA A O 1
ATOM 3501 N N . LYS A 1 427 ? 13.061 -4.197 -32.932 1.00 92.56 427 LYS A N 1
ATOM 3502 C CA . LYS A 1 427 ? 11.748 -4.094 -33.598 1.00 92.56 427 LYS A CA 1
ATOM 3503 C C . LYS A 1 427 ? 11.072 -2.743 -33.352 1.00 92.56 427 LYS A C 1
ATOM 3505 O O . LYS A 1 427 ? 10.269 -2.319 -34.179 1.00 92.56 427 LYS A O 1
ATOM 3510 N N . TYR A 1 428 ? 11.396 -2.076 -32.244 1.00 92.50 428 TYR A N 1
ATOM 3511 C CA . TYR A 1 428 ? 10.696 -0.881 -31.763 1.00 92.50 428 TYR A CA 1
ATOM 3512 C C . TYR A 1 428 ? 11.507 0.415 -31.865 1.00 92.50 428 TYR A C 1
ATOM 3514 O O . TYR A 1 428 ? 10.961 1.488 -31.652 1.00 92.50 428 TYR A O 1
ATOM 3522 N N . LEU A 1 429 ? 12.787 0.344 -32.236 1.00 88.69 429 LEU A N 1
ATOM 3523 C CA . LEU A 1 429 ? 13.651 1.512 -32.453 1.00 88.69 429 LEU A CA 1
ATOM 3524 C C . LEU A 1 429 ? 13.334 2.273 -33.766 1.00 88.69 429 LEU A C 1
ATOM 3526 O O . LEU A 1 429 ? 13.668 3.444 -33.907 1.00 88.69 429 LEU A O 1
ATOM 3530 N N . GLY A 1 430 ? 12.643 1.643 -34.722 1.00 73.19 430 GLY A N 1
ATOM 3531 C CA . GLY A 1 430 ? 12.125 2.294 -35.933 1.00 73.19 430 GLY A CA 1
ATOM 3532 C C . GLY A 1 430 ? 12.939 2.061 -37.220 1.00 73.19 430 GLY A C 1
ATOM 3533 O O . GLY A 1 430 ? 13.843 1.217 -37.256 1.00 73.19 430 GLY A O 1
ATOM 3534 N N . PRO A 1 431 ? 12.626 2.799 -38.312 1.00 72.94 431 PRO A N 1
ATOM 3535 C CA . PRO A 1 431 ? 11.479 3.706 -38.458 1.00 72.94 431 PRO A CA 1
ATOM 3536 C C . PRO A 1 431 ? 10.127 2.974 -38.615 1.00 72.94 431 PRO A C 1
ATOM 3538 O O . PRO A 1 431 ? 10.102 1.903 -39.228 1.00 72.94 431 PRO A O 1
ATOM 3541 N N . PRO A 1 432 ? 9.005 3.571 -38.146 1.00 80.06 432 PRO A N 1
ATOM 3542 C CA . PRO A 1 432 ? 8.883 4.932 -37.592 1.00 80.06 432 PRO A CA 1
ATOM 3543 C C . PRO A 1 432 ? 9.462 5.072 -36.172 1.00 80.06 432 PRO A C 1
ATOM 3545 O O . PRO A 1 432 ? 9.477 4.109 -35.418 1.00 80.06 432 PRO A O 1
ATOM 3548 N N . ILE A 1 433 ? 9.963 6.267 -35.837 1.00 84.56 433 ILE A N 1
ATOM 3549 C CA . ILE A 1 433 ? 10.410 6.625 -34.480 1.00 84.56 433 ILE A CA 1
ATOM 3550 C C . ILE A 1 433 ? 9.203 7.258 -33.781 1.00 84.56 433 ILE A C 1
ATOM 3552 O O . ILE A 1 433 ? 8.917 8.438 -33.978 1.00 84.56 433 ILE A O 1
ATOM 3556 N N . ASP A 1 434 ? 8.444 6.436 -33.063 1.00 88.31 434 ASP A N 1
ATOM 3557 C CA . ASP A 1 434 ? 7.260 6.827 -32.296 1.00 88.31 434 ASP A CA 1
ATOM 3558 C C . ASP A 1 434 ? 7.616 7.136 -30.825 1.00 88.31 434 ASP A C 1
ATOM 3560 O O . ASP A 1 434 ? 8.791 7.186 -30.449 1.00 88.31 434 ASP A O 1
ATOM 3564 N N . SER A 1 435 ? 6.603 7.387 -29.986 1.00 87.56 435 SER A N 1
ATOM 3565 C CA . SER A 1 435 ? 6.805 7.657 -28.556 1.00 87.56 435 SER A CA 1
ATOM 3566 C C . SER A 1 435 ? 7.540 6.498 -27.870 1.00 87.56 435 SER A C 1
ATOM 3568 O O . SER A 1 435 ? 8.565 6.698 -27.226 1.00 87.56 435 SER A O 1
ATOM 3570 N N . ARG A 1 436 ? 7.128 5.251 -28.111 1.00 89.44 436 ARG A N 1
ATOM 3571 C CA . ARG A 1 436 ? 7.810 4.064 -27.575 1.00 89.44 436 ARG A CA 1
ATOM 3572 C C . ARG A 1 436 ? 9.279 3.990 -28.001 1.00 89.44 436 ARG A C 1
ATOM 3574 O O . ARG A 1 436 ? 10.141 3.735 -27.162 1.00 89.44 436 ARG A O 1
ATOM 3581 N N . ALA A 1 437 ? 9.587 4.251 -29.272 1.00 90.69 437 ALA A N 1
ATOM 3582 C CA . ALA A 1 437 ? 10.967 4.318 -29.752 1.00 90.69 437 ALA A CA 1
ATOM 3583 C C . ALA A 1 437 ? 11.775 5.373 -28.980 1.00 90.69 437 ALA A C 1
ATOM 3585 O O . ALA A 1 437 ? 12.935 5.138 -28.644 1.00 90.69 437 ALA A O 1
ATOM 3586 N N . PHE A 1 438 ? 11.163 6.517 -28.654 1.00 88.50 438 PHE A N 1
ATOM 3587 C CA . PHE A 1 438 ? 11.763 7.533 -27.792 1.00 88.50 438 PHE A CA 1
ATOM 3588 C C . PHE A 1 438 ? 12.040 6.992 -26.377 1.00 88.50 438 PHE A C 1
ATOM 3590 O O . PHE A 1 438 ? 13.171 7.112 -25.913 1.00 88.50 438 PHE A O 1
ATOM 3597 N N . HIS A 1 439 ? 11.092 6.318 -25.720 1.00 88.19 439 HIS A N 1
ATOM 3598 C CA . HIS A 1 439 ? 11.303 5.745 -24.381 1.00 88.19 439 HIS A CA 1
ATOM 3599 C C . HIS A 1 439 ? 12.367 4.636 -24.340 1.00 88.19 439 HIS A C 1
ATOM 3601 O O . HIS A 1 439 ? 13.220 4.637 -23.451 1.00 88.19 439 HIS A O 1
ATOM 3607 N N . ILE A 1 440 ? 12.381 3.731 -25.324 1.00 90.38 440 ILE A N 1
ATOM 3608 C CA . ILE A 1 440 ? 13.406 2.678 -25.438 1.00 90.38 440 ILE A CA 1
ATOM 3609 C C . ILE A 1 440 ? 14.789 3.300 -25.624 1.00 90.38 440 ILE A C 1
ATOM 3611 O O . ILE A 1 440 ? 15.748 2.912 -24.962 1.00 90.38 440 ILE A O 1
ATOM 3615 N N . LYS A 1 441 ? 14.891 4.289 -26.509 1.00 88.75 441 LYS A N 1
ATOM 3616 C CA . LYS A 1 441 ? 16.124 5.026 -26.782 1.00 88.75 441 LYS A CA 1
ATOM 3617 C C . LYS A 1 441 ? 16.688 5.688 -25.520 1.00 88.75 441 LYS A C 1
ATOM 3619 O O . LYS A 1 441 ? 17.885 5.589 -25.264 1.00 88.75 441 LYS A O 1
ATOM 3624 N N . GLU A 1 442 ? 15.836 6.315 -24.716 1.00 85.31 442 GLU A N 1
ATOM 3625 C CA . GLU A 1 442 ? 16.229 6.910 -23.435 1.00 85.31 442 GLU A CA 1
ATOM 3626 C C . GLU A 1 442 ? 16.719 5.861 -22.422 1.00 85.31 442 GLU A C 1
ATOM 3628 O O . GLU A 1 442 ? 17.750 6.060 -21.776 1.00 85.31 442 GLU A O 1
ATOM 3633 N N . TRP A 1 443 ? 16.051 4.706 -22.335 1.00 87.69 443 TRP A N 1
ATOM 3634 C CA . TRP A 1 443 ? 16.498 3.581 -21.502 1.00 87.69 443 TRP A CA 1
ATOM 3635 C C . TRP A 1 443 ? 17.873 3.036 -21.931 1.00 87.69 443 TRP A C 1
ATOM 3637 O O . TRP A 1 443 ? 18.755 2.827 -21.092 1.00 87.69 443 TRP A O 1
ATOM 3647 N N . LEU A 1 444 ? 18.100 2.872 -23.240 1.00 89.81 444 LEU A N 1
ATOM 3648 C CA . LEU A 1 444 ? 19.393 2.449 -23.789 1.00 89.81 444 LEU A CA 1
ATOM 3649 C C . LEU A 1 444 ? 20.506 3.458 -23.487 1.00 89.81 444 LEU A C 1
ATOM 3651 O O . LEU A 1 444 ? 21.617 3.054 -23.132 1.00 89.81 444 LEU A O 1
ATOM 3655 N N . ARG A 1 445 ? 20.204 4.756 -23.610 1.00 85.00 445 ARG A N 1
ATOM 3656 C CA . ARG A 1 445 ? 21.148 5.858 -23.393 1.00 85.00 445 ARG A CA 1
ATOM 3657 C C . ARG A 1 445 ? 21.559 6.000 -21.928 1.00 85.00 445 ARG A C 1
ATOM 3659 O O . ARG A 1 445 ? 22.749 6.154 -21.641 1.00 85.00 445 ARG A O 1
ATOM 3666 N N . GLY A 1 446 ? 20.595 5.901 -21.012 1.00 77.31 446 GLY A N 1
ATOM 3667 C CA . GLY A 1 446 ? 20.769 6.201 -19.589 1.00 77.31 446 GLY A CA 1
ATOM 3668 C C . GLY A 1 446 ? 20.427 7.658 -19.247 1.00 77.31 446 GLY A C 1
ATOM 3669 O O . GLY A 1 446 ? 20.356 8.516 -20.124 1.00 77.31 446 GLY A O 1
ATOM 3670 N N . SER A 1 447 ? 20.180 7.930 -17.961 1.00 61.22 447 SER A N 1
ATOM 3671 C CA . SER A 1 447 ? 19.564 9.181 -17.486 1.00 61.22 447 SER A CA 1
ATOM 3672 C C . SER A 1 447 ? 20.361 10.453 -17.797 1.00 61.22 447 SER A C 1
ATOM 3674 O O . SER A 1 447 ? 21.575 10.493 -17.596 1.00 61.22 447 SER A O 1
ATOM 3676 N N . GLU A 1 448 ? 19.656 11.536 -18.138 1.00 52.84 448 GLU A N 1
ATOM 3677 C CA . GLU A 1 448 ? 20.227 12.885 -18.321 1.00 52.84 448 GLU A CA 1
ATOM 3678 C C . GLU A 1 448 ? 20.786 13.505 -17.025 1.00 52.84 448 GLU A C 1
ATOM 3680 O O . GLU A 1 448 ? 21.610 14.419 -17.084 1.00 52.84 448 GLU A O 1
ATOM 3685 N N . HIS A 1 449 ? 20.354 12.997 -15.863 1.00 42.66 449 HIS A N 1
ATOM 3686 C CA . HIS A 1 449 ? 20.592 13.580 -14.537 1.00 42.66 449 HIS A CA 1
ATOM 3687 C C . HIS A 1 449 ? 21.693 12.879 -13.724 1.00 42.66 449 HIS A C 1
ATOM 3689 O O . HIS A 1 449 ? 22.052 13.346 -12.642 1.00 42.66 449 HIS A O 1
ATOM 3695 N N . SER A 1 450 ? 22.248 11.762 -14.204 1.00 41.84 450 SER A N 1
ATOM 3696 C CA . SER A 1 450 ? 23.336 11.085 -13.498 1.00 41.84 450 SER A CA 1
ATOM 3697 C C . SER A 1 450 ? 24.671 11.757 -13.813 1.00 41.84 450 SER A C 1
ATOM 3699 O O . SER A 1 450 ? 25.349 11.410 -14.779 1.00 41.84 450 SER A O 1
ATOM 3701 N N . SER A 1 451 ? 25.106 12.652 -12.931 1.00 35.53 451 SER A N 1
ATOM 3702 C CA . SER A 1 451 ? 26.468 13.204 -12.883 1.00 35.53 451 SER A CA 1
ATOM 3703 C C . SER A 1 451 ? 27.555 12.158 -12.553 1.00 35.53 451 SER A C 1
ATOM 3705 O O . SER A 1 451 ? 28.724 12.504 -12.408 1.00 35.53 451 SER A O 1
ATOM 3707 N N . ALA A 1 452 ? 27.194 10.871 -12.450 1.00 35.53 452 ALA A N 1
ATOM 3708 C CA . ALA A 1 452 ? 28.018 9.797 -11.894 1.00 35.53 452 ALA A CA 1
ATOM 3709 C C . ALA A 1 452 ? 28.211 8.575 -12.822 1.00 35.53 452 ALA A C 1
ATOM 3711 O O . ALA A 1 452 ? 28.292 7.448 -12.341 1.00 35.53 452 ALA A O 1
ATOM 3712 N N . GLY A 1 453 ? 28.293 8.765 -14.144 1.00 44.41 453 GLY A N 1
ATOM 3713 C CA . GLY A 1 453 ? 28.851 7.740 -15.046 1.00 44.41 453 GLY A CA 1
ATOM 3714 C C . GLY A 1 453 ? 28.113 6.392 -15.101 1.00 44.41 453 GLY A C 1
ATOM 3715 O O . GLY A 1 453 ? 28.727 5.381 -15.446 1.00 44.41 453 GLY A O 1
ATOM 3716 N N . VAL A 1 454 ? 26.818 6.348 -14.772 1.00 52.25 454 VAL A N 1
ATOM 3717 C CA . VAL A 1 454 ? 25.999 5.139 -14.936 1.00 52.25 454 VAL A CA 1
ATOM 3718 C C . VAL A 1 454 ? 25.704 4.965 -16.427 1.00 52.25 454 VAL A C 1
ATOM 3720 O O . VAL A 1 454 ? 25.024 5.791 -17.030 1.00 52.25 454 VAL A O 1
ATOM 3723 N N . SER A 1 455 ? 26.249 3.915 -17.044 1.00 64.38 455 SER A N 1
ATOM 3724 C CA . SER A 1 455 ? 25.944 3.574 -18.437 1.00 64.38 455 SER A CA 1
ATOM 3725 C C . SER A 1 455 ? 24.491 3.114 -18.557 1.00 64.38 455 SER A C 1
ATOM 3727 O O . SER A 1 455 ? 24.070 2.263 -17.772 1.00 64.38 455 SER A O 1
ATOM 3729 N N . GLY A 1 456 ? 23.753 3.620 -19.549 1.00 80.69 456 GLY A N 1
ATOM 3730 C CA . GLY A 1 456 ? 22.428 3.101 -19.891 1.00 80.69 456 GLY A CA 1
ATOM 3731 C C . GLY A 1 456 ? 22.442 1.636 -20.329 1.00 80.69 456 GLY A C 1
ATOM 3732 O O . GLY A 1 456 ? 23.504 1.014 -20.470 1.00 80.69 456 GLY A O 1
ATOM 3733 N N . ALA A 1 457 ? 21.252 1.087 -20.573 1.00 89.25 457 ALA A N 1
ATOM 3734 C CA . ALA A 1 457 ? 21.076 -0.336 -20.847 1.00 89.25 457 ALA A CA 1
ATOM 3735 C C . ALA A 1 457 ? 21.791 -0.827 -22.113 1.00 89.25 457 ALA A C 1
ATOM 3737 O O . ALA A 1 457 ? 22.007 -2.029 -22.255 1.00 89.25 457 ALA A O 1
ATOM 3738 N N . LEU A 1 458 ? 22.243 0.077 -22.998 1.00 91.25 458 LEU A N 1
ATOM 3739 C CA . LEU A 1 458 ? 23.024 -0.300 -24.177 1.00 91.25 458 LEU A CA 1
ATOM 3740 C C . LEU A 1 458 ? 24.261 -1.146 -23.819 1.00 91.25 458 LEU A C 1
ATOM 3742 O O . LEU A 1 458 ? 24.652 -2.032 -24.573 1.00 91.25 458 LEU A O 1
ATOM 3746 N N . ALA A 1 459 ? 24.851 -0.913 -22.642 1.00 88.50 459 ALA A N 1
ATOM 3747 C CA . ALA A 1 459 ? 26.013 -1.655 -22.159 1.00 88.50 459 ALA A CA 1
ATOM 3748 C C . ALA A 1 459 ? 25.737 -3.138 -21.841 1.00 88.50 459 ALA A C 1
ATOM 3750 O O . ALA A 1 459 ? 26.690 -3.895 -21.669 1.00 88.50 459 ALA A O 1
ATOM 3751 N N . PHE A 1 460 ? 24.472 -3.563 -21.750 1.00 91.06 460 PHE A N 1
ATOM 3752 C CA . PHE A 1 460 ? 24.123 -4.968 -21.521 1.00 91.06 460 PHE A CA 1
ATOM 3753 C C . PHE A 1 460 ? 24.223 -5.807 -22.801 1.00 91.06 460 PHE A C 1
ATOM 3755 O O . PHE A 1 460 ? 24.356 -7.026 -22.721 1.00 91.06 460 PHE A O 1
ATOM 3762 N N . PHE A 1 461 ? 24.167 -5.174 -23.975 1.00 93.81 461 PHE A N 1
ATOM 3763 C CA . PHE A 1 461 ? 24.019 -5.865 -25.252 1.00 93.81 461 PHE A CA 1
ATOM 3764 C C . PHE A 1 461 ? 25.362 -6.134 -25.951 1.00 93.81 461 PHE A C 1
ATOM 3766 O O . PHE A 1 461 ? 26.251 -5.278 -25.915 1.00 93.81 461 PHE A O 1
ATOM 3773 N N . PRO A 1 462 ? 25.513 -7.286 -26.639 1.00 93.75 462 PRO A N 1
ATOM 3774 C CA . PRO A 1 462 ? 26.665 -7.565 -27.483 1.00 93.75 462 PRO A CA 1
ATOM 3775 C C . PRO A 1 462 ? 26.822 -6.500 -28.575 1.00 93.75 462 PRO A C 1
ATOM 3777 O O . PRO A 1 462 ? 25.883 -6.290 -29.353 1.00 93.75 462 PRO A O 1
ATOM 3780 N N . PRO A 1 463 ? 27.993 -5.853 -28.691 1.00 93.06 463 PRO A N 1
ATOM 3781 C CA . PRO A 1 463 ? 28.261 -4.879 -29.744 1.00 93.06 463 PRO A CA 1
ATOM 3782 C C . PRO A 1 463 ? 27.981 -5.405 -31.142 1.00 93.06 463 PRO A C 1
ATOM 3784 O O . PRO A 1 463 ? 27.433 -4.687 -31.971 1.00 93.06 463 PRO A O 1
ATOM 3787 N N . GLU A 1 464 ? 28.302 -6.670 -31.392 1.00 94.50 464 GLU A N 1
ATOM 3788 C CA . GLU A 1 464 ? 28.144 -7.328 -32.685 1.00 94.50 464 GLU A CA 1
ATOM 3789 C C . GLU A 1 464 ? 26.686 -7.283 -33.152 1.00 94.50 464 GLU A C 1
ATOM 3791 O O . GLU A 1 464 ? 26.416 -6.872 -34.275 1.00 94.50 464 GLU A O 1
ATOM 3796 N N . LYS A 1 465 ? 25.740 -7.588 -32.258 1.00 95.06 465 LYS A N 1
ATOM 3797 C CA . LYS A 1 465 ? 24.296 -7.544 -32.532 1.00 95.06 465 LYS A CA 1
ATOM 3798 C C . LYS A 1 465 ? 23.794 -6.131 -32.829 1.00 95.06 465 LYS A C 1
ATOM 3800 O O . LYS A 1 465 ? 22.929 -5.938 -33.688 1.00 95.06 465 LYS A O 1
ATOM 3805 N N . VAL A 1 466 ? 24.337 -5.134 -32.131 1.00 95.06 466 VAL A N 1
ATOM 3806 C CA . VAL A 1 466 ? 24.004 -3.725 -32.378 1.00 95.06 466 VAL A CA 1
ATOM 3807 C C . VAL A 1 466 ? 24.531 -3.290 -33.743 1.00 95.06 466 VAL A C 1
ATOM 3809 O O . VAL A 1 466 ? 23.797 -2.676 -34.517 1.00 95.06 466 VAL A O 1
ATOM 3812 N N . TRP A 1 467 ? 25.768 -3.656 -34.082 1.00 95.25 467 TRP A N 1
ATOM 3813 C CA . TRP A 1 467 ? 26.373 -3.334 -35.374 1.00 95.25 467 TRP A CA 1
ATOM 3814 C C . TRP A 1 467 ? 25.690 -4.041 -36.537 1.00 95.25 467 TRP A C 1
ATOM 3816 O O . TRP A 1 467 ? 25.384 -3.377 -37.518 1.00 95.25 467 TRP A O 1
ATOM 3826 N N . GLU A 1 468 ? 25.338 -5.320 -36.407 1.00 95.62 468 GLU A N 1
ATOM 3827 C CA . GLU A 1 468 ? 24.532 -6.038 -37.403 1.00 95.62 468 GLU A CA 1
ATOM 3828 C C . GLU A 1 468 ? 23.214 -5.309 -37.699 1.00 95.62 468 GLU A C 1
ATOM 3830 O O . GLU A 1 468 ? 22.811 -5.168 -38.857 1.00 95.62 468 GLU A O 1
ATOM 3835 N N . TRP A 1 469 ? 22.552 -4.792 -36.658 1.00 95.38 469 TRP A N 1
ATOM 3836 C CA . TRP A 1 469 ? 21.343 -3.995 -36.830 1.00 95.38 469 TRP A CA 1
ATOM 3837 C C . TRP A 1 469 ? 21.630 -2.675 -37.554 1.00 95.38 469 TRP A C 1
ATOM 3839 O O . TRP A 1 469 ? 20.905 -2.345 -38.493 1.00 95.38 469 TRP A O 1
ATOM 3849 N N . VAL A 1 470 ? 22.676 -1.930 -37.186 1.00 95.19 470 VAL A N 1
ATOM 3850 C CA . VAL A 1 470 ? 23.028 -0.672 -37.871 1.00 95.19 470 VAL A CA 1
ATOM 3851 C C . VAL A 1 470 ? 23.402 -0.921 -39.336 1.00 95.19 470 VAL A C 1
ATOM 3853 O O . VAL A 1 470 ? 22.878 -0.247 -40.225 1.00 95.19 470 VAL A O 1
ATOM 3856 N N . ASP A 1 471 ? 24.246 -1.918 -39.594 1.00 95.88 471 ASP A N 1
ATOM 3857 C CA . ASP A 1 471 ? 24.801 -2.237 -40.911 1.00 95.88 471 ASP A CA 1
ATOM 3858 C C . ASP A 1 471 ? 23.730 -2.715 -41.902 1.00 95.88 471 ASP A C 1
ATOM 3860 O O . ASP A 1 471 ? 23.849 -2.486 -43.107 1.00 95.88 471 ASP A O 1
ATOM 3864 N N . ALA A 1 472 ? 22.631 -3.294 -41.409 1.00 94.94 472 ALA A N 1
ATOM 3865 C CA . ALA A 1 472 ? 21.497 -3.688 -42.241 1.00 94.94 472 ALA A CA 1
ATOM 3866 C C . ALA A 1 472 ? 20.741 -2.501 -42.887 1.00 94.94 472 ALA A C 1
ATOM 3868 O O . ALA A 1 472 ? 20.113 -2.684 -43.929 1.00 94.94 472 ALA A O 1
ATOM 3869 N N . ASP A 1 473 ? 20.793 -1.289 -42.316 1.00 94.06 473 ASP A N 1
ATOM 3870 C CA . ASP A 1 473 ? 20.301 -0.054 -42.959 1.00 94.06 473 ASP A CA 1
ATOM 3871 C C . ASP A 1 473 ? 21.085 1.164 -42.445 1.00 94.06 473 ASP A C 1
ATOM 3873 O O . ASP A 1 473 ? 20.566 2.011 -41.711 1.00 94.06 473 ASP A O 1
ATOM 3877 N N . ILE A 1 474 ? 22.356 1.262 -42.856 1.00 94.44 474 ILE A N 1
ATOM 3878 C CA . ILE A 1 474 ? 23.283 2.330 -42.433 1.00 94.44 474 ILE A CA 1
ATOM 3879 C C . ILE A 1 474 ? 22.655 3.714 -42.624 1.00 94.44 474 ILE A C 1
ATOM 3881 O O . ILE A 1 474 ? 22.786 4.589 -41.769 1.00 94.44 474 ILE A O 1
ATOM 3885 N N . LYS A 1 475 ? 21.930 3.923 -43.732 1.00 92.75 475 LYS A N 1
ATOM 3886 C CA . LYS A 1 475 ? 21.341 5.225 -44.066 1.00 92.75 475 LYS A CA 1
ATOM 3887 C C . LYS A 1 475 ? 20.326 5.683 -43.019 1.00 92.75 475 LYS A C 1
ATOM 3889 O O . LYS A 1 475 ? 20.239 6.884 -42.776 1.00 92.75 475 LYS A O 1
ATOM 3894 N N . LYS A 1 476 ? 19.554 4.765 -42.433 1.00 91.75 476 LYS A N 1
ATOM 3895 C CA . LYS A 1 476 ? 18.516 5.106 -41.449 1.00 91.75 476 LYS A CA 1
ATOM 3896 C C . LYS A 1 476 ? 18.937 4.878 -40.001 1.00 91.75 476 LYS A C 1
ATOM 3898 O O . LYS A 1 476 ? 18.340 5.489 -39.125 1.00 91.75 476 LYS A O 1
ATOM 3903 N N . ARG A 1 477 ? 19.924 4.014 -39.747 1.00 93.50 477 ARG A N 1
ATOM 3904 C CA . ARG A 1 477 ? 20.273 3.560 -38.391 1.00 93.50 477 ARG A CA 1
ATOM 3905 C C . ARG A 1 477 ? 21.570 4.151 -37.850 1.00 93.50 477 ARG A C 1
ATOM 3907 O O . ARG A 1 477 ? 21.673 4.309 -36.640 1.00 93.50 477 ARG A O 1
ATOM 3914 N N . ALA A 1 478 ? 22.528 4.531 -38.703 1.00 94.56 478 ALA A N 1
ATOM 3915 C CA . ALA A 1 478 ? 23.828 5.029 -38.238 1.00 94.56 478 ALA A CA 1
ATOM 3916 C C . ALA A 1 478 ? 23.728 6.377 -37.504 1.00 94.56 478 ALA A C 1
ATOM 3918 O O . ALA A 1 478 ? 24.293 6.539 -36.427 1.00 94.56 478 ALA A O 1
ATOM 3919 N N . TRP A 1 479 ? 22.981 7.344 -38.049 1.00 93.75 479 TRP A N 1
ATOM 3920 C CA . TRP A 1 479 ? 22.756 8.624 -37.362 1.00 93.75 479 TRP A CA 1
ATOM 3921 C C . TRP A 1 479 ? 21.919 8.432 -36.092 1.00 93.75 479 TRP A C 1
ATOM 3923 O O . TRP A 1 479 ? 22.171 9.063 -35.070 1.00 93.75 479 TRP A O 1
ATOM 3933 N N . TYR A 1 480 ? 20.958 7.508 -36.146 1.00 92.81 480 TYR A N 1
ATOM 3934 C CA . TYR A 1 480 ? 20.035 7.268 -35.051 1.00 92.81 480 TYR A CA 1
ATOM 3935 C C . TYR A 1 480 ? 20.732 6.608 -33.857 1.00 92.81 480 TYR A C 1
ATOM 3937 O O . TYR A 1 480 ? 20.536 7.059 -32.735 1.00 92.81 480 TYR A O 1
ATOM 3945 N N . VAL A 1 481 ? 21.621 5.629 -34.074 1.00 93.44 481 VAL A N 1
ATOM 3946 C CA . VAL A 1 481 ? 22.430 5.059 -32.982 1.00 93.44 481 VAL A CA 1
ATOM 3947 C C . VAL A 1 481 ? 23.342 6.115 -32.346 1.00 93.44 481 VAL A C 1
ATOM 3949 O O . VAL A 1 481 ? 23.459 6.156 -31.124 1.00 93.44 481 VAL A O 1
ATOM 3952 N N . ALA A 1 482 ? 23.906 7.039 -33.137 1.00 93.06 482 ALA A N 1
ATOM 3953 C CA . ALA A 1 482 ? 24.729 8.145 -32.629 1.00 93.06 482 ALA A CA 1
ATOM 3954 C C . ALA A 1 482 ? 23.974 9.037 -31.625 1.00 93.06 482 ALA A C 1
ATOM 3956 O O . ALA A 1 482 ? 24.562 9.545 -30.667 1.00 93.06 482 ALA A O 1
ATOM 3957 N N . TYR A 1 483 ? 22.660 9.172 -31.806 1.00 89.00 483 TYR A N 1
ATOM 3958 C CA . TYR A 1 483 ? 21.810 9.952 -30.918 1.00 89.00 483 TYR A CA 1
ATOM 3959 C C . TYR A 1 483 ? 21.676 9.338 -29.512 1.00 89.00 483 TYR A C 1
ATOM 3961 O O . TYR A 1 483 ? 21.479 10.073 -28.547 1.00 89.00 483 TYR A O 1
ATOM 3969 N N . PHE A 1 484 ? 21.749 8.010 -29.366 1.00 89.06 484 PHE A N 1
ATOM 3970 C CA . PHE A 1 484 ? 21.399 7.337 -28.105 1.00 89.06 484 PHE A CA 1
ATOM 3971 C C . PHE A 1 484 ? 22.475 6.443 -27.502 1.00 89.06 484 PHE A C 1
ATOM 3973 O O . PHE A 1 484 ? 22.256 5.853 -26.445 1.00 89.06 484 PHE A O 1
ATOM 3980 N N . VAL A 1 485 ? 23.655 6.353 -28.112 1.00 90.94 485 VAL A N 1
ATOM 3981 C CA . VAL A 1 485 ? 24.800 5.765 -27.413 1.00 90.94 485 VAL A CA 1
ATOM 3982 C C . VAL A 1 485 ? 25.150 6.572 -26.157 1.00 90.94 485 VAL A C 1
ATOM 3984 O O . VAL A 1 485 ? 24.994 7.798 -26.148 1.00 90.94 485 VAL A O 1
ATOM 3987 N N . PRO A 1 486 ? 25.684 5.927 -25.102 1.00 87.06 486 PRO A N 1
ATOM 3988 C CA . PRO A 1 486 ? 26.302 6.644 -23.998 1.00 87.06 486 PRO A CA 1
ATOM 3989 C C . PRO A 1 486 ? 27.349 7.635 -24.523 1.00 87.06 486 PRO A C 1
ATOM 3991 O O . PRO A 1 486 ? 28.332 7.244 -25.149 1.00 87.06 486 PRO A O 1
ATOM 3994 N N . LYS A 1 487 ? 27.133 8.926 -24.258 1.00 81.31 487 LYS A N 1
ATOM 3995 C CA . LYS A 1 487 ? 27.927 10.055 -24.783 1.00 81.31 487 LYS A CA 1
ATOM 3996 C C . LYS A 1 487 ? 29.311 10.239 -24.142 1.00 81.31 487 LYS A C 1
ATOM 3998 O O . LYS A 1 487 ? 30.027 11.177 -24.482 1.00 81.31 487 LYS A O 1
ATOM 4003 N N . ILE A 1 488 ? 29.675 9.387 -23.183 1.00 83.44 488 ILE A N 1
ATOM 4004 C CA . ILE A 1 488 ? 30.935 9.479 -22.438 1.00 83.44 488 ILE A CA 1
ATOM 4005 C C . ILE A 1 488 ? 32.045 8.805 -23.244 1.00 83.44 488 ILE A C 1
ATOM 4007 O O . ILE A 1 488 ? 31.950 7.623 -23.577 1.00 83.44 488 ILE A O 1
ATOM 4011 N N . LEU A 1 489 ? 33.121 9.546 -23.505 1.00 88.06 489 LEU A N 1
ATOM 4012 C CA . LEU A 1 489 ? 34.346 9.013 -24.090 1.00 88.06 489 LEU A CA 1
ATOM 4013 C C . LEU A 1 489 ? 35.295 8.553 -22.983 1.00 88.06 489 LEU A C 1
ATOM 4015 O O . LEU A 1 489 ? 35.677 9.331 -22.113 1.00 88.06 489 LEU A O 1
ATOM 4019 N N . PHE A 1 490 ? 35.687 7.282 -23.020 1.00 88.69 490 PHE A N 1
ATOM 4020 C CA . PHE A 1 490 ? 36.643 6.705 -22.078 1.00 88.69 490 PHE A CA 1
ATOM 4021 C C . PHE A 1 490 ? 37.512 5.632 -22.743 1.00 88.69 490 PHE A C 1
ATOM 4023 O O . PHE A 1 490 ? 37.175 5.097 -23.802 1.00 88.69 490 PHE A O 1
ATOM 4030 N N . ARG A 1 491 ? 38.632 5.300 -22.095 1.00 86.06 491 ARG A N 1
ATOM 4031 C CA . ARG A 1 491 ? 39.462 4.131 -22.410 1.00 86.06 491 ARG A CA 1
ATOM 4032 C C . ARG A 1 491 ? 39.517 3.249 -21.169 1.00 86.06 491 ARG A C 1
ATOM 4034 O O . ARG A 1 491 ? 40.123 3.624 -20.172 1.00 86.06 491 ARG A O 1
ATOM 4041 N N . GLN A 1 492 ? 38.849 2.102 -21.212 1.00 85.12 492 GLN A N 1
ATOM 4042 C CA . GLN A 1 492 ? 38.873 1.122 -20.131 1.00 85.12 492 GLN A CA 1
ATOM 4043 C C . GLN A 1 492 ? 38.942 -0.275 -20.743 1.00 85.12 492 GLN A C 1
ATOM 4045 O O . GLN A 1 492 ? 38.120 -0.624 -21.588 1.00 85.12 492 GLN A O 1
ATOM 4050 N N . GLU A 1 493 ? 39.919 -1.068 -20.312 1.00 81.19 493 GLU A N 1
ATOM 4051 C CA . GLU A 1 493 ? 40.071 -2.446 -20.770 1.00 81.19 493 GLU A CA 1
ATOM 4052 C C . GLU A 1 493 ? 38.821 -3.275 -20.429 1.00 81.19 493 GLU A C 1
ATOM 4054 O O . GLU A 1 493 ? 38.244 -3.142 -19.347 1.00 81.19 493 GLU A O 1
ATOM 4059 N N . GLY A 1 494 ? 38.370 -4.096 -21.380 1.00 80.31 494 GLY A N 1
ATOM 4060 C CA . GLY A 1 494 ? 37.182 -4.941 -21.224 1.00 80.31 494 GLY A CA 1
ATOM 4061 C C . GLY A 1 494 ? 35.835 -4.211 -21.303 1.00 80.31 494 GLY A C 1
ATOM 4062 O O . GLY A 1 494 ? 34.806 -4.845 -21.086 1.00 80.31 494 GLY A O 1
ATOM 4063 N N . LYS A 1 495 ? 35.805 -2.907 -21.619 1.00 84.69 495 LYS A N 1
ATOM 4064 C CA . LYS A 1 495 ? 34.562 -2.148 -21.827 1.00 84.69 495 LYS A CA 1
ATOM 4065 C C . LYS A 1 495 ? 34.538 -1.436 -23.173 1.00 84.69 495 LYS A C 1
ATOM 4067 O O . LYS A 1 495 ? 35.534 -0.874 -23.620 1.00 84.69 495 LYS A O 1
ATOM 4072 N N . VAL A 1 496 ? 33.359 -1.410 -23.784 1.00 88.00 496 VAL A N 1
ATOM 4073 C CA . VAL A 1 496 ? 33.133 -0.780 -25.087 1.00 88.00 496 VAL A CA 1
ATOM 4074 C C . VAL A 1 496 ? 32.810 0.696 -24.901 1.00 88.00 496 VAL A C 1
ATOM 4076 O O . VAL A 1 496 ? 31.843 1.057 -24.230 1.00 88.00 496 VAL A O 1
ATOM 4079 N N . CYS A 1 497 ? 33.609 1.554 -25.528 1.00 91.12 497 CYS A N 1
ATOM 4080 C CA . CYS A 1 497 ? 33.353 2.986 -25.598 1.00 91.12 497 CYS A CA 1
ATOM 4081 C C . CYS A 1 497 ? 32.434 3.281 -26.793 1.00 91.12 497 CYS A C 1
ATOM 4083 O O . CYS A 1 497 ? 32.902 3.587 -27.888 1.00 91.12 497 CYS A O 1
ATOM 4085 N N . TRP A 1 498 ? 31.119 3.155 -26.596 1.00 92.06 498 TRP A N 1
ATOM 4086 C CA . TRP A 1 498 ? 30.120 3.266 -27.669 1.00 92.06 498 TRP A CA 1
ATOM 4087 C C . TRP A 1 498 ? 30.224 4.562 -28.484 1.00 92.06 498 TRP A C 1
ATOM 4089 O O . TRP A 1 498 ? 30.222 4.506 -29.711 1.00 92.06 498 TRP A O 1
ATOM 4099 N N . ALA A 1 499 ? 30.389 5.707 -27.814 1.00 91.69 499 ALA A N 1
ATOM 4100 C CA . ALA A 1 499 ? 30.629 7.005 -28.446 1.00 91.69 499 ALA A CA 1
ATOM 4101 C C . ALA A 1 499 ? 31.797 6.965 -29.447 1.00 91.69 499 ALA A C 1
ATOM 4103 O O . ALA A 1 499 ? 31.669 7.409 -30.589 1.00 91.69 499 ALA A O 1
ATOM 4104 N N . ARG A 1 500 ? 32.930 6.385 -29.033 1.00 94.19 500 ARG A N 1
ATOM 4105 C CA . ARG A 1 500 ? 34.117 6.243 -29.880 1.00 94.19 500 ARG A CA 1
ATOM 4106 C C . ARG A 1 500 ? 33.859 5.286 -31.040 1.00 94.19 500 ARG A C 1
ATOM 4108 O O . ARG A 1 500 ? 34.210 5.609 -32.169 1.00 94.19 500 ARG A O 1
ATOM 4115 N N . GLU A 1 501 ? 33.264 4.125 -30.776 1.00 95.12 501 GLU A N 1
ATOM 4116 C CA . GLU A 1 501 ? 33.061 3.088 -31.795 1.00 95.12 501 GLU A CA 1
ATOM 4117 C C . GLU A 1 501 ? 32.086 3.528 -32.897 1.00 95.12 501 GLU A C 1
ATOM 4119 O O . GLU A 1 501 ? 32.343 3.270 -34.074 1.00 95.12 501 GLU A O 1
ATOM 4124 N N . VAL A 1 502 ? 31.020 4.265 -32.555 1.00 95.94 502 VAL A N 1
ATOM 4125 C CA . VAL A 1 502 ? 30.109 4.855 -33.554 1.00 95.94 502 VAL A CA 1
ATOM 4126 C C . VAL A 1 502 ? 30.848 5.843 -34.454 1.00 95.94 502 VAL A C 1
ATOM 4128 O O . VAL A 1 502 ? 30.724 5.772 -35.677 1.00 95.94 502 VAL A O 1
ATOM 4131 N N . LEU A 1 503 ? 31.650 6.738 -33.872 1.00 96.50 503 LEU A N 1
ATOM 4132 C CA . LEU A 1 503 ? 32.446 7.707 -34.629 1.00 96.50 503 LEU A CA 1
ATOM 4133 C C . LEU A 1 503 ? 33.518 7.022 -35.486 1.00 96.50 503 LEU A C 1
ATOM 4135 O O . LEU A 1 503 ? 33.723 7.399 -36.636 1.00 96.50 503 LEU A O 1
ATOM 4139 N N . ALA A 1 504 ? 34.174 5.987 -34.965 1.00 96.44 504 ALA A N 1
ATOM 4140 C CA . ALA A 1 504 ? 35.180 5.237 -35.707 1.00 96.44 504 ALA A CA 1
ATOM 4141 C C . ALA A 1 504 ? 34.582 4.550 -36.945 1.00 96.44 504 ALA A C 1
ATOM 4143 O O . ALA A 1 504 ? 35.191 4.600 -38.016 1.00 96.44 504 ALA A O 1
ATOM 4144 N N . LYS A 1 505 ? 33.390 3.949 -36.808 1.00 96.31 505 LYS A N 1
ATOM 4145 C CA . LYS A 1 505 ? 32.700 3.206 -37.875 1.00 96.31 505 LYS A CA 1
ATOM 4146 C C . LYS A 1 505 ? 31.969 4.096 -38.883 1.00 96.31 505 LYS A C 1
ATOM 4148 O O . LYS A 1 505 ? 32.013 3.796 -40.071 1.00 96.31 505 LYS A O 1
ATOM 4153 N N . TYR A 1 506 ? 31.295 5.152 -38.423 1.00 97.31 506 TYR A N 1
ATOM 4154 C CA . TYR A 1 506 ? 30.352 5.928 -39.244 1.00 97.31 506 TYR A CA 1
ATOM 4155 C C . TYR A 1 506 ? 30.573 7.450 -39.185 1.00 97.31 506 TYR A C 1
ATOM 4157 O O . TYR A 1 506 ? 29.768 8.216 -39.716 1.00 97.31 506 TYR A O 1
ATOM 4165 N N . GLY A 1 507 ? 31.636 7.915 -38.521 1.00 95.31 507 GLY A N 1
ATOM 4166 C CA . GLY A 1 507 ? 31.927 9.340 -38.331 1.00 95.31 507 GLY A CA 1
ATOM 4167 C C . GLY A 1 507 ? 32.443 10.062 -39.577 1.00 95.31 507 GLY A C 1
ATOM 4168 O O . GLY A 1 507 ? 32.638 11.274 -39.534 1.00 95.31 507 GLY A O 1
ATOM 4169 N N . ASP A 1 508 ? 32.633 9.374 -40.701 1.00 96.12 508 ASP A N 1
ATOM 4170 C CA . ASP A 1 508 ? 32.823 10.000 -42.013 1.00 96.12 508 ASP A CA 1
ATOM 4171 C C . ASP A 1 508 ? 31.544 10.727 -42.473 1.00 96.12 508 ASP A C 1
ATOM 4173 O O . ASP A 1 508 ? 31.607 11.778 -43.126 1.00 96.12 508 ASP A O 1
ATOM 4177 N N . ARG A 1 509 ? 30.377 10.236 -42.042 1.00 96.81 509 ARG A N 1
ATOM 4178 C CA . ARG A 1 509 ? 29.076 10.827 -42.345 1.00 96.81 509 ARG A CA 1
ATOM 4179 C C . ARG A 1 509 ? 28.777 12.051 -41.484 1.00 96.81 509 ARG A C 1
ATOM 4181 O O . ARG A 1 509 ? 28.943 12.058 -40.267 1.00 96.81 509 ARG A O 1
ATOM 4188 N N . ASP A 1 510 ? 28.287 13.095 -42.142 1.00 96.00 510 ASP A N 1
ATOM 4189 C CA . ASP A 1 510 ? 27.939 14.366 -41.502 1.00 96.00 510 ASP A CA 1
ATOM 4190 C C . ASP A 1 510 ? 26.737 14.257 -40.549 1.00 96.00 510 ASP A C 1
ATOM 4192 O O . ASP A 1 510 ? 26.750 14.859 -39.479 1.00 96.00 510 ASP A O 1
ATOM 4196 N N . ASP A 1 511 ? 25.731 13.451 -40.900 1.00 96.25 511 ASP A N 1
ATOM 4197 C CA . ASP A 1 511 ? 24.558 13.221 -40.052 1.00 96.25 511 ASP A CA 1
ATOM 4198 C C . ASP A 1 511 ? 24.936 12.539 -38.729 1.00 96.25 511 ASP A C 1
ATOM 4200 O O . ASP A 1 511 ? 24.548 13.010 -37.667 1.00 96.25 511 ASP A O 1
ATOM 4204 N N . VAL A 1 512 ? 25.783 11.508 -38.764 1.00 96.69 512 VAL A N 1
ATOM 4205 C CA . VAL A 1 512 ? 26.290 10.828 -37.559 1.00 96.69 512 VAL A CA 1
ATOM 4206 C C . VAL A 1 512 ? 27.036 11.791 -36.636 1.00 96.69 512 VAL A C 1
ATOM 4208 O O . VAL A 1 512 ? 26.768 11.818 -35.436 1.00 96.69 512 VAL A O 1
ATOM 4211 N N . ARG A 1 513 ? 27.960 12.601 -37.175 1.00 95.88 513 ARG A N 1
ATOM 4212 C CA . ARG A 1 513 ? 28.731 13.560 -36.365 1.00 95.88 513 ARG A CA 1
ATOM 4213 C C . ARG A 1 513 ? 27.835 14.606 -35.703 1.00 95.88 513 ARG A C 1
ATOM 4215 O O . ARG A 1 513 ? 28.026 14.902 -34.522 1.00 95.88 513 ARG A O 1
ATOM 4222 N N . LYS A 1 514 ? 26.849 15.132 -36.436 1.00 94.75 514 LYS A N 1
ATOM 4223 C CA . LYS A 1 514 ? 25.879 16.107 -35.917 1.00 94.75 514 LYS A CA 1
ATOM 4224 C C . LYS A 1 514 ? 25.039 15.530 -34.786 1.00 94.75 514 LYS A C 1
ATOM 4226 O O . LYS A 1 514 ? 24.953 16.153 -33.735 1.00 94.75 514 LYS A O 1
ATOM 4231 N N . GLU A 1 515 ? 24.489 14.335 -34.971 1.00 94.38 515 GLU A N 1
ATOM 4232 C CA . GLU A 1 515 ? 23.635 13.689 -33.967 1.00 94.38 515 GLU A CA 1
ATOM 4233 C C . GLU A 1 515 ? 24.425 13.281 -32.720 1.00 94.38 515 GLU A C 1
ATOM 4235 O O . GLU A 1 515 ? 23.960 13.476 -31.597 1.00 94.38 515 GLU A O 1
ATOM 4240 N N . MET A 1 516 ? 25.668 12.820 -32.894 1.00 93.50 516 MET A N 1
ATOM 4241 C CA . MET A 1 516 ? 26.585 12.592 -31.775 1.00 93.50 516 MET A CA 1
ATOM 4242 C C . MET A 1 516 ? 26.893 13.897 -31.019 1.00 93.50 516 MET A C 1
ATOM 4244 O O . MET A 1 516 ? 26.943 13.910 -29.788 1.00 93.50 516 MET A O 1
ATOM 4248 N N . GLY A 1 517 ? 27.057 15.011 -31.742 1.00 91.94 517 GLY A N 1
ATOM 4249 C CA . GLY A 1 517 ? 27.202 16.346 -31.156 1.00 91.94 517 GLY A CA 1
ATOM 4250 C C . GLY A 1 517 ? 25.967 16.770 -30.354 1.00 91.94 517 GLY A C 1
ATOM 4251 O O . GLY A 1 517 ? 26.092 17.188 -29.204 1.00 91.94 517 GLY A O 1
ATOM 4252 N N . SER A 1 518 ? 24.766 16.601 -30.911 1.00 89.88 518 SER A N 1
ATOM 4253 C CA . SER A 1 518 ? 23.499 16.881 -30.221 1.00 89.88 518 SER A CA 1
ATOM 4254 C C . SER A 1 518 ? 23.329 16.046 -28.948 1.00 89.88 518 SER A C 1
ATOM 4256 O O . SER A 1 518 ? 23.001 16.590 -27.891 1.00 89.88 518 SER A O 1
ATOM 4258 N N . ASN A 1 519 ? 23.620 14.745 -29.011 1.00 88.44 519 ASN A N 1
ATOM 4259 C CA . ASN A 1 519 ? 23.605 13.861 -27.846 1.00 88.44 519 ASN A CA 1
ATOM 4260 C C . ASN A 1 519 ? 24.603 14.328 -26.766 1.00 88.44 519 ASN A C 1
ATOM 4262 O O . ASN A 1 519 ? 24.253 14.427 -25.589 1.00 88.44 519 ASN A O 1
ATOM 4266 N N . PHE A 1 520 ? 25.823 14.713 -27.158 1.00 88.31 520 PHE A N 1
ATOM 4267 C CA . PHE A 1 520 ? 26.853 15.205 -26.235 1.00 88.31 520 PHE A CA 1
ATOM 4268 C C . PHE A 1 520 ? 26.422 16.440 -25.424 1.00 88.31 520 PHE A C 1
ATOM 4270 O O . PHE A 1 520 ? 26.814 16.561 -24.259 1.00 88.31 520 PHE A O 1
ATOM 4277 N N . TYR A 1 521 ? 25.613 17.331 -26.004 1.00 85.88 521 TYR A N 1
ATOM 4278 C CA . TYR A 1 521 ? 25.092 18.530 -25.331 1.00 85.88 521 TYR A CA 1
ATOM 4279 C C . TYR A 1 521 ? 23.818 18.297 -24.504 1.00 85.88 521 TYR A C 1
ATOM 4281 O O . TYR A 1 521 ? 23.400 19.190 -23.773 1.00 85.88 521 TYR A O 1
ATOM 4289 N N . THR A 1 522 ? 23.193 17.121 -24.586 1.00 80.94 522 THR A N 1
ATOM 4290 C CA . THR A 1 522 ? 21.923 16.849 -23.895 1.00 80.94 522 THR A CA 1
ATOM 4291 C C . THR A 1 522 ? 22.175 16.442 -22.437 1.00 80.94 522 THR A C 1
ATOM 4293 O O . THR A 1 522 ? 22.400 15.262 -22.168 1.00 80.94 522 THR A O 1
ATOM 4296 N N . GLU A 1 523 ? 22.225 17.390 -21.492 1.00 78.25 523 GLU A N 1
ATOM 4297 C CA . GLU A 1 523 ? 22.528 17.141 -20.067 1.00 78.25 523 GLU A CA 1
ATOM 4298 C C . GLU A 1 523 ? 22.008 18.226 -19.111 1.00 78.25 523 GLU A C 1
ATOM 4300 O O . GLU A 1 523 ? 21.731 19.345 -19.535 1.00 78.25 523 GLU A O 1
ATOM 4305 N N . GLY A 1 524 ? 21.945 17.909 -17.812 1.00 76.88 524 GLY A N 1
ATOM 4306 C CA . GLY A 1 524 ? 21.745 18.890 -16.740 1.00 76.88 524 GLY A CA 1
ATOM 4307 C C . GLY A 1 524 ? 23.041 19.206 -15.984 1.00 76.88 524 GLY A C 1
ATOM 4308 O O . GLY A 1 524 ? 23.867 18.321 -15.760 1.00 76.88 524 GLY A O 1
ATOM 4309 N N . TRP A 1 525 ? 23.213 20.457 -15.551 1.00 82.31 525 TRP A N 1
ATOM 4310 C CA . TRP A 1 525 ? 24.322 20.889 -14.693 1.00 82.31 525 TRP A CA 1
ATOM 4311 C C . TRP A 1 525 ? 23.861 21.942 -13.677 1.00 82.31 525 TRP A C 1
ATOM 4313 O O . TRP A 1 525 ? 22.798 22.545 -13.821 1.00 82.31 525 TRP A O 1
ATOM 4323 N N . SER A 1 526 ? 24.684 22.173 -12.653 1.00 80.75 526 SER A N 1
ATOM 4324 C CA . SER A 1 526 ? 24.477 23.205 -11.632 1.00 80.75 526 SER A CA 1
ATOM 4325 C C . SER A 1 526 ? 25.745 24.038 -11.472 1.00 80.75 526 SER A C 1
ATOM 4327 O O . SER A 1 526 ? 26.838 23.480 -11.406 1.00 80.75 526 SER A O 1
ATOM 4329 N N . GLY A 1 527 ? 25.598 25.359 -11.355 1.00 86.25 527 GLY A N 1
ATOM 4330 C CA . GLY A 1 527 ? 26.716 26.304 -11.260 1.00 86.25 527 GLY A CA 1
ATOM 4331 C C . GLY A 1 527 ? 27.018 27.017 -12.586 1.00 86.25 527 GLY A C 1
ATOM 4332 O O . GLY A 1 527 ? 26.198 26.951 -13.506 1.00 86.25 527 GLY A O 1
ATOM 4333 N N . PRO A 1 528 ? 28.162 27.721 -12.682 1.00 90.12 528 PRO A N 1
ATOM 4334 C CA . PRO A 1 528 ? 28.546 28.451 -13.889 1.00 90.12 528 PRO A CA 1
ATOM 4335 C C . PRO A 1 528 ? 28.672 27.512 -15.098 1.00 90.12 528 PRO A C 1
ATOM 4337 O O . PRO A 1 528 ? 29.448 26.552 -15.084 1.00 90.12 528 PRO A O 1
ATOM 4340 N N . ALA A 1 529 ? 27.916 27.799 -16.156 1.00 90.94 529 ALA A N 1
ATOM 4341 C CA . ALA A 1 529 ? 27.952 27.068 -17.416 1.00 90.94 529 ALA A CA 1
ATOM 4342 C C . ALA A 1 529 ? 29.334 27.153 -18.083 1.00 90.94 529 ALA A C 1
ATOM 4344 O O . ALA A 1 529 ? 29.800 26.170 -18.660 1.00 90.94 529 ALA A O 1
ATOM 4345 N N . SER A 1 530 ? 30.038 28.283 -17.948 1.00 92.38 530 SER A N 1
ATOM 4346 C CA . SER A 1 530 ? 31.393 28.441 -18.484 1.00 92.38 530 SER A CA 1
ATOM 4347 C C . SER A 1 530 ? 32.389 27.463 -17.853 1.00 92.38 530 SER A C 1
ATOM 4349 O O . SER A 1 530 ? 33.218 26.888 -18.561 1.00 92.38 530 SER A O 1
ATOM 4351 N N . GLN A 1 531 ? 32.283 27.214 -16.543 1.00 92.38 531 GLN A N 1
ATOM 4352 C CA . GLN A 1 531 ? 33.114 26.232 -15.839 1.00 92.38 531 GLN A CA 1
ATOM 4353 C C . GLN A 1 531 ? 32.765 24.801 -16.256 1.00 92.38 531 GLN A C 1
ATOM 4355 O O . GLN A 1 531 ? 33.665 23.996 -16.493 1.00 92.38 531 GLN A O 1
ATOM 4360 N N . HIS A 1 532 ? 31.473 24.497 -16.396 1.00 91.56 532 HIS A N 1
ATOM 4361 C CA . HIS A 1 532 ? 30.999 23.200 -16.883 1.00 91.56 532 HIS A CA 1
ATOM 4362 C C . HIS A 1 532 ? 31.544 22.883 -18.286 1.00 91.56 532 HIS A C 1
ATOM 4364 O O . HIS A 1 532 ? 32.156 21.835 -18.504 1.00 91.56 532 HIS A O 1
ATOM 4370 N N . TYR A 1 533 ? 31.417 23.816 -19.235 1.00 93.12 533 TYR A N 1
ATOM 4371 C CA . TYR A 1 533 ? 31.936 23.624 -20.592 1.00 93.12 533 TYR A CA 1
ATOM 4372 C C . TYR A 1 533 ? 33.465 23.577 -20.653 1.00 93.12 533 TYR A C 1
ATOM 4374 O O . TYR A 1 533 ? 34.011 22.808 -21.447 1.00 93.12 533 TYR A O 1
ATOM 4382 N N . GLN A 1 534 ? 34.161 24.327 -19.793 1.00 93.88 534 GLN A N 1
ATOM 4383 C CA . GLN A 1 534 ? 35.618 24.256 -19.670 1.00 93.88 534 GLN A CA 1
ATOM 4384 C C . GLN A 1 534 ? 36.077 22.848 -19.256 1.00 93.88 534 GLN A C 1
ATOM 4386 O O . GLN A 1 534 ? 36.947 22.273 -19.909 1.00 93.88 534 GLN A O 1
ATOM 4391 N N . GLN A 1 535 ? 35.444 22.254 -18.239 1.00 91.19 535 GLN A N 1
ATOM 4392 C CA . GLN A 1 535 ? 35.748 20.885 -17.805 1.00 91.19 535 GLN A CA 1
ATOM 4393 C C . GLN A 1 535 ? 35.496 19.863 -18.920 1.00 9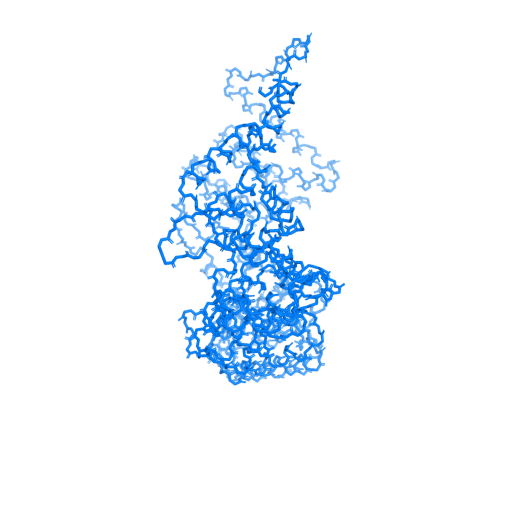1.19 535 GLN A C 1
ATOM 4395 O O . GLN A 1 535 ? 36.314 18.969 -19.145 1.00 91.19 535 GLN A O 1
ATOM 4400 N N . LYS A 1 536 ? 34.395 20.007 -19.669 1.00 90.88 536 LYS A N 1
ATOM 4401 C CA . LYS A 1 536 ? 34.112 19.133 -20.820 1.00 90.88 536 LYS A CA 1
ATOM 4402 C C . LYS A 1 536 ? 35.161 19.273 -21.919 1.00 90.88 536 LYS A C 1
ATOM 4404 O O . LYS A 1 536 ? 35.595 18.263 -22.470 1.00 90.88 536 LYS A O 1
ATOM 4409 N N . LYS A 1 537 ? 35.606 20.497 -22.221 1.00 94.19 537 LYS A N 1
ATOM 4410 C CA . LYS A 1 537 ? 36.680 20.729 -23.196 1.00 94.19 537 LYS A CA 1
ATOM 4411 C C . LYS A 1 537 ? 37.969 20.030 -22.764 1.00 94.19 537 LYS A C 1
ATOM 4413 O O . LYS A 1 537 ? 38.580 19.345 -23.579 1.00 94.19 537 LYS A O 1
ATOM 4418 N N . GLU A 1 538 ? 38.363 20.161 -21.500 1.00 93.81 538 GLU A N 1
ATOM 4419 C CA . GLU A 1 538 ? 39.568 19.516 -20.958 1.00 93.81 538 GLU A CA 1
ATOM 4420 C C . GLU A 1 538 ? 39.516 17.987 -21.091 1.00 93.81 538 GLU A C 1
ATOM 4422 O O . GLU A 1 538 ? 40.500 17.372 -21.506 1.00 93.81 538 GLU A O 1
ATOM 4427 N N . GLN A 1 539 ? 38.352 17.377 -20.843 1.00 91.25 539 GLN A N 1
ATOM 4428 C CA . GLN A 1 539 ? 38.145 15.941 -21.059 1.00 91.25 539 GLN A CA 1
ATOM 4429 C C . GLN A 1 539 ? 38.322 15.538 -22.531 1.00 91.25 539 GLN A C 1
ATOM 4431 O O . GLN A 1 539 ? 38.993 14.544 -22.812 1.00 91.25 539 GLN A O 1
ATOM 4436 N N . LEU A 1 540 ? 37.765 16.306 -23.477 1.00 93.88 540 LEU A N 1
ATOM 4437 C CA . LEU A 1 540 ? 37.919 16.022 -24.910 1.00 93.88 540 LEU A CA 1
ATOM 4438 C C . LEU A 1 540 ? 39.368 16.187 -25.381 1.00 93.88 540 LEU A C 1
ATOM 4440 O O . LEU A 1 540 ? 39.857 15.344 -26.133 1.00 93.88 540 LEU A O 1
ATOM 4444 N N . VAL A 1 541 ? 40.065 17.232 -24.921 1.00 94.81 541 VAL A N 1
ATOM 4445 C CA . VAL A 1 541 ? 41.484 17.464 -25.239 1.00 94.81 541 VAL A CA 1
ATOM 4446 C C . VAL A 1 541 ? 42.336 16.303 -24.733 1.00 94.81 541 VAL A C 1
ATOM 4448 O O . VAL A 1 541 ? 43.082 15.720 -25.516 1.00 94.81 541 VAL A O 1
ATOM 4451 N N . SER A 1 542 ? 42.166 15.907 -23.468 1.00 92.69 542 SER A N 1
ATOM 4452 C CA . SER A 1 542 ? 42.896 14.774 -22.887 1.00 92.69 542 SER A CA 1
ATOM 4453 C C . SER A 1 542 ? 42.606 13.460 -23.623 1.00 92.69 542 SER A C 1
ATOM 4455 O O . SER A 1 542 ? 43.521 12.691 -23.917 1.00 92.69 542 SER A O 1
ATOM 4457 N N . PHE A 1 543 ? 41.348 13.206 -23.995 1.00 93.50 543 PHE A N 1
ATOM 4458 C CA . PHE A 1 543 ? 40.993 12.013 -24.765 1.00 93.50 543 PHE A CA 1
ATOM 4459 C C . PHE A 1 543 ? 41.639 12.005 -26.164 1.00 93.50 543 PHE A C 1
ATOM 4461 O O . PHE A 1 543 ? 42.077 10.950 -26.637 1.00 93.50 543 PHE A O 1
ATOM 4468 N N . LYS A 1 544 ? 41.730 13.177 -26.811 1.00 94.12 544 LYS A N 1
ATOM 4469 C CA . LYS A 1 544 ? 42.300 13.354 -28.155 1.00 94.12 544 LYS A CA 1
ATOM 4470 C C . LYS A 1 544 ? 43.789 13.008 -28.227 1.00 94.12 544 LYS A C 1
ATOM 4472 O O . LYS A 1 544 ? 44.211 12.456 -29.239 1.00 94.12 544 LYS A O 1
ATOM 4477 N N . GLU A 1 545 ? 44.572 13.290 -27.182 1.00 92.19 545 GLU A N 1
ATOM 4478 C CA . GLU A 1 545 ? 46.036 13.079 -27.159 1.00 92.19 545 GLU A CA 1
ATOM 4479 C C . GLU A 1 545 ? 46.460 11.645 -27.510 1.00 92.19 545 GLU A C 1
ATOM 4481 O O . GLU A 1 545 ? 47.535 11.428 -28.063 1.00 92.19 545 GLU A O 1
ATOM 4486 N N . SER A 1 546 ? 45.602 10.671 -27.204 1.00 89.12 546 SER A N 1
ATOM 4487 C CA . SER A 1 546 ? 45.844 9.239 -27.409 1.00 89.12 546 SER A CA 1
ATOM 4488 C C . SER A 1 546 ? 44.941 8.608 -28.473 1.00 89.12 546 SER A C 1
ATOM 4490 O O . SER A 1 546 ? 44.875 7.383 -28.570 1.00 89.12 546 SER A O 1
ATOM 4492 N N . GLU A 1 547 ? 44.195 9.408 -29.243 1.00 94.50 547 GLU A N 1
ATOM 4493 C CA . GLU A 1 547 ? 43.320 8.890 -30.296 1.00 94.50 547 GLU A CA 1
ATOM 4494 C C . GLU A 1 547 ? 44.052 8.776 -31.632 1.00 94.50 547 GLU A C 1
ATOM 4496 O O . GLU A 1 547 ? 44.779 9.676 -32.042 1.00 94.50 547 GLU A O 1
ATOM 4501 N N . GLU A 1 548 ? 43.812 7.677 -32.344 1.00 93.81 548 GLU A N 1
ATOM 4502 C CA . GLU A 1 548 ? 44.442 7.389 -33.634 1.00 93.81 548 GLU A CA 1
ATOM 4503 C C . GLU A 1 548 ? 43.440 7.441 -34.788 1.00 93.81 548 GLU A C 1
ATOM 4505 O O . GLU A 1 548 ? 43.825 7.743 -35.914 1.00 93.81 548 GLU A O 1
ATOM 4510 N N . ASN A 1 549 ? 42.153 7.194 -34.526 1.00 96.81 549 ASN A N 1
ATOM 4511 C CA . ASN A 1 549 ? 41.139 7.162 -35.570 1.00 96.81 549 ASN A CA 1
ATOM 4512 C C . ASN A 1 549 ? 40.804 8.577 -36.076 1.00 96.81 549 ASN A C 1
ATOM 4514 O O . ASN A 1 549 ? 40.340 9.431 -35.321 1.00 96.81 549 ASN A O 1
ATOM 4518 N N . GLU A 1 550 ? 40.987 8.802 -37.378 1.00 96.31 550 GLU A N 1
ATOM 4519 C CA . GLU A 1 550 ? 40.799 10.113 -38.014 1.00 96.31 550 GLU A CA 1
ATOM 4520 C C . GLU A 1 550 ? 39.350 10.624 -37.959 1.00 96.31 550 GLU A C 1
ATOM 4522 O O . GLU A 1 550 ? 39.133 11.821 -37.768 1.00 96.31 550 GLU A O 1
ATOM 4527 N N . ASN A 1 551 ? 38.346 9.742 -38.041 1.00 96.88 551 ASN A N 1
ATOM 4528 C CA . ASN A 1 551 ? 36.940 10.144 -37.903 1.00 96.88 551 ASN A CA 1
ATOM 4529 C C . ASN A 1 551 ? 36.642 10.635 -36.479 1.00 96.88 551 ASN A C 1
ATOM 4531 O O . ASN A 1 551 ? 35.941 11.631 -36.296 1.00 96.88 551 ASN A O 1
ATOM 4535 N N . VAL A 1 552 ? 37.209 9.963 -35.471 1.00 96.44 552 VAL A N 1
ATOM 4536 C CA . VAL A 1 552 ? 37.069 10.360 -34.063 1.00 96.44 552 VAL A CA 1
ATOM 4537 C C . VAL A 1 552 ? 37.791 11.684 -33.807 1.00 96.44 552 VAL A C 1
ATOM 4539 O O . VAL A 1 552 ? 37.190 12.594 -33.243 1.00 96.44 552 VAL A O 1
ATOM 4542 N N . LYS A 1 553 ? 39.042 11.839 -34.270 1.00 96.62 553 LYS A N 1
ATOM 4543 C CA . LYS A 1 553 ? 39.800 13.101 -34.155 1.00 96.62 553 LYS A CA 1
ATOM 4544 C C . LYS A 1 553 ? 39.057 14.276 -34.776 1.00 96.62 553 LYS A C 1
ATOM 4546 O O . LYS A 1 553 ? 38.960 15.327 -34.151 1.00 96.62 553 LYS A O 1
ATOM 4551 N N . ARG A 1 554 ? 38.497 14.080 -35.972 1.00 96.50 554 ARG A N 1
ATOM 4552 C CA . ARG A 1 554 ? 37.715 15.104 -36.667 1.00 96.50 554 ARG A CA 1
ATOM 4553 C C . ARG A 1 554 ? 36.528 15.574 -35.831 1.00 96.50 554 ARG A C 1
ATOM 4555 O O . ARG A 1 554 ? 36.326 16.774 -35.694 1.00 96.50 554 ARG A O 1
ATOM 4562 N N . TRP A 1 555 ? 35.756 14.647 -35.265 1.00 97.00 555 TRP A N 1
ATOM 4563 C CA . TRP A 1 555 ? 34.633 15.011 -34.402 1.00 97.00 555 TRP A CA 1
ATOM 4564 C C . TRP A 1 555 ? 35.101 15.717 -33.121 1.00 97.00 555 TRP A C 1
ATOM 4566 O O . TRP A 1 555 ? 34.503 16.712 -32.724 1.00 97.00 555 TRP A O 1
ATOM 4576 N N . LEU A 1 556 ? 36.196 15.258 -32.502 1.00 96.38 556 LEU A N 1
ATOM 4577 C CA . LEU A 1 556 ? 36.780 15.916 -31.327 1.00 96.38 556 LEU A CA 1
ATOM 4578 C C . LEU A 1 556 ? 37.159 17.371 -31.623 1.00 96.38 556 LEU A C 1
ATOM 4580 O O . LEU A 1 556 ? 36.869 18.241 -30.808 1.00 96.38 556 LEU A O 1
ATOM 4584 N N . ASP A 1 557 ? 37.749 17.640 -32.787 1.00 96.50 557 ASP A N 1
ATOM 4585 C CA . ASP A 1 557 ? 38.083 18.998 -33.224 1.00 96.50 557 ASP A CA 1
ATOM 4586 C C . ASP A 1 557 ? 36.842 19.868 -33.434 1.00 96.50 557 ASP A C 1
ATOM 4588 O O . ASP A 1 557 ? 36.766 20.969 -32.890 1.00 96.50 557 ASP A O 1
ATOM 4592 N N . GLU A 1 558 ? 35.829 19.342 -34.130 1.00 95.25 558 GLU A N 1
ATOM 4593 C CA . GLU A 1 558 ? 34.544 20.026 -34.327 1.00 95.25 558 GLU A CA 1
ATOM 4594 C C . GLU A 1 558 ? 33.891 20.405 -32.976 1.00 95.25 558 GLU A C 1
ATOM 4596 O O . GLU A 1 558 ? 33.348 21.504 -32.819 1.00 95.25 558 GLU A O 1
ATOM 4601 N N . MET A 1 559 ? 33.987 19.530 -31.971 1.00 95.31 559 MET A N 1
ATOM 4602 C CA . MET A 1 559 ? 33.419 19.756 -30.639 1.00 95.31 559 MET A CA 1
ATOM 4603 C C . MET A 1 559 ? 34.250 20.699 -29.765 1.00 95.31 559 MET A C 1
ATOM 4605 O O . MET A 1 559 ? 33.667 21.510 -29.044 1.00 95.31 559 MET A O 1
ATOM 4609 N N . ILE A 1 560 ? 35.584 20.626 -29.819 1.00 95.56 560 ILE A N 1
ATOM 4610 C CA . ILE A 1 560 ? 36.474 21.542 -29.087 1.00 95.56 560 ILE A CA 1
ATOM 4611 C C . ILE A 1 560 ? 36.261 22.977 -29.584 1.00 95.56 560 ILE A C 1
ATOM 4613 O O . ILE A 1 560 ? 36.035 23.869 -28.765 1.00 95.56 560 ILE A O 1
ATOM 4617 N N . ASP A 1 561 ? 36.217 23.178 -30.904 1.00 95.88 561 ASP A N 1
ATOM 4618 C CA . ASP A 1 561 ? 35.940 24.483 -31.515 1.00 95.88 561 ASP A CA 1
ATOM 4619 C C . ASP A 1 561 ? 34.555 25.027 -31.126 1.00 95.88 561 ASP A C 1
ATOM 4621 O O . ASP A 1 561 ? 34.366 26.235 -30.951 1.00 95.88 561 ASP A O 1
ATOM 4625 N N . SER A 1 562 ? 33.558 24.144 -31.004 1.00 94.19 562 SER A N 1
ATOM 4626 C CA . SER A 1 562 ? 32.212 24.512 -30.554 1.00 94.19 562 SER A CA 1
ATOM 4627 C C . SER A 1 562 ? 32.193 24.908 -29.074 1.00 94.19 562 SER A C 1
ATOM 4629 O O . SER A 1 562 ? 31.604 25.929 -28.713 1.00 94.19 562 SER A O 1
ATOM 4631 N N . LEU A 1 563 ? 32.866 24.140 -28.210 1.00 94.88 563 LEU A N 1
ATOM 4632 C CA . LEU A 1 563 ? 32.964 24.432 -26.778 1.00 94.88 563 LEU A CA 1
ATOM 4633 C C . LEU A 1 563 ? 33.695 25.747 -26.511 1.00 94.88 563 LEU A C 1
ATOM 4635 O O . LEU A 1 563 ? 33.253 26.494 -25.646 1.00 94.88 563 LEU A O 1
ATOM 4639 N N . ASP A 1 564 ? 34.739 26.079 -27.272 1.00 94.69 564 ASP A N 1
ATOM 4640 C CA . ASP A 1 564 ? 35.433 27.365 -27.133 1.00 94.69 564 ASP A CA 1
ATOM 4641 C C . ASP A 1 564 ? 34.497 28.558 -27.337 1.00 94.69 564 ASP A C 1
ATOM 4643 O O . ASP A 1 564 ? 34.463 29.482 -26.520 1.00 94.69 564 ASP A O 1
ATOM 4647 N N . LYS A 1 565 ? 33.658 28.495 -28.375 1.00 94.19 565 LYS A N 1
ATOM 4648 C CA . LYS A 1 565 ? 32.650 29.529 -28.646 1.00 94.19 565 LYS A CA 1
ATOM 4649 C C . LYS A 1 565 ? 31.599 29.607 -27.539 1.00 94.19 565 LYS A C 1
ATOM 4651 O O . LYS A 1 565 ? 31.172 30.706 -27.189 1.00 94.19 565 LYS A O 1
ATOM 4656 N N . GLN A 1 566 ? 31.184 28.465 -26.987 1.00 92.50 566 GLN A N 1
ATOM 4657 C CA . GLN A 1 566 ? 30.200 28.419 -25.900 1.00 92.50 566 GLN A CA 1
ATOM 4658 C C . GLN A 1 566 ? 30.765 28.947 -24.578 1.00 92.50 566 GLN A C 1
ATOM 4660 O O . GLN A 1 566 ? 30.088 29.701 -23.887 1.00 92.50 566 GLN A O 1
ATOM 4665 N N . ILE A 1 567 ? 32.014 28.618 -24.239 1.00 94.19 567 ILE A N 1
ATOM 4666 C CA . ILE A 1 567 ? 32.684 29.114 -23.029 1.00 94.19 567 ILE A CA 1
ATOM 4667 C C . ILE A 1 567 ? 32.775 30.643 -23.059 1.00 94.19 567 ILE A C 1
ATOM 4669 O O . ILE A 1 567 ? 32.486 31.294 -22.056 1.00 94.19 567 ILE A O 1
ATOM 4673 N N . GLU A 1 568 ? 33.159 31.228 -24.195 1.00 93.25 568 GLU A N 1
ATOM 4674 C CA . GLU A 1 568 ? 33.228 32.685 -24.339 1.00 93.25 568 GLU A CA 1
ATOM 4675 C C . GLU A 1 568 ? 31.840 33.334 -24.263 1.00 93.25 568 GLU A C 1
ATOM 4677 O O . GLU A 1 568 ? 31.663 34.338 -23.570 1.00 93.25 568 GLU A O 1
ATOM 4682 N N . HIS A 1 569 ? 30.835 32.727 -24.903 1.00 92.12 569 HIS A N 1
ATOM 4683 C CA . HIS A 1 569 ? 29.456 33.199 -24.824 1.00 92.12 569 HIS A CA 1
ATOM 4684 C C . HIS A 1 569 ? 28.917 33.198 -23.387 1.00 92.12 569 HIS A C 1
ATOM 4686 O O . HIS A 1 569 ? 28.377 34.210 -22.936 1.00 92.12 569 HIS A O 1
ATOM 4692 N N . GLU A 1 570 ? 29.075 32.090 -22.660 1.00 92.06 570 GLU A N 1
ATOM 4693 C CA . GLU A 1 570 ? 28.540 31.949 -21.305 1.00 92.06 570 GLU A CA 1
ATOM 4694 C C . GLU A 1 570 ? 29.252 32.853 -20.302 1.00 92.06 570 GLU A C 1
ATOM 4696 O O . GLU A 1 570 ? 28.572 33.449 -19.476 1.00 92.06 570 GLU A O 1
ATOM 4701 N N . LYS A 1 571 ? 30.570 33.077 -20.419 1.00 91.38 571 LYS A N 1
ATOM 4702 C CA . LYS A 1 571 ? 31.271 34.066 -19.573 1.00 91.38 571 LYS A CA 1
ATOM 4703 C C . LYS A 1 571 ? 30.634 35.453 -19.673 1.00 91.38 571 LYS A C 1
ATOM 4705 O O . LYS A 1 571 ? 30.380 36.095 -18.658 1.00 91.38 571 LYS A O 1
ATOM 4710 N N . ILE A 1 572 ? 30.294 35.888 -20.889 1.00 91.19 572 ILE A N 1
ATOM 4711 C CA . ILE A 1 572 ? 29.619 37.174 -21.118 1.00 91.19 572 ILE A CA 1
ATOM 4712 C C . ILE A 1 572 ? 28.208 37.180 -20.502 1.00 91.19 572 ILE A C 1
ATOM 4714 O O . ILE A 1 572 ? 27.758 38.207 -19.988 1.00 91.19 572 ILE A O 1
ATOM 4718 N N . GLN A 1 573 ? 27.472 36.066 -20.570 1.00 87.50 573 GLN A N 1
ATOM 4719 C CA . GLN A 1 573 ? 26.125 35.965 -19.990 1.00 87.50 573 GLN A CA 1
ATOM 4720 C C . GLN A 1 573 ? 26.148 35.904 -18.461 1.00 87.50 573 GLN A C 1
ATOM 4722 O O . GLN A 1 573 ? 25.299 36.519 -17.816 1.00 87.50 573 GLN A O 1
ATOM 4727 N N . GLU A 1 574 ? 27.108 35.190 -17.885 1.00 89.81 574 GLU A N 1
ATOM 4728 C CA . GLU A 1 574 ? 27.330 35.069 -16.445 1.00 89.81 574 GLU A CA 1
ATOM 4729 C C . GLU A 1 574 ? 27.679 36.427 -15.832 1.00 89.81 574 GLU A C 1
A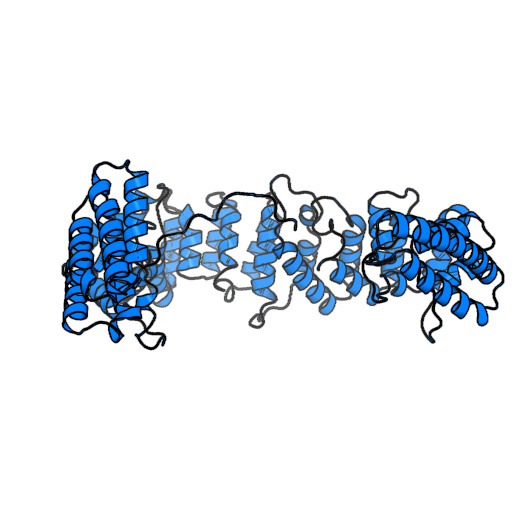TOM 4731 O O . GLU A 1 574 ? 26.998 36.858 -14.900 1.00 89.81 574 GLU A O 1
ATOM 4736 N N . GLU A 1 575 ? 28.615 37.169 -16.438 1.00 85.25 575 GLU A N 1
ATOM 4737 C CA . GLU A 1 575 ? 28.955 38.542 -16.035 1.00 85.25 575 GLU A CA 1
ATOM 4738 C C . GLU A 1 575 ? 27.723 39.466 -16.038 1.00 85.25 575 GLU A C 1
ATOM 4740 O O . GLU A 1 575 ? 27.524 40.263 -15.120 1.00 85.25 575 GLU A O 1
ATOM 4745 N N . ARG A 1 576 ? 26.841 39.340 -17.040 1.00 84.38 576 ARG A N 1
ATOM 4746 C CA . ARG A 1 576 ? 25.589 40.119 -17.129 1.00 84.38 576 ARG A CA 1
ATOM 4747 C C . ARG A 1 576 ? 24.549 39.726 -16.082 1.00 84.38 576 ARG A C 1
ATOM 4749 O O . ARG A 1 576 ? 23.702 40.549 -15.737 1.00 84.38 576 ARG A O 1
ATOM 4756 N N . ARG A 1 577 ? 24.572 38.476 -15.619 1.00 81.12 577 ARG A N 1
ATOM 4757 C CA . ARG A 1 577 ? 23.646 37.928 -14.615 1.00 81.12 577 ARG A CA 1
ATOM 4758 C C . ARG A 1 577 ? 24.163 38.094 -13.182 1.00 81.12 577 ARG A C 1
ATOM 4760 O O . ARG A 1 577 ? 23.409 37.813 -12.255 1.00 81.12 577 ARG A O 1
ATOM 4767 N N . GLY A 1 578 ? 25.392 38.585 -13.004 1.00 72.19 578 GLY A N 1
ATOM 4768 C CA . GLY A 1 578 ? 26.021 38.770 -11.695 1.00 72.19 578 GLY A CA 1
ATOM 4769 C C . GLY A 1 578 ? 26.443 37.456 -11.037 1.00 72.19 578 GLY A C 1
ATOM 4770 O O . GLY A 1 578 ? 26.381 37.360 -9.810 1.00 72.19 578 GLY A O 1
ATOM 4771 N N . PHE A 1 579 ? 26.795 36.457 -11.853 1.00 57.00 579 PHE A N 1
ATOM 4772 C CA . PHE A 1 579 ? 27.432 35.221 -11.396 1.00 57.00 579 PHE A CA 1
ATOM 4773 C C . PHE A 1 579 ? 28.907 35.424 -11.049 1.00 57.00 579 PHE A C 1
ATOM 4775 O O . PHE A 1 579 ? 29.548 36.303 -11.670 1.00 57.00 579 PHE A O 1
#

Secondary structure (DSSP, 8-state):
------SPPP-----SSHHHHHHHHHHHHHHHHHHGGGS-HHHHHHHHHHHHHHHHHHHTSHHHHHHHHHHHHHHHTSTT--HHHHHHHHHHHHHHTTTTS-HHHHHHHHHHHHHHH-SSHHHHHHHHTS---GGGSB-TTS-B--SSHHHHHHHHHHHHH-HHHHTTTHHHHTBTT-TTHHHHHHHHHHH-TT-TTHHHHHHHHHHHTTSTTB-SHHHHHHHHHHHHH-HHHHHHHHHHHTT-TTTGGGHHHHHHHH---HHHHHHHHHHHHTTSS-GGGGGGGGSTTGGGGS-HHHHHHHHHHHHH---TTHHHHHHHHHHHHHTSTT--PPPPHHHHHHHHT-GGGGS--SSS---HHHHHHHHHHHHHHHHH-GGG-HHHHHHHHHSTT-TTSTT-SSSSSSHHHHHHHHHHSHHHHHHHHHHHS-SS--HHHHHHHHHHH--TT-TT----GGGGS-HHHHHHHHHHTHHHHHHHHHHHS-------TTS--HHHHHHHHHTTSHHHHHHHHHHHH-----S-HHHHHHHHHHHHHHHHTT---HHHHHHHHHHHHHHHHHHHHHHHHHHHHT-

Sequence (579 aa):
AEYQGVKREAQLWKPKTYGELWDAYQKTWELLYGKIKILTRDEQDQAVDVLLDNSRGLSRIPKLTDMIITNITELSTKPYGNKEKILERVVAILHYDGKELQAETKQKWEKLRDDLVGSDFSSLMRRYVGMDLLEDSFDEDGNRVDKVDVPIKKLAEQAVGDPKLLKPELDWLVTHEAKSGYRFGNELGQQDKDFSLLPMLLNTQRKVSRQPNSSDYFIGGYLRVLFEKDKEKWEALLDDLTKDEKLASWVSDLTWRSGMSDRAALRVLELAKKKVITVGHFRVFGLGSVIRDLSEDIFKKWIDFLLECPEEHAVSIALDLYQFFYLRKESKHKLPENLTLKLLTHPSLFKKLSEGRRNQMDDFHWKEIGNKFIELYPGKSLPLAEVILEHLGEDGSILEEYHSQTQEVIDEIARRYPSEVWDIVAKYLGPPIDSRAFHIKEWLRGSEHSSAGVSGALAFFPPEKVWEWVDADIKKRAWYVAYFVPKILFRQEGKVCWAREVLAKYGDRDDVRKEMGSNFYTEGWSGPASQHYQQKKEQLVSFKESEENENVKRWLDEMIDSLDKQIEHEKIQEERRGF

Radius of gyration: 35.42 Å; chains: 1; bounding box: 77×79×91 Å

Foldseek 3Di:
DDDDDPDDPPPDDDDPDVVSVLVVVQVVLCVLLVCLVVDDLVSNLVSLVVLLVCLLVNCLPVVCVVVSLVSLLVLCVDPSRDLVSSLLSLLVSCQAVVVSDDPVSNVSSVVSNDVSQDDDLVSLCCVLFQDDHPSCQAHSVRDGDHNNLVSLLVSLLVCLVPVVSCLVVLLPLQFVSRVNLLVSLQSNLVNNVVCPCVVVNVVSCLVCLPPPGGHCNNVLSNLLSCCVPPVPVSLVVLVVLCVPLRRVQVLLVSCLSRADELSSLVSVVVCCVVVVYDLVSLQSCLPPLRCQPYDPVSLLVQLVSLLPDPDLCSLVSSLSSLCSAAVDPSHPDHDDQPSLLCSLLRVSQLAADPDDADDPVSLVSSLSSLVSNCVVPVVRLLVSLLSCLVRACHPRHSRNDDDDRNLVSNLSNCLVCVLSSLVSLLVQCDVVCDSSVVRSLDQQQDDQEPPPPDHHSVQSHDPVSLVVSCVVPVPPRLLSQLLRGHLDDDDDPPGDRSNQVSQLVPLVDPSSLVSNLVNNPRHDDDDQPLVVLVVVLVRLVVSLVPDDRPSSNVSSVVSNVVSVVVSVVSVVVCVVVVD

pLDDT: mean 90.56, std 9.79, range [35.53, 98.44]